Protein AF-0000000075265507 (afdb_homodimer)

Secondary structure (DSSP, 8-state):
-HHHHH-TTS---HHHHHHHTTEEEE-TTS--SSS-HHHHHHHHHHHHHHHTT-----GGGGHHHHHHHHHHHHTT-HHHHHHHHHHS---HHHHHHHHHHHHH--TT--GGGS-HHHHIIIIIHHHHHHHS---SSEEEE-TTEE-HHHHHHHHHH-GGGGGG--EESEEEEETTT--EEEEEEEE-STTGGGTHHHHHHHHHHHHHHHHHHHHTT--S-EEEEEEEETTEEEEEEEEEEETTEEEEEEEEEEE---SGGGGGGGHHHHHHHHHHHHHHHHHHHHHHHHHHHHHHHH-/-HHHHH-TTS---HHHHHHHTTEEEE-TTS--SSS-HHHHHHHHHHHHHHHTT-----GGGTHHHHHHHHHHHHTT-HHHHHHHHHHS---HHHHHHHHHHHHH--TT--GGGS-HHHHIIIIIHHHHHHHS---SSEEEE-TTEE-HHHHHHHHHH-GGGGGG--EESEEEEETTT--EEEEEEEE-STTGGGTHHHHHHHHHHHHHHHHHHHHTT--S-EEEEEEEETTEEEEEEEEEEETTEEEEEEEEEEE--SSGGGGGGGHHHHHHHHHHHHHHHHHHHHHHHHHHHHHHHH-

Solvent-accessible surface area (backbone atoms only — not comparable to full-atom values): 31607 Å² total; per-residue (Å²): 110,69,69,54,65,71,40,84,77,56,76,75,52,50,61,56,55,28,42,75,70,38,27,47,69,40,43,89,89,50,87,67,81,87,47,60,65,68,60,45,51,51,54,41,50,51,52,53,56,65,52,56,74,47,59,48,76,69,54,75,76,44,45,64,58,50,50,52,47,50,49,27,46,54,69,66,36,59,72,61,34,54,53,50,64,45,72,45,87,63,52,67,43,54,50,53,33,53,52,45,47,51,29,49,43,18,93,71,38,47,51,69,82,37,54,40,47,28,47,40,61,65,50,48,45,46,52,48,43,41,68,47,41,27,32,83,52,33,42,63,39,30,41,71,48,71,39,65,52,46,20,49,54,34,27,71,73,37,64,86,34,41,82,64,38,50,54,36,53,27,35,36,25,33,55,88,81,63,48,70,44,30,38,28,45,72,35,19,47,79,53,38,83,79,41,69,52,49,64,39,48,45,51,54,50,51,48,41,44,49,53,55,42,39,73,72,68,50,72,81,55,57,35,38,36,35,43,32,44,48,52,33,32,42,32,31,37,37,35,64,83,53,91,84,38,31,40,35,35,58,74,49,75,38,46,48,46,53,34,36,90,44,46,70,43,42,58,59,43,59,50,52,46,43,20,50,42,48,43,47,49,52,40,52,48,50,56,52,52,52,50,53,53,53,56,57,71,72,106,111,68,67,55,65,71,42,84,78,56,76,74,52,49,62,56,55,29,43,74,72,37,28,47,69,43,44,91,90,50,86,64,80,88,47,60,65,67,61,45,50,49,54,42,50,52,52,52,57,65,51,57,74,48,59,50,75,70,55,75,77,45,47,64,61,50,50,51,46,50,49,26,45,55,68,66,35,58,71,58,31,55,51,50,65,45,71,44,87,63,53,69,44,54,50,53,34,52,53,45,47,51,30,49,41,18,92,71,37,47,50,70,82,38,54,40,48,28,48,39,60,65,48,49,45,45,52,48,43,42,67,46,41,26,34,83,53,32,41,62,39,30,39,72,45,71,38,64,50,47,19,50,54,34,28,71,74,38,65,86,34,42,82,63,38,50,57,35,54,26,34,37,25,33,54,89,82,64,48,69,44,31,39,29,45,72,34,19,48,80,53,38,85,76,43,70,54,49,62,40,48,45,51,54,50,52,49,41,45,50,54,55,40,40,74,73,68,52,72,83,54,57,35,36,34,35,44,33,43,45,52,35,32,40,33,30,38,36,34,62,84,53,91,85,38,31,39,36,36,56,74,48,75,39,46,49,44,51,35,38,92,44,47,72,42,43,58,60,42,60,51,53,47,44,21,51,42,46,43,48,50,52,39,52,50,50,56,52,51,52,52,51,53,53,56,58,70,72,106

pLDDT: mean 85.89, std 13.07, range [42.44, 98.19]

Foldseek 3Di:
DVVCVVPVPDDDFLQRLLVVVQEHEQDPVDDDDPDDPVVSVVVQVVVLVVLVVLFLPDLVPCLVLLVVLLVCLLVVVVVVNVVSLVPDPDDPLSSQLSVLQSVAFDPPDFLQPDWFVVCCVSPVCSNQCSLQPDDPFKDKDAWDDFDVLQLVVQCVVPVVCNVVGDIFRMFIATPPVRQTQEGEDEGGQVCQVVQSVPVSVQSSSVVSSQVVVVVVPQADAWGWYWYYGHFKIWIWIWHDDDPSHIYIYGNDMQGHDGHSNVNCSNSVSVRVSSSSSVSSVVNSVSVVVVVVVVVVVVD/DVVCVVPVPDDDFLQRLLVVVQEHEQDPVDDDDPDDPVVSVVVQVVVLVVLVVLFLPDLVPCLVLLVVLLVCLLVVVVVVNVVSLVVDPDDPLSSQLSVLQSVAFDPPDFLQPDWFVVCCVSPVCSNLCSLQPDDPFKDKDAWPDFDVLQLVVQCVVPVVCNVVGDIFRMFIATPPVRQTQEGEDEGGQVCQVVQSVPSSVQSSSVVSSQVVVVVVPQADAWGWYWYYGHFKIWIWIWHDDDPSHIYIYGNDMQGHDGHSNVNCSNSVSVRVSSSSSVSSVVNSVSVVVVVVVVVVVVD

Organism: NCBI:txid747725

Nearest PDB structures (foldseek):
  8dml-assembly2_C  TM=3.472E-01  e=3.759E-01  Vibrio parahaemolyticus
  7qcd-assembly1_A  TM=1.129E-01  e=4.730E-02  Saccharomyces cerevisiae S288C
  7ohr-assembly1_A  TM=2.973E-01  e=2.093E+00  Saccharomyces cerevisiae S288C
  7qcd-assembly1_A  TM=1.136E-01  e=5.569E-02  Saccharomyces cerevisiae S288C
  7ohr-assembly1_A  TM=3.003E-01  e=2.399E+00  Saccharomyces cerevisiae S288C

Structure (mmCIF, N/CA/C/O backbone):
data_AF-0000000075265507-model_v1
#
loop_
_entity.id
_entity.type
_entity.pdbx_description
1 polymer 'Fungal-type protein kinase domain-containing protein'
#
loop_
_atom_site.group_PDB
_atom_site.id
_atom_site.type_symbol
_atom_site.label_atom_id
_atom_site.label_alt_id
_atom_site.label_comp_id
_atom_site.label_asym_id
_atom_site.label_entity_id
_atom_site.label_seq_id
_atom_site.pdbx_PDB_ins_code
_atom_site.Cartn_x
_atom_site.Cartn_y
_atom_site.Cartn_z
_atom_site.occupancy
_atom_site.B_iso_or_equiv
_atom_site.auth_seq_id
_atom_site.auth_comp_id
_atom_site.auth_asym_id
_atom_site.auth_atom_id
_atom_site.pdbx_PDB_model_num
ATOM 1 N N . MET A 1 1 ? -10.219 12.938 38.469 1 42.97 1 MET A N 1
ATOM 2 C CA . MET A 1 1 ? -8.953 12.336 38.062 1 42.97 1 MET A CA 1
ATOM 3 C C . MET A 1 1 ? -8.32 11.562 39.188 1 42.97 1 MET A C 1
ATOM 5 O O . MET A 1 1 ? -7.926 10.406 39.031 1 42.97 1 MET A O 1
ATOM 9 N N . VAL A 1 2 ? -8.281 12.18 40.406 1 44.56 2 VAL A N 1
ATOM 10 C CA . VAL A 1 2 ? -7.664 11.578 41.562 1 44.56 2 VAL A CA 1
ATOM 11 C C . VAL A 1 2 ? -8.461 10.344 42 1 44.56 2 VAL A C 1
ATOM 13 O O . VAL A 1 2 ? -7.879 9.312 42.344 1 44.56 2 VAL A O 1
ATOM 16 N N . GLN A 1 3 ? -9.578 10.492 41.938 1 45.09 3 GLN A N 1
ATOM 17 C CA . GLN A 1 3 ? -10.367 9.367 42.438 1 45.09 3 GLN A CA 1
ATOM 18 C C . GLN A 1 3 ? -10.242 8.164 41.5 1 45.09 3 GLN A C 1
ATOM 20 O O . GLN A 1 3 ? -10.242 7.02 41.969 1 45.09 3 GLN A O 1
ATOM 25 N N . MET A 1 4 ? -10.117 8.508 40.219 1 48.41 4 MET A N 1
ATOM 26 C CA . MET A 1 4 ? -9.969 7.434 39.25 1 48.41 4 MET A CA 1
ATOM 27 C C . MET A 1 4 ? -8.633 6.711 39.438 1 48.41 4 MET A C 1
ATOM 29 O O . MET A 1 4 ? -8.492 5.551 39.062 1 48.41 4 MET A O 1
ATOM 33 N N . CYS A 1 5 ? -7.688 7.426 39.938 1 46.12 5 CYS A N 1
ATOM 34 C CA . CYS A 1 5 ? -6.406 6.801 40.25 1 46.12 5 CYS A CA 1
ATOM 35 C C . CYS A 1 5 ? -6.547 5.77 41.375 1 46.12 5 CYS A C 1
ATOM 37 O O . CYS A 1 5 ? -5.625 4.988 41.625 1 46.12 5 CYS A O 1
ATOM 39 N N . ARG A 1 6 ? -7.418 5.98 42.156 1 46.59 6 ARG A N 1
ATOM 40 C CA . ARG A 1 6 ? -7.496 5.102 43.312 1 46.59 6 ARG A CA 1
ATOM 41 C C . ARG A 1 6 ? -8.047 3.732 42.938 1 46.59 6 ARG A C 1
ATOM 43 O O . ARG A 1 6 ? -7.906 2.768 43.688 1 46.59 6 ARG A O 1
ATOM 50 N N . ASN A 1 7 ? -8.898 3.744 41.844 1 47.09 7 ASN A N 1
ATOM 51 C CA . ASN A 1 7 ? -9.438 2.449 41.438 1 47.09 7 ASN A CA 1
ATOM 52 C C . ASN A 1 7 ? -8.742 1.923 40.188 1 47.09 7 ASN A C 1
ATOM 54 O O . ASN A 1 7 ? -8.945 2.447 39.094 1 47.09 7 ASN A O 1
ATOM 58 N N . PRO A 1 8 ? -7.719 1.101 40.375 1 50.53 8 PRO A N 1
ATOM 59 C CA . PRO A 1 8 ? -6.82 0.606 39.312 1 50.53 8 PRO A CA 1
ATOM 60 C C . PRO A 1 8 ? -7.57 0.054 38.125 1 50.53 8 PRO A C 1
ATOM 62 O O . PRO A 1 8 ? -6.973 -0.145 37.062 1 50.53 8 PRO A O 1
ATOM 65 N N . THR A 1 9 ? -8.75 -0.341 38.375 1 54.59 9 THR A N 1
ATOM 66 C CA . THR A 1 9 ? -9.445 -1.048 37.312 1 54.59 9 THR A CA 1
ATOM 67 C C . THR A 1 9 ? -10.062 -0.062 36.312 1 54.59 9 THR A C 1
ATOM 69 O O . THR A 1 9 ? -10.57 -0.464 35.281 1 54.59 9 THR A O 1
ATOM 72 N N . VAL A 1 10 ? -10.281 1.117 36.75 1 53.53 10 VAL A N 1
ATOM 73 C CA . VAL A 1 10 ? -11.023 1.997 35.844 1 53.53 10 VAL A CA 1
ATOM 74 C C . VAL A 1 10 ? -10.102 2.471 34.719 1 53.53 10 VAL A C 1
ATOM 76 O O . VAL A 1 10 ? -9.07 3.1 34.969 1 53.53 10 VAL A O 1
ATOM 79 N N . LYS A 1 11 ? -10.32 1.918 33.656 1 62.75 11 LYS A N 1
ATOM 80 C CA . LYS A 1 11 ? -9.625 2.371 32.469 1 62.75 11 LYS A CA 1
ATOM 81 C C . LYS A 1 11 ? -9.867 3.855 32.219 1 62.75 11 LYS A C 1
ATOM 83 O O . LYS A 1 11 ? -11.016 4.305 32.188 1 62.75 11 LYS A O 1
ATOM 88 N N . ILE A 1 12 ? -8.891 4.688 32.438 1 75.88 12 ILE A N 1
ATOM 89 C CA . ILE A 1 12 ? -8.945 6.113 32.125 1 75.88 12 ILE A CA 1
ATOM 90 C C . ILE A 1 12 ? -9.312 6.312 30.656 1 75.88 12 ILE A C 1
ATOM 92 O O . ILE A 1 12 ? -8.727 5.684 29.766 1 75.88 12 ILE A O 1
ATOM 96 N N . CYS A 1 13 ? -10.461 6.992 30.406 1 82.12 13 CYS A N 1
ATOM 97 C CA . CYS A 1 13 ? -10.914 7.191 29.031 1 82.12 13 CYS A CA 1
ATOM 98 C C . CYS A 1 13 ? -9.898 8.016 28.25 1 82.12 13 CYS A C 1
ATOM 100 O O . CYS A 1 13 ? -8.977 8.594 28.828 1 82.12 13 CYS A O 1
ATOM 102 N N . ASP A 1 14 ? -9.977 8.086 27.031 1 84.31 14 ASP A N 1
ATOM 103 C CA . ASP A 1 14 ? -9.031 8.75 26.141 1 84.31 14 ASP A CA 1
ATOM 104 C C . ASP A 1 14 ? -8.914 10.234 26.469 1 84.31 14 ASP A C 1
ATOM 106 O O . ASP A 1 14 ? -7.809 10.781 26.5 1 84.31 14 ASP A O 1
ATOM 110 N N . GLU A 1 15 ? -9.992 10.828 26.766 1 85.12 15 GLU A N 1
ATOM 111 C CA . GLU A 1 15 ? -10.023 12.258 27.078 1 85.12 15 GLU A CA 1
ATOM 112 C C . GLU A 1 15 ? -9.156 12.578 28.297 1 85.12 15 GLU A C 1
ATOM 114 O O . GLU A 1 15 ? -8.391 13.547 28.281 1 85.12 15 GLU A O 1
ATOM 119 N N . HIS A 1 16 ? -9.273 11.781 29.234 1 84.88 16 HIS A N 1
ATOM 120 C CA . HIS A 1 16 ? -8.523 12.008 30.469 1 84.88 16 HIS A CA 1
ATOM 121 C C . HIS A 1 16 ? -7.039 11.734 30.266 1 84.88 16 HIS A C 1
ATOM 123 O O . HIS A 1 16 ? -6.191 12.453 30.797 1 84.88 16 HIS A O 1
ATOM 129 N N . GLN A 1 17 ? -6.797 10.711 29.516 1 86 17 GLN A N 1
ATOM 130 C CA . GLN A 1 17 ? -5.398 10.406 29.234 1 86 17 GLN A CA 1
ATOM 131 C C . GLN A 1 17 ? -4.73 11.547 28.469 1 86 17 GLN A C 1
ATOM 133 O O . GLN A 1 17 ? -3.596 11.922 28.766 1 86 17 GLN A O 1
ATOM 138 N N . LEU A 1 18 ? -5.43 12.047 27.562 1 90.75 18 LEU A N 1
ATOM 139 C CA . LEU A 1 18 ? -4.922 13.172 26.797 1 90.75 18 LEU A CA 1
ATOM 140 C C . LEU A 1 18 ? -4.754 14.406 27.672 1 90.75 18 LEU A C 1
ATOM 142 O O . LEU A 1 18 ? -3.73 15.094 27.594 1 90.75 18 LEU A O 1
ATOM 146 N N . ALA A 1 19 ? -5.672 14.625 28.516 1 87.81 19 ALA A N 1
ATOM 147 C CA . ALA A 1 19 ? -5.617 15.789 29.406 1 87.81 19 ALA A CA 1
ATOM 148 C C . ALA A 1 19 ? -4.402 15.711 30.312 1 87.81 19 ALA A C 1
ATOM 150 O O . ALA A 1 19 ? -3.771 16.734 30.609 1 87.81 19 ALA A O 1
ATOM 151 N N . LEU A 1 20 ? -4.109 14.547 30.734 1 85.94 20 LEU A N 1
ATOM 152 C CA . LEU A 1 20 ? -2.941 14.344 31.594 1 85.94 20 LEU A CA 1
ATOM 153 C C . LEU A 1 20 ? -1.66 14.695 30.844 1 85.94 20 LEU A C 1
ATOM 155 O O . LEU A 1 20 ? -0.639 15.008 31.453 1 85.94 20 LEU A O 1
ATOM 159 N N . SER A 1 21 ? -1.76 14.625 29.562 1 87.44 21 SER A N 1
ATOM 160 C CA . SER A 1 21 ? -0.604 14.953 28.734 1 87.44 21 SER A CA 1
ATOM 161 C C . SER A 1 21 ? -0.69 16.391 28.219 1 87.44 21 SER A C 1
ATOM 163 O O . SER A 1 21 ? 0.044 16.766 27.297 1 87.44 21 SER A O 1
ATOM 165 N N . GLY A 1 22 ? -1.688 17.141 28.766 1 90.38 22 GLY A N 1
ATOM 166 C CA . GLY A 1 22 ? -1.823 18.547 28.391 1 90.38 22 GLY A CA 1
ATOM 167 C C . GLY A 1 22 ? -2.525 18.75 27.062 1 90.38 22 GLY A C 1
ATOM 168 O O . GLY A 1 22 ? -2.355 19.781 26.406 1 90.38 22 GLY A O 1
ATOM 169 N N . ILE A 1 23 ? -3.279 17.766 26.625 1 93.12 23 ILE A N 1
ATOM 170 C CA . ILE A 1 23 ? -3.971 17.844 25.344 1 93.12 23 ILE A CA 1
ATOM 171 C C . ILE A 1 23 ? -5.477 17.906 25.562 1 93.12 23 ILE A C 1
ATOM 173 O O . ILE A 1 23 ? -6.062 17 26.156 1 93.12 23 ILE A O 1
ATOM 177 N N . LEU A 1 24 ? -6.129 18.906 25.141 1 91.81 24 LEU A N 1
ATOM 178 C CA . LEU A 1 24 ? -7.578 19.047 25.188 1 91.81 24 LEU A CA 1
ATOM 179 C C . LEU A 1 24 ? -8.219 18.453 23.938 1 91.81 24 LEU A C 1
ATOM 181 O O . LEU A 1 24 ? -8.047 19 22.844 1 91.81 24 LEU A O 1
ATOM 185 N N . LEU A 1 25 ? -8.953 17.453 24.094 1 92.69 25 LEU A N 1
ATOM 186 C CA . LEU A 1 25 ? -9.656 16.844 22.969 1 92.69 25 LEU A CA 1
ATOM 187 C C . LEU A 1 25 ? -11 17.531 22.734 1 92.69 25 LEU A C 1
ATOM 189 O O . LEU A 1 25 ? -11.828 17.609 23.656 1 92.69 25 LEU A O 1
ATOM 193 N N . LEU A 1 26 ? -11.211 18.016 21.578 1 91.81 26 LEU A N 1
ATOM 194 C CA . LEU A 1 26 ? -12.477 18.609 21.156 1 91.81 26 LEU A CA 1
ATOM 195 C C . LEU A 1 26 ? -13.156 17.719 20.125 1 91.81 26 LEU A C 1
ATOM 197 O O . LEU A 1 26 ? -12.828 17.797 18.938 1 91.81 26 LEU A O 1
ATOM 201 N N . ASP A 1 27 ? -13.992 16.859 20.516 1 88.56 27 ASP A N 1
ATOM 202 C CA . ASP A 1 27 ? -14.766 15.922 19.703 1 88.56 27 ASP A CA 1
ATOM 203 C C . ASP A 1 27 ? -16.25 16.016 20.016 1 88.56 27 ASP A C 1
ATOM 205 O O . ASP A 1 27 ? -16.703 15.562 21.078 1 88.56 27 ASP A O 1
ATOM 209 N N . ILE A 1 28 ? -16.969 16.484 19.109 1 78.94 28 ILE A N 1
ATOM 210 C CA . ILE A 1 28 ? -18.359 16.797 19.359 1 78.94 28 ILE A CA 1
ATOM 211 C C . ILE A 1 28 ? -19.156 15.516 19.609 1 78.94 28 ILE A C 1
ATOM 213 O O . ILE A 1 28 ? -20.219 15.539 20.234 1 78.94 28 ILE A O 1
ATOM 217 N N . ASP A 1 29 ? -18.656 14.43 19.094 1 76.75 29 ASP A N 1
ATOM 218 C CA . ASP A 1 29 ? -19.359 13.164 19.266 1 76.75 29 ASP A CA 1
ATOM 219 C C . ASP A 1 29 ? -19.125 12.57 20.641 1 76.75 29 ASP A C 1
ATOM 221 O O . ASP A 1 29 ? -19.781 11.609 21.047 1 76.75 29 ASP A O 1
ATOM 225 N N . GLN A 1 30 ? -18.156 13.18 21.281 1 70.81 30 GLN A N 1
ATOM 226 C CA . GLN A 1 30 ? -17.812 12.633 22.594 1 70.81 30 GLN A CA 1
ATOM 227 C C . GLN A 1 30 ? -18.312 13.539 23.719 1 70.81 30 GLN A C 1
ATOM 229 O O . GLN A 1 30 ? -18.344 14.766 23.562 1 70.81 30 GLN A O 1
ATOM 234 N N . THR A 1 31 ? -18.953 12.992 24.688 1 60.81 31 THR A N 1
ATOM 235 C CA . THR A 1 31 ? -19.375 13.727 25.859 1 60.81 31 THR A CA 1
ATOM 236 C C . THR A 1 31 ? -18.188 14.023 26.781 1 60.81 31 THR A C 1
ATOM 238 O O . THR A 1 31 ? -17.484 13.109 27.203 1 60.81 31 THR A O 1
ATOM 241 N N . LEU A 1 32 ? -17.719 15.133 26.641 1 63.22 32 LEU A N 1
ATOM 242 C CA . LEU A 1 32 ? -16.531 15.477 27.422 1 63.22 32 LEU A CA 1
ATOM 243 C C . LEU A 1 32 ? -16.922 15.938 28.828 1 63.22 32 LEU A C 1
ATOM 245 O O . LEU A 1 32 ? -17.953 16.609 29 1 63.22 32 LEU A O 1
ATOM 249 N N . SER A 1 33 ? -16.281 15.344 29.781 1 63.56 33 SER A N 1
ATOM 250 C CA . SER A 1 33 ? -16.625 15.617 31.188 1 63.56 33 SER A CA 1
ATOM 251 C C . SER A 1 33 ? -15.656 16.625 31.797 1 63.56 33 SER A C 1
ATOM 253 O O . SER A 1 33 ? -15.891 17.125 32.906 1 63.56 33 SER A O 1
ATOM 255 N N . ILE A 1 34 ? -14.633 16.953 31.109 1 64.5 34 ILE A N 1
ATOM 256 C CA . ILE A 1 34 ? -13.586 17.703 31.781 1 64.5 34 ILE A CA 1
ATOM 257 C C . ILE A 1 34 ? -13.938 19.188 31.797 1 64.5 34 ILE A C 1
ATOM 259 O O . ILE A 1 34 ? -13.594 19.906 32.75 1 64.5 34 ILE A O 1
ATOM 263 N N . LEU A 1 35 ? -14.648 19.688 30.812 1 68.38 35 LEU A N 1
ATOM 264 C CA . LEU A 1 35 ? -15.016 21.094 30.688 1 68.38 35 LEU A CA 1
ATOM 265 C C . LEU A 1 35 ? -16.531 21.281 30.828 1 68.38 35 LEU A C 1
ATOM 267 O O . LEU A 1 35 ? -17.297 20.359 30.531 1 68.38 35 LEU A O 1
ATOM 271 N N . GLU A 1 36 ? -16.719 22.453 31.484 1 75.44 36 GLU A N 1
ATOM 272 C CA . GLU A 1 36 ? -18.125 22.828 31.438 1 75.44 36 GLU A CA 1
ATOM 273 C C . GLU A 1 36 ? -18.656 22.766 30 1 75.44 36 GLU A C 1
ATOM 275 O O . GLU A 1 36 ? -17.953 23.172 29.062 1 75.44 36 GLU A O 1
ATOM 280 N N . HIS A 1 37 ? -19.75 22.344 29.906 1 77.25 37 HIS A N 1
ATOM 281 C CA . HIS A 1 37 ? -20.359 22.031 28.609 1 77.25 37 HIS A CA 1
ATOM 282 C C . HIS A 1 37 ? -20.312 23.234 27.672 1 77.25 37 HIS A C 1
ATOM 284 O O . HIS A 1 37 ? -19.938 23.109 26.516 1 77.25 37 HIS A O 1
ATOM 290 N N . MET A 1 38 ? -20.594 24.438 28.266 1 79.62 38 MET A N 1
ATOM 291 C CA . MET A 1 38 ? -20.672 25.625 27.422 1 79.62 38 MET A CA 1
ATOM 292 C C . MET A 1 38 ? -19.281 26.047 26.938 1 79.62 38 MET A C 1
ATOM 294 O O . MET A 1 38 ? -19.125 26.453 25.797 1 79.62 38 MET A O 1
ATOM 298 N N . ASP A 1 39 ? -18.328 25.938 27.766 1 81.25 39 ASP A N 1
ATOM 299 C CA . ASP A 1 39 ? -16.953 26.281 27.406 1 81.25 39 ASP A CA 1
ATOM 300 C C . ASP A 1 39 ? -16.406 25.328 26.344 1 81.25 39 ASP A C 1
ATOM 302 O O . ASP A 1 39 ? -15.719 25.766 25.422 1 81.25 39 ASP A O 1
ATOM 306 N N . TYR A 1 40 ? -16.797 24.203 26.484 1 84.5 40 TYR A N 1
ATOM 307 C CA . TYR A 1 40 ? -16.391 23.188 25.531 1 84.5 40 TYR A CA 1
ATOM 308 C C . TYR A 1 40 ? -16.969 23.484 24.141 1 84.5 40 TYR A C 1
ATOM 310 O O . TYR A 1 40 ? -16.25 23.453 23.141 1 84.5 40 TYR A O 1
ATOM 318 N N . LEU A 1 41 ? -18.203 23.797 24.109 1 86.44 41 LEU A N 1
ATOM 319 C CA . LEU A 1 41 ? -18.891 24.078 22.859 1 86.44 41 LEU A CA 1
ATOM 320 C C . LEU A 1 41 ? -18.297 25.312 22.188 1 86.44 41 LEU A C 1
ATOM 322 O O . LEU A 1 41 ? -18.172 25.359 20.953 1 86.44 41 LEU A O 1
ATOM 326 N N . ASN A 1 42 ? -17.953 26.25 23.016 1 87.62 42 ASN A N 1
ATOM 327 C CA . ASN A 1 42 ? -17.359 27.469 22.484 1 87.62 42 ASN A CA 1
ATOM 328 C C . ASN A 1 42 ? -15.984 27.203 21.875 1 87.62 42 ASN A C 1
ATOM 330 O O . ASN A 1 42 ? -15.672 27.688 20.797 1 87.62 42 ASN A O 1
ATOM 334 N N . ALA A 1 43 ? -15.25 26.438 22.594 1 86.38 43 ALA A N 1
ATOM 335 C CA . ALA A 1 43 ? -13.93 26.062 22.094 1 86.38 43 ALA A CA 1
ATOM 336 C C . ALA A 1 43 ? -14.039 25.281 20.781 1 86.38 43 ALA A C 1
ATOM 338 O O . ALA A 1 43 ? -13.281 25.516 19.844 1 86.38 43 ALA A O 1
ATOM 339 N N . TYR A 1 44 ? -15 24.438 20.781 1 89.75 44 TYR A N 1
ATOM 340 C CA . TYR A 1 44 ? -15.234 23.641 19.578 1 89.75 44 TYR A CA 1
ATOM 341 C C . TYR A 1 44 ? -15.602 24.516 18.406 1 89.75 44 TYR A C 1
ATOM 343 O O . TYR A 1 44 ? -15.055 24.359 17.312 1 89.75 44 TYR A O 1
ATOM 351 N N . LYS A 1 45 ? -16.484 25.406 18.609 1 90.31 45 LYS A N 1
ATOM 352 C CA . LYS A 1 45 ? -16.953 26.281 17.531 1 90.31 45 LYS A CA 1
ATOM 353 C C . LYS A 1 45 ? -15.828 27.172 17.016 1 90.31 45 LYS A C 1
ATOM 355 O O . LYS A 1 45 ? -15.766 27.469 15.82 1 90.31 45 LYS A O 1
ATOM 360 N N . GLU A 1 46 ? -15.086 27.562 17.922 1 90.12 46 GLU A N 1
ATOM 361 C CA . GLU A 1 46 ? -13.945 28.375 17.516 1 90.12 46 GLU A CA 1
ATOM 362 C C . GLU A 1 46 ? -13.008 27.609 16.594 1 90.12 46 GLU A C 1
ATOM 364 O O . GLU A 1 46 ? -12.602 28.125 15.547 1 90.12 46 GLU A O 1
ATOM 369 N N . MET A 1 47 ? -12.719 26.375 16.969 1 90.44 47 MET A N 1
ATOM 370 C CA . MET A 1 47 ? -11.836 25.547 16.156 1 90.44 47 MET A CA 1
ATOM 371 C C . MET A 1 47 ? -12.477 25.234 14.805 1 90.44 47 MET A C 1
ATOM 373 O O . MET A 1 47 ? -11.812 25.297 13.773 1 90.44 47 MET A O 1
ATOM 377 N N . ASP A 1 48 ? -13.695 24.938 14.883 1 91.06 48 ASP A N 1
ATOM 378 C CA . ASP A 1 48 ? -14.438 24.641 13.664 1 91.06 48 ASP A CA 1
ATOM 379 C C . ASP A 1 48 ? -14.391 25.828 12.695 1 91.06 48 ASP A C 1
ATOM 381 O O . ASP A 1 48 ? -14.188 25.641 11.492 1 91.06 48 ASP A O 1
ATOM 385 N N . SER A 1 49 ? -14.531 27 13.242 1 90.94 49 SER A N 1
ATOM 386 C CA . SER A 1 49 ? -14.492 28.219 12.438 1 90.94 49 SER A CA 1
ATOM 387 C C . SER A 1 49 ? -13.102 28.453 11.852 1 90.94 49 SER A C 1
ATOM 389 O O . SER A 1 49 ? -12.969 28.891 10.711 1 90.94 49 SER A O 1
ATOM 391 N N . ASN A 1 50 ? -12.125 28.141 12.586 1 90.06 50 ASN A N 1
ATOM 392 C CA . ASN A 1 50 ? -10.742 28.328 12.148 1 90.06 50 ASN A CA 1
ATOM 393 C C . ASN A 1 50 ? -10.398 27.438 10.969 1 90.06 50 ASN A C 1
ATOM 395 O O . ASN A 1 50 ? -9.609 27.812 10.102 1 90.06 50 ASN A O 1
ATOM 399 N N . TYR A 1 51 ? -10.984 26.266 10.977 1 91.94 51 TYR A N 1
ATOM 400 C CA . TYR A 1 51 ? -10.617 25.312 9.938 1 91.94 51 TYR A CA 1
ATOM 401 C C . TYR A 1 51 ? -11.594 25.359 8.773 1 91.94 51 TYR A C 1
ATOM 403 O O . TYR A 1 51 ? -11.406 24.688 7.762 1 91.94 51 TYR A O 1
ATOM 411 N N . ALA A 1 52 ? -12.609 26.156 8.938 1 88.69 52 ALA A N 1
ATOM 412 C CA . ALA A 1 52 ? -13.547 26.391 7.84 1 88.69 52 ALA A CA 1
ATOM 413 C C . ALA A 1 52 ? -12.859 27.078 6.668 1 88.69 52 ALA A C 1
ATOM 415 O O . ALA A 1 52 ? -13.32 27 5.527 1 88.69 52 ALA A O 1
ATOM 416 N N . LYS A 1 53 ? -11.797 27.719 6.98 1 87.25 53 LYS A N 1
ATOM 417 C CA . LYS A 1 53 ? -11.047 28.422 5.945 1 87.25 53 LYS A CA 1
ATOM 418 C C . LYS A 1 53 ? -10.438 27.438 4.949 1 87.25 53 LYS A C 1
ATOM 420 O O . LYS A 1 53 ? -10.125 27.812 3.812 1 87.25 53 LYS A O 1
ATOM 425 N N . PHE A 1 54 ? -10.164 26.219 5.406 1 86.44 54 PHE A N 1
ATOM 426 C CA . PHE A 1 54 ? -9.586 25.203 4.523 1 86.44 54 PHE A CA 1
ATOM 427 C C . PHE A 1 54 ? -10.672 24.469 3.748 1 86.44 54 PHE A C 1
ATOM 429 O O . PHE A 1 54 ? -11.125 23.406 4.164 1 86.44 54 PHE A O 1
ATOM 436 N N . THR A 1 55 ? -11.477 25.078 3.094 1 74.88 55 THR A N 1
ATOM 437 C CA . THR A 1 55 ? -12.516 24.438 2.299 1 74.88 55 THR A CA 1
ATOM 438 C C . THR A 1 55 ? -12.008 24.141 0.891 1 74.88 55 THR A C 1
ATOM 440 O O . THR A 1 55 ? -11.344 24.969 0.272 1 74.88 55 THR A O 1
ATOM 443 N N . ALA A 1 56 ? -11.953 22.766 0.56 1 64.38 56 ALA A N 1
ATOM 444 C CA . ALA A 1 56 ? -11.5 22.406 -0.78 1 64.38 56 ALA A CA 1
ATOM 445 C C . ALA A 1 56 ? -12.555 22.766 -1.828 1 64.38 56 ALA A C 1
ATOM 447 O O . ALA A 1 56 ? -13.711 22.344 -1.729 1 64.38 56 ALA A O 1
ATOM 448 N N . GLY A 1 57 ? -12.57 23.953 -2.301 1 62.03 57 GLY A N 1
ATOM 449 C CA . GLY A 1 57 ? -13.453 24.297 -3.402 1 62.03 57 GLY A CA 1
ATOM 450 C C . GLY A 1 57 ? -13.289 23.406 -4.613 1 62.03 57 GLY A C 1
ATOM 451 O O . GLY A 1 57 ? -12.375 22.578 -4.66 1 62.03 57 GLY A O 1
ATOM 452 N N . GLY A 1 58 ? -14.258 23.172 -5.504 1 63.81 58 GLY A N 1
ATOM 453 C CA . GLY A 1 58 ? -14.133 22.672 -6.859 1 63.81 58 GLY A CA 1
ATOM 454 C C . GLY A 1 58 ? -14.594 21.234 -6.996 1 63.81 58 GLY A C 1
ATOM 455 O O . GLY A 1 58 ? -14.617 20.672 -8.102 1 63.81 58 GLY A O 1
ATOM 456 N N . HIS A 1 59 ? -14.914 20.641 -5.816 1 68.69 59 HIS A N 1
ATOM 457 C CA . HIS A 1 59 ? -15.289 19.234 -5.941 1 68.69 59 HIS A CA 1
ATOM 458 C C . HIS A 1 59 ? -16.641 19.078 -6.629 1 68.69 59 HIS A C 1
ATOM 460 O O . HIS A 1 59 ? -16.953 18.016 -7.176 1 68.69 59 HIS A O 1
ATOM 466 N N . GLY A 1 60 ? -17.25 20.172 -6.586 1 69.31 60 GLY A N 1
ATOM 467 C CA . GLY A 1 60 ? -18.578 20.125 -7.195 1 69.31 60 GLY A CA 1
ATOM 468 C C . GLY A 1 60 ? -18.531 19.844 -8.688 1 69.31 60 GLY A C 1
ATOM 469 O O . GLY A 1 60 ? -19.406 19.156 -9.219 1 69.31 60 GLY A O 1
ATOM 470 N N . ALA A 1 61 ? -17.453 20.141 -9.273 1 75.75 61 ALA A N 1
ATOM 471 C CA . ALA A 1 61 ? -17.391 20.047 -10.734 1 75.75 61 ALA A CA 1
ATOM 472 C C . ALA A 1 61 ? -17.203 18.609 -11.195 1 75.75 61 ALA A C 1
ATOM 474 O O . ALA A 1 61 ? -17.516 18.266 -12.336 1 75.75 61 ALA A O 1
ATOM 475 N N . TRP A 1 62 ? -16.703 17.844 -10.367 1 83.94 62 TRP A N 1
ATOM 476 C CA . TRP A 1 62 ? -16.406 16.516 -10.898 1 83.94 62 TRP A CA 1
ATOM 477 C C . TRP A 1 62 ? -17.125 15.438 -10.094 1 83.94 62 TRP A C 1
ATOM 479 O O . TRP A 1 62 ? -16.922 14.242 -10.344 1 83.94 62 TRP A O 1
ATOM 489 N N . ILE A 1 63 ? -18.031 15.812 -9.172 1 87.38 63 ILE A N 1
ATOM 490 C CA . ILE A 1 63 ? -18.688 14.852 -8.297 1 87.38 63 ILE A CA 1
ATOM 491 C C . ILE A 1 63 ? -19.594 13.93 -9.117 1 87.38 63 ILE A C 1
ATOM 493 O O . ILE A 1 63 ? -19.719 12.742 -8.82 1 87.38 63 ILE A O 1
ATOM 497 N N . GLN A 1 64 ? -20.234 14.492 -10.047 1 89.44 64 GLN A N 1
ATOM 498 C CA . GLN A 1 64 ? -21.109 13.688 -10.898 1 89.44 64 GLN A CA 1
ATOM 499 C C . GLN A 1 64 ? -20.312 12.625 -11.648 1 89.44 64 GLN A C 1
ATOM 501 O O . GLN A 1 64 ? -20.734 11.469 -11.75 1 89.44 64 GLN A O 1
ATOM 506 N N . ASP A 1 65 ? -19.188 13.016 -12.188 1 92.06 65 ASP A N 1
ATOM 507 C CA . ASP A 1 65 ? -18.312 12.078 -12.883 1 92.06 65 ASP A CA 1
ATOM 508 C C . ASP A 1 65 ? -17.844 10.969 -11.938 1 92.06 65 ASP A C 1
ATOM 510 O O . ASP A 1 65 ? -17.781 9.797 -12.328 1 92.06 65 ASP A O 1
ATOM 514 N N . VAL A 1 66 ? -17.531 11.336 -10.75 1 94.12 66 VAL A N 1
ATOM 515 C CA . VAL A 1 66 ? -17.094 10.359 -9.75 1 94.12 66 VAL A CA 1
ATOM 516 C C . VAL A 1 66 ? -18.219 9.367 -9.469 1 94.12 66 VAL A C 1
ATOM 518 O O . VAL A 1 66 ? -18 8.156 -9.453 1 94.12 66 VAL A O 1
ATOM 521 N N . TYR A 1 67 ? -19.391 9.914 -9.328 1 94 67 TYR A N 1
ATOM 522 C CA . TYR A 1 67 ? -20.547 9.062 -9.078 1 94 67 TYR A CA 1
ATOM 523 C C . TYR A 1 67 ? -20.75 8.07 -10.211 1 94 67 TYR A C 1
ATOM 525 O O . TYR A 1 67 ? -21.031 6.895 -9.977 1 94 67 TYR A O 1
ATOM 533 N N . GLU A 1 68 ? -20.688 8.539 -11.344 1 95.25 68 GLU A N 1
ATOM 534 C CA . GLU A 1 68 ? -20.875 7.688 -12.516 1 95.25 68 GLU A CA 1
ATOM 535 C C . GLU A 1 68 ? -19.844 6.57 -12.57 1 95.25 68 GLU A C 1
ATOM 537 O O . GLU A 1 68 ? -20.172 5.414 -12.82 1 95.25 68 GLU A O 1
ATOM 542 N N . ASN A 1 69 ? -18.609 6.926 -12.375 1 95.56 69 ASN A N 1
ATOM 543 C CA . ASN A 1 69 ? -17.547 5.926 -12.391 1 95.56 69 ASN A CA 1
ATOM 544 C C . ASN A 1 69 ? -17.734 4.898 -11.273 1 95.56 69 ASN A C 1
ATOM 546 O O . ASN A 1 69 ? -17.5 3.707 -11.484 1 95.56 69 ASN A O 1
ATOM 550 N N . LEU A 1 70 ? -18.125 5.328 -10.125 1 96.19 70 LEU A N 1
ATOM 551 C CA . LEU A 1 70 ? -18.359 4.41 -9.016 1 96.19 70 LEU A CA 1
ATOM 552 C C . LEU A 1 70 ? -19.516 3.465 -9.32 1 96.19 70 LEU A C 1
ATOM 554 O O . LEU A 1 70 ? -19.484 2.291 -8.945 1 96.19 70 LEU A O 1
ATOM 558 N N . HIS A 1 71 ? -20.484 4.023 -9.961 1 96.5 71 HIS A N 1
ATOM 559 C CA . HIS A 1 71 ? -21.594 3.182 -10.398 1 96.5 71 HIS A CA 1
ATOM 560 C C . HIS A 1 71 ? -21.125 2.104 -11.367 1 96.5 71 HIS A C 1
ATOM 562 O O . HIS A 1 71 ? -21.547 0.948 -11.266 1 96.5 71 HIS A O 1
ATOM 568 N N . LEU A 1 72 ? -20.281 2.471 -12.281 1 96.19 72 LEU A N 1
ATOM 569 C CA . LEU A 1 72 ? -19.75 1.525 -13.258 1 96.19 72 LEU A CA 1
ATOM 570 C C . LEU A 1 72 ? -18.922 0.449 -12.57 1 96.19 72 LEU A C 1
ATOM 572 O O . LEU A 1 72 ? -18.953 -0.716 -12.969 1 96.19 72 LEU A O 1
ATOM 576 N N . ILE A 1 73 ? -18.156 0.8 -11.531 1 94.38 73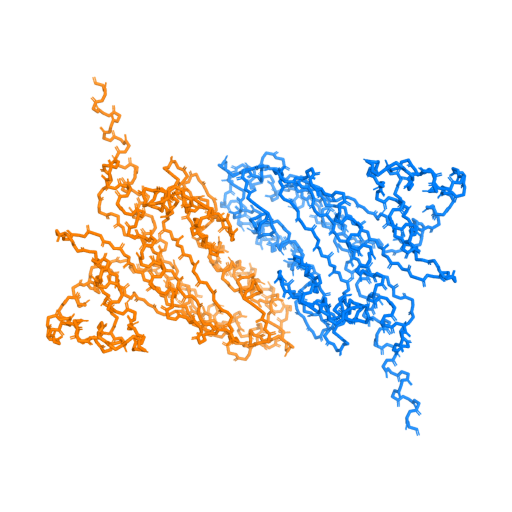 ILE A N 1
ATOM 577 C CA . ILE A 1 73 ? -17.406 -0.178 -10.75 1 94.38 73 ILE A CA 1
ATOM 578 C C . ILE A 1 73 ? -18.375 -1.136 -10.055 1 94.38 73 ILE A C 1
ATOM 580 O O . ILE A 1 73 ? -18.188 -2.355 -10.109 1 94.38 73 ILE A O 1
ATOM 584 N N . ARG A 1 74 ? -19.391 -0.579 -9.461 1 95.44 74 ARG A N 1
ATOM 585 C CA . ARG A 1 74 ? -20.375 -1.352 -8.719 1 95.44 74 ARG A CA 1
ATOM 586 C C . ARG A 1 74 ? -21.047 -2.381 -9.625 1 95.44 74 ARG A C 1
ATOM 588 O O . ARG A 1 74 ? -21.344 -3.496 -9.188 1 95.44 74 ARG A O 1
ATOM 595 N N . THR A 1 75 ? -21.25 -2.037 -10.883 1 94.62 75 THR A N 1
ATOM 596 C CA . THR A 1 75 ? -21.969 -2.904 -11.805 1 94.62 75 THR A CA 1
ATOM 597 C C . THR A 1 75 ? -21 -3.744 -12.625 1 94.62 75 THR A C 1
ATOM 599 O O . THR A 1 75 ? -21.406 -4.43 -13.57 1 94.62 75 THR A O 1
ATOM 602 N N . ALA A 1 76 ? -19.703 -3.633 -12.359 1 90.44 76 ALA A N 1
ATOM 603 C CA . ALA A 1 76 ? -18.656 -4.398 -13.016 1 90.44 76 ALA A CA 1
ATOM 604 C C . ALA A 1 76 ? -18.625 -4.117 -14.516 1 90.44 76 ALA A C 1
ATOM 606 O O . ALA A 1 76 ? -18.359 -5.016 -15.32 1 90.44 76 ALA A O 1
ATOM 607 N N . ALA A 1 77 ? -18.984 -2.914 -14.93 1 93.19 77 ALA A N 1
ATOM 608 C CA . ALA A 1 77 ? -18.953 -2.488 -16.328 1 93.19 77 ALA A CA 1
ATOM 609 C C . ALA A 1 77 ? -17.562 -1.991 -16.703 1 93.19 77 ALA A C 1
ATOM 611 O O . ALA A 1 77 ? -17.375 -0.805 -16.984 1 93.19 77 ALA A O 1
ATOM 612 N N . THR A 1 78 ? -16.641 -2.863 -16.859 1 89.12 78 THR A N 1
ATOM 613 C CA . THR A 1 78 ? -15.219 -2.582 -16.984 1 89.12 78 THR A CA 1
ATOM 614 C C . THR A 1 78 ? -14.938 -1.742 -18.234 1 89.12 78 THR A C 1
ATOM 616 O O . THR A 1 78 ? -14.234 -0.732 -18.156 1 89.12 78 THR A O 1
ATOM 619 N N . ALA A 1 79 ? -15.445 -2.186 -19.375 1 90.88 79 ALA A N 1
ATOM 620 C CA . ALA A 1 79 ? -15.195 -1.456 -20.609 1 90.88 79 ALA A CA 1
ATOM 621 C C . ALA A 1 79 ? -15.719 -0.025 -20.531 1 90.88 79 ALA A C 1
ATOM 623 O O . ALA A 1 79 ? -15.031 0.92 -20.906 1 90.88 79 ALA A O 1
ATOM 624 N N . SER A 1 80 ? -16.922 0.135 -20.031 1 94.31 80 SER A N 1
ATOM 625 C CA . SER A 1 80 ? -17.516 1.453 -19.875 1 94.31 80 SER A CA 1
ATOM 626 C C . SER A 1 80 ? -16.75 2.297 -18.859 1 94.31 80 SER A C 1
ATOM 628 O O . SER A 1 80 ? -16.562 3.5 -19.062 1 94.31 80 SER A O 1
ATOM 630 N N . PHE A 1 81 ? -16.312 1.67 -17.766 1 94.12 81 PHE A N 1
ATOM 631 C CA . PHE A 1 81 ? -15.5 2.373 -16.781 1 94.12 81 PHE A CA 1
ATOM 632 C C . PHE A 1 81 ? -14.242 2.939 -17.422 1 94.12 81 PHE A C 1
ATOM 634 O O . PHE A 1 81 ? -13.922 4.117 -17.234 1 94.12 81 PHE A O 1
ATOM 641 N N . ASN A 1 82 ? -13.547 2.068 -18.156 1 89.44 82 ASN A N 1
ATOM 642 C CA . ASN A 1 82 ? -12.305 2.488 -18.797 1 89.44 82 ASN A CA 1
ATOM 643 C C . ASN A 1 82 ? -12.531 3.658 -19.75 1 89.44 82 ASN A C 1
ATOM 645 O O . ASN A 1 82 ? -11.758 4.617 -19.75 1 89.44 82 ASN A O 1
ATOM 649 N N . THR A 1 83 ? -13.562 3.58 -20.5 1 90.5 83 THR A N 1
ATOM 650 C CA . THR A 1 83 ? -13.898 4.648 -21.438 1 90.5 83 THR A CA 1
ATOM 651 C C . THR A 1 83 ? -14.258 5.93 -20.688 1 90.5 83 THR A C 1
ATOM 653 O O . THR A 1 83 ? -13.766 7.008 -21.016 1 90.5 83 THR A O 1
ATOM 656 N N . CYS A 1 84 ? -15.055 5.82 -19.672 1 93 84 CYS A N 1
ATOM 657 C CA . CYS A 1 84 ? -15.562 6.965 -18.922 1 93 84 CYS A CA 1
ATOM 658 C C . CYS A 1 84 ? -14.43 7.668 -18.188 1 93 84 CYS A C 1
ATOM 660 O O . CYS A 1 84 ? -14.289 8.883 -18.281 1 93 84 CYS A O 1
ATOM 662 N N . VAL A 1 85 ? -13.633 6.934 -17.453 1 91.5 85 VAL A N 1
ATOM 663 C CA . VAL A 1 85 ? -12.57 7.52 -16.656 1 91.5 85 VAL A CA 1
ATOM 664 C C . VAL A 1 85 ? -11.523 8.164 -17.562 1 91.5 85 VAL A C 1
ATOM 666 O O . VAL A 1 85 ? -11.016 9.25 -17.266 1 91.5 85 VAL A O 1
ATOM 669 N N . ASN A 1 86 ? -11.242 7.562 -18.688 1 85.38 86 ASN A N 1
ATOM 670 C CA . ASN A 1 86 ? -10.234 8.07 -19.609 1 85.38 86 ASN A CA 1
ATOM 671 C C . ASN A 1 86 ? -10.711 9.344 -20.312 1 85.38 86 ASN A C 1
ATOM 673 O O . ASN A 1 86 ? -9.906 10.227 -20.609 1 85.38 86 ASN A O 1
ATOM 677 N N . SER A 1 87 ? -11.93 9.398 -20.578 1 87.06 87 SER A N 1
ATOM 678 C CA . SER A 1 87 ? -12.461 10.547 -21.312 1 87.06 87 SER A CA 1
ATOM 679 C C . SER A 1 87 ? -12.82 11.688 -20.359 1 87.06 87 SER A C 1
ATOM 681 O O . SER A 1 87 ? -13.117 12.797 -20.812 1 87.06 87 SER A O 1
ATOM 683 N N . SER A 1 88 ? -12.773 11.453 -19.094 1 88.25 88 SER A N 1
ATOM 684 C CA . SER A 1 88 ? -13.203 12.469 -18.141 1 88.25 88 SER A CA 1
ATOM 685 C C . SER A 1 88 ? -12.117 13.516 -17.922 1 88.25 88 SER A C 1
ATOM 687 O O . SER A 1 88 ? -10.945 13.273 -18.219 1 88.25 88 SER A O 1
ATOM 689 N N . THR A 1 89 ? -12.555 14.641 -17.406 1 86.62 89 THR A N 1
ATOM 690 C CA . THR A 1 89 ? -11.633 15.727 -17.078 1 86.62 89 THR A CA 1
ATOM 691 C C . THR A 1 89 ? -11.242 15.664 -15.602 1 86.62 89 THR A C 1
ATOM 693 O O . THR A 1 89 ? -10.734 16.641 -15.055 1 86.62 89 THR A O 1
ATOM 696 N N . LEU A 1 90 ? -11.469 14.562 -15.016 1 90.25 90 LEU A N 1
ATOM 697 C CA . LEU A 1 90 ? -11.141 14.398 -13.609 1 90.25 90 LEU A CA 1
ATOM 698 C C . LEU A 1 90 ? -9.648 14.617 -13.367 1 90.25 90 LEU A C 1
ATOM 700 O O . LEU A 1 90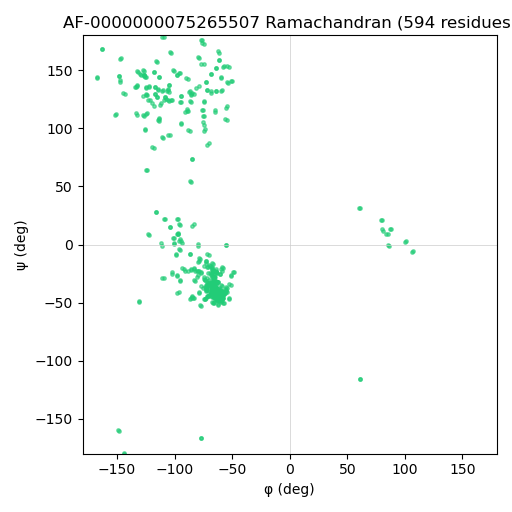 ? -8.82 14.211 -14.188 1 90.25 90 LEU A O 1
ATOM 704 N N . PRO A 1 91 ? -9.375 15.219 -12.219 1 88.5 91 PRO A N 1
ATOM 705 C CA . PRO A 1 91 ? -7.965 15.352 -11.859 1 88.5 91 PRO A CA 1
ATOM 706 C C . PRO A 1 91 ? -7.27 14 -11.695 1 88.5 91 PRO A C 1
ATOM 708 O O . PRO A 1 91 ? -7.926 12.992 -11.422 1 88.5 91 PRO A O 1
ATOM 711 N N . PHE A 1 92 ? -5.965 14.094 -11.812 1 87.12 92 PHE A N 1
ATOM 712 C CA . PHE A 1 92 ? -5.125 12.906 -11.781 1 87.12 92 PHE A CA 1
ATOM 713 C C . PHE A 1 92 ? -5.328 12.133 -10.477 1 87.12 92 PHE A C 1
ATOM 715 O O . PHE A 1 92 ? -5.402 10.906 -10.484 1 87.12 92 PHE A O 1
ATOM 722 N N . GLU A 1 93 ? -5.395 12.875 -9.422 1 90.06 93 GLU A N 1
ATOM 723 C CA . GLU A 1 93 ? -5.523 12.242 -8.117 1 90.06 93 GLU A CA 1
ATOM 724 C C . GLU A 1 93 ? -6.84 11.477 -8 1 90.06 93 GLU A C 1
ATOM 726 O O . GLU A 1 93 ? -6.887 10.391 -7.41 1 90.06 93 GLU A O 1
ATOM 731 N N . VAL A 1 94 ? -7.852 11.992 -8.602 1 91.88 94 VAL A N 1
ATOM 732 C CA . VAL A 1 94 ? -9.164 11.352 -8.562 1 91.88 94 VAL A CA 1
ATOM 733 C C . VAL A 1 94 ? -9.156 10.102 -9.43 1 91.88 94 VAL A C 1
ATOM 735 O O . VAL A 1 94 ? -9.625 9.039 -9.008 1 91.88 94 VAL A O 1
ATOM 738 N N . LYS A 1 95 ? -8.625 10.219 -10.602 1 91.75 95 LYS A N 1
ATOM 739 C CA . LYS A 1 95 ? -8.539 9.07 -11.5 1 91.75 95 LYS A CA 1
ATOM 740 C C . LYS A 1 95 ? -7.75 7.93 -10.867 1 91.75 95 LYS A C 1
ATOM 742 O O . LYS A 1 95 ? -8.133 6.762 -10.969 1 91.75 95 LYS A O 1
ATOM 747 N N . SER A 1 96 ? -6.664 8.32 -10.234 1 92.31 96 SER A N 1
ATOM 748 C CA . SER A 1 96 ? -5.824 7.336 -9.562 1 92.31 96 SER A CA 1
ATOM 749 C C . SER A 1 96 ? -6.613 6.562 -8.508 1 92.31 96 SER A C 1
ATOM 751 O O . SER A 1 96 ? -6.496 5.34 -8.414 1 92.31 96 SER A O 1
ATOM 753 N N . ILE A 1 97 ? -7.41 7.211 -7.773 1 93.5 97 ILE A N 1
ATOM 754 C CA . ILE A 1 97 ? -8.203 6.578 -6.723 1 93.5 97 ILE A CA 1
ATOM 755 C C . ILE A 1 97 ? -9.258 5.664 -7.352 1 93.5 97 ILE A C 1
ATOM 757 O O . ILE A 1 97 ? -9.461 4.539 -6.895 1 93.5 97 ILE A O 1
ATOM 761 N N . LEU A 1 98 ? -9.914 6.152 -8.383 1 93.75 98 LEU A N 1
ATOM 762 C CA . LEU A 1 98 ? -10.945 5.363 -9.055 1 93.75 98 LEU A CA 1
ATOM 763 C C . LEU A 1 98 ? -10.352 4.07 -9.602 1 93.75 98 LEU A C 1
ATOM 765 O O . LEU A 1 98 ? -10.969 3.008 -9.492 1 93.75 98 LEU A O 1
ATOM 769 N N . HIS A 1 99 ? -9.125 4.152 -10.156 1 92.81 99 HIS A N 1
ATOM 770 C CA . HIS A 1 99 ? -8.453 2.951 -10.633 1 92.81 99 HIS A CA 1
ATOM 771 C C . HIS A 1 99 ? -8.195 1.969 -9.492 1 92.81 99 HIS A C 1
ATOM 773 O O . HIS A 1 99 ? -8.383 0.76 -9.664 1 92.81 99 HIS A O 1
ATOM 779 N N . SER A 1 100 ? -7.797 2.512 -8.422 1 94.31 100 SER A N 1
ATOM 780 C CA . SER A 1 100 ? -7.527 1.664 -7.266 1 94.31 100 SER A CA 1
ATOM 781 C C . SER A 1 100 ? -8.797 0.985 -6.77 1 94.31 100 SER A C 1
ATOM 783 O O . SER A 1 100 ? -8.789 -0.204 -6.445 1 94.31 100 SER A O 1
ATOM 785 N N . LEU A 1 101 ? -9.875 1.729 -6.707 1 94.81 101 LEU A N 1
ATOM 786 C CA . LEU A 1 101 ? -11.148 1.17 -6.254 1 94.81 101 LEU A CA 1
ATOM 787 C C . LEU A 1 101 ? -11.625 0.071 -7.195 1 94.81 101 LEU A C 1
ATOM 789 O O . LEU A 1 101 ? -12.117 -0.968 -6.75 1 94.81 101 LEU A O 1
ATOM 793 N N . LYS A 1 102 ? -11.469 0.296 -8.445 1 95.31 102 LYS A N 1
ATOM 794 C CA . LYS A 1 102 ? -11.867 -0.685 -9.445 1 95.31 102 LYS A CA 1
ATOM 795 C C . LYS A 1 102 ? -11.094 -1.991 -9.2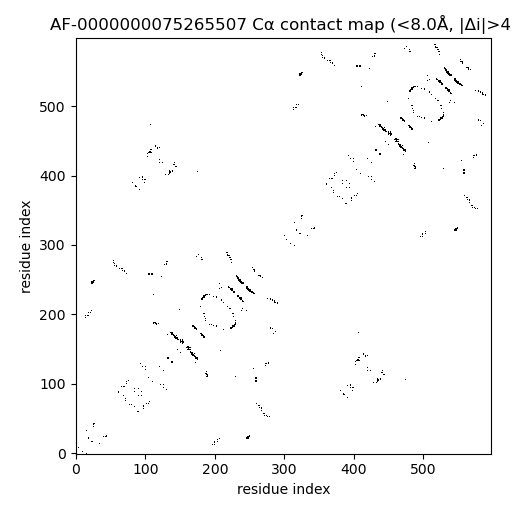81 1 95.31 102 LYS A C 1
ATOM 797 O O . LYS A 1 102 ? -11.664 -3.076 -9.422 1 95.31 102 LYS A O 1
ATOM 802 N N . ARG A 1 103 ? -9.836 -1.858 -8.961 1 94.25 103 ARG A N 1
ATOM 803 C CA . ARG A 1 103 ? -8.992 -3.035 -8.789 1 94.25 103 ARG A CA 1
ATOM 804 C C . ARG A 1 103 ? -9.32 -3.764 -7.488 1 94.25 103 ARG A C 1
ATOM 806 O O . ARG A 1 103 ? -9.188 -4.988 -7.406 1 94.25 103 ARG A O 1
ATOM 813 N N . THR A 1 104 ? -9.742 -3.076 -6.504 1 95.75 104 THR A N 1
ATOM 814 C CA . THR A 1 104 ? -9.883 -3.596 -5.148 1 95.75 104 THR A CA 1
ATOM 815 C C . THR A 1 104 ? -11.242 -4.273 -4.969 1 95.75 104 THR A C 1
ATOM 817 O O . THR A 1 104 ? -11.32 -5.383 -4.438 1 95.75 104 THR A O 1
ATOM 820 N N . TYR A 1 105 ? -12.273 -3.578 -5.434 1 95.19 105 TYR A N 1
ATOM 821 C CA . TYR A 1 105 ? -13.609 -4.023 -5.043 1 95.19 105 TYR A CA 1
ATOM 822 C C . TYR A 1 105 ? -14.203 -4.957 -6.094 1 95.19 105 TYR A C 1
ATOM 824 O O . TYR A 1 105 ? -14.594 -4.512 -7.172 1 95.19 105 TYR A O 1
ATOM 832 N N . SER A 1 106 ? -14.227 -6.168 -5.809 1 93.44 106 SER A N 1
ATOM 833 C CA . SER A 1 106 ? -14.953 -7.207 -6.527 1 93.44 106 SER A CA 1
ATOM 834 C C . SER A 1 106 ? -16.109 -7.742 -5.703 1 93.44 106 SER A C 1
ATOM 836 O O . SER A 1 106 ? -16.312 -7.324 -4.562 1 93.44 106 SER A O 1
ATOM 838 N N . ARG A 1 107 ? -16.875 -8.664 -6.25 1 92.62 107 ARG A N 1
ATOM 839 C CA . ARG A 1 107 ? -18.016 -9.242 -5.547 1 92.62 107 ARG A CA 1
ATOM 840 C C . ARG A 1 107 ?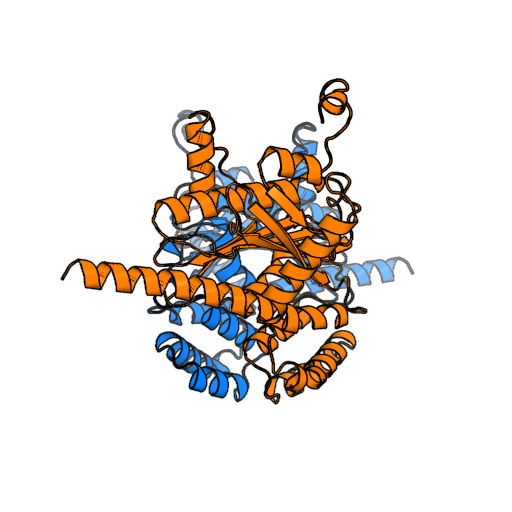 -17.562 -10.078 -4.352 1 92.62 107 ARG A C 1
ATOM 842 O O . ARG A 1 107 ? -18.312 -10.273 -3.4 1 92.62 107 ARG A O 1
ATOM 849 N N . GLN A 1 108 ? -16.297 -10.477 -4.375 1 92.31 108 GLN A N 1
ATOM 850 C CA . GLN A 1 108 ? -15.797 -11.383 -3.35 1 92.31 108 GLN A CA 1
ATOM 851 C C . GLN A 1 108 ? -15.008 -10.633 -2.287 1 92.31 108 GLN A C 1
ATOM 853 O O . GLN A 1 108 ? -14.57 -11.227 -1.295 1 92.31 108 GLN A O 1
ATOM 858 N N . TYR A 1 109 ? -14.906 -9.352 -2.438 1 95.44 109 TYR A N 1
ATOM 859 C CA . TYR A 1 109 ? -14.039 -8.594 -1.539 1 95.44 109 TYR A CA 1
ATOM 860 C C . TYR A 1 109 ? -14.867 -7.824 -0.512 1 95.44 109 TYR A C 1
ATOM 862 O O . TYR A 1 109 ? -15.898 -7.246 -0.846 1 95.44 109 TYR A O 1
ATOM 870 N N . SER A 1 110 ? -14.383 -7.863 0.726 1 94.88 110 SER A N 1
ATOM 871 C CA . SER A 1 110 ? -14.906 -7.055 1.825 1 94.88 110 SER A CA 1
ATOM 872 C C . SER A 1 110 ? -13.797 -6.676 2.805 1 94.88 110 SER A C 1
ATOM 874 O O . SER A 1 110 ? -12.938 -7.496 3.129 1 94.88 110 SER A O 1
ATOM 876 N N . ILE A 1 111 ? -13.867 -5.461 3.295 1 94.12 111 ILE A N 1
ATOM 877 C CA . ILE A 1 111 ? -12.844 -5.039 4.238 1 94.12 111 ILE A CA 1
ATOM 878 C C . ILE A 1 111 ? -13.047 -5.746 5.578 1 94.12 111 ILE A C 1
ATOM 880 O O . ILE A 1 111 ? -12.148 -5.773 6.422 1 94.12 111 ILE A O 1
ATOM 884 N N . LYS A 1 112 ? -14.188 -6.262 5.859 1 91.56 112 LYS A N 1
ATOM 885 C CA . LYS A 1 112 ? -14.484 -6.91 7.133 1 91.56 112 LYS A CA 1
ATOM 886 C C . LYS A 1 112 ? -13.633 -8.164 7.32 1 91.56 112 LYS A C 1
ATOM 888 O O . LYS A 1 112 ? -13.336 -8.555 8.453 1 91.56 112 LYS A O 1
ATOM 893 N N . GLY A 1 113 ? -13.227 -8.797 6.273 1 84.69 113 GLY A N 1
ATOM 894 C CA . GLY A 1 113 ? -12.531 -10.07 6.359 1 84.69 113 GLY A CA 1
ATOM 895 C C . GLY A 1 113 ? -11.023 -9.938 6.203 1 84.69 113 GLY A C 1
ATOM 896 O O . GLY A 1 113 ? -10.312 -10.945 6.16 1 84.69 113 GLY A O 1
ATOM 897 N N . VAL A 1 114 ? -10.539 -8.703 6.137 1 90.06 114 VAL A N 1
ATOM 898 C CA . VAL A 1 114 ? -9.117 -8.578 5.836 1 90.06 114 VAL A CA 1
ATOM 899 C C . VAL A 1 114 ? -8.391 -7.953 7.023 1 90.06 114 VAL A C 1
ATOM 901 O O . VAL A 1 114 ? -9.023 -7.348 7.895 1 90.06 114 VAL A O 1
ATOM 904 N N . ASN A 1 115 ? -7.113 -8.188 7.102 1 90.25 115 ASN A N 1
ATOM 905 C CA . ASN A 1 115 ? -6.297 -7.684 8.195 1 90.25 115 ASN A CA 1
ATOM 906 C C . ASN A 1 115 ? -5.992 -6.195 8.031 1 90.25 115 ASN A C 1
ATOM 908 O O . ASN A 1 115 ? -6.359 -5.594 7.02 1 90.25 115 ASN A O 1
ATOM 912 N N . GLU A 1 116 ? -5.34 -5.582 8.977 1 91.06 116 GLU A N 1
ATOM 913 C CA . GLU A 1 116 ? -5.039 -4.156 9.055 1 91.06 116 GLU A CA 1
ATOM 914 C C . GLU A 1 116 ? -4.184 -3.709 7.867 1 91.06 116 GLU A C 1
ATOM 916 O O . GLU A 1 116 ? -4.512 -2.73 7.195 1 91.06 116 GLU A O 1
ATOM 921 N N . ASN A 1 117 ? -3.139 -4.465 7.578 1 92.38 117 ASN A N 1
ATOM 922 C CA . ASN A 1 117 ? -2.23 -4.094 6.5 1 92.38 117 ASN A CA 1
ATOM 923 C C . ASN A 1 117 ? -2.932 -4.113 5.145 1 92.38 117 ASN A C 1
ATOM 925 O O . ASN A 1 117 ? -2.609 -3.314 4.266 1 92.38 117 ASN A O 1
ATOM 929 N N . THR A 1 118 ? -3.877 -4.961 5.008 1 94.75 118 THR A N 1
ATOM 930 C CA . THR A 1 118 ? -4.625 -5.039 3.76 1 94.75 118 THR A CA 1
ATOM 931 C C . THR A 1 118 ? -5.574 -3.85 3.623 1 94.75 118 THR A C 1
ATOM 933 O O . THR A 1 118 ? -5.75 -3.312 2.525 1 94.75 118 THR A O 1
ATOM 936 N N . ILE A 1 119 ? -6.133 -3.439 4.746 1 93.5 119 ILE A N 1
ATOM 937 C CA . ILE A 1 119 ? -6.977 -2.25 4.719 1 93.5 119 ILE A CA 1
ATOM 938 C C . ILE A 1 119 ? -6.141 -1.031 4.34 1 93.5 119 ILE A C 1
ATOM 940 O O . ILE A 1 119 ? -6.57 -0.199 3.539 1 93.5 119 ILE A O 1
ATOM 944 N N . ILE A 1 120 ? -5.004 -0.944 4.906 1 94.75 120 ILE A N 1
ATOM 945 C CA . ILE A 1 120 ? -4.102 0.158 4.594 1 94.75 120 ILE A CA 1
ATOM 946 C C . ILE A 1 120 ? -3.738 0.127 3.111 1 94.75 120 ILE A C 1
ATOM 948 O O . ILE A 1 120 ? -3.863 1.136 2.414 1 94.75 120 ILE A O 1
ATOM 952 N N . LYS A 1 121 ? -3.367 -1.012 2.596 1 95.56 121 LYS A N 1
ATOM 953 C CA . LYS A 1 121 ? -2.984 -1.218 1.201 1 95.56 121 LYS A CA 1
ATOM 954 C C . LYS A 1 121 ? -4.121 -0.845 0.257 1 95.56 121 LYS A C 1
ATOM 956 O O . LYS A 1 121 ? -3.916 -0.117 -0.716 1 95.56 121 LYS A O 1
ATOM 961 N N . ASP A 1 122 ? -5.289 -1.329 0.586 1 95.25 122 ASP A N 1
ATOM 962 C CA . ASP A 1 122 ? -6.391 -1.294 -0.371 1 95.25 122 ASP A CA 1
ATOM 963 C C . ASP A 1 122 ? -7.137 0.036 -0.303 1 95.25 122 ASP A C 1
ATOM 965 O O . ASP A 1 122 ? -7.793 0.438 -1.268 1 95.25 122 ASP A O 1
ATOM 969 N N . HIS A 1 123 ? -7.027 0.779 0.849 1 93.62 123 HIS A N 1
ATOM 970 C CA . HIS A 1 123 ? -7.902 1.937 0.99 1 93.62 123 HIS A CA 1
ATOM 971 C C . HIS A 1 123 ? -7.113 3.176 1.401 1 93.62 123 HIS A C 1
ATOM 973 O O . HIS A 1 123 ? -7.227 4.227 0.767 1 93.62 123 HIS A O 1
ATOM 979 N N . LEU A 1 124 ? -6.328 3.07 2.354 1 94.81 124 LEU A N 1
ATOM 980 C CA . LEU A 1 124 ? -5.676 4.258 2.893 1 94.81 124 LEU A CA 1
ATOM 981 C C . LEU A 1 124 ? -4.566 4.742 1.96 1 94.81 124 LEU A C 1
ATOM 983 O O . LEU A 1 124 ? -4.52 5.918 1.602 1 94.81 124 LEU A O 1
ATOM 987 N N . VAL A 1 125 ? -3.75 3.795 1.52 1 95.81 125 VAL A N 1
ATOM 988 C CA . VAL A 1 125 ? -2.602 4.148 0.69 1 95.81 125 VAL A CA 1
ATOM 989 C C . VAL A 1 125 ? -3.082 4.773 -0.618 1 95.81 125 VAL A C 1
ATOM 991 O O . VAL A 1 125 ? -2.639 5.859 -0.993 1 95.81 125 VAL A O 1
ATOM 994 N N . PRO A 1 126 ? -4.035 4.215 -1.283 1 94.06 126 PRO A N 1
ATOM 995 C CA . PRO A 1 126 ? -4.453 4.793 -2.561 1 94.06 126 PRO A CA 1
ATOM 996 C C . PRO A 1 126 ? -4.992 6.215 -2.414 1 94.06 126 PRO A C 1
ATOM 998 O O . PRO A 1 126 ? -4.711 7.078 -3.252 1 94.06 126 PRO A O 1
ATOM 1001 N N . ILE A 1 127 ? -5.73 6.48 -1.39 1 94.12 127 ILE A N 1
ATOM 1002 C CA . ILE A 1 127 ? -6.332 7.805 -1.28 1 94.12 127 ILE A CA 1
ATOM 1003 C C . ILE A 1 127 ? -5.293 8.805 -0.779 1 94.12 127 ILE A C 1
ATOM 1005 O O . ILE A 1 127 ? -5.219 9.93 -1.274 1 94.12 127 ILE A O 1
ATOM 1009 N N . LEU A 1 128 ? -4.484 8.43 0.151 1 96.44 128 LEU A N 1
ATOM 1010 C CA . LEU A 1 128 ? -3.508 9.344 0.729 1 96.44 128 LEU A CA 1
ATOM 1011 C C . LEU A 1 128 ? -2.383 9.633 -0.259 1 96.44 128 LEU A C 1
ATOM 1013 O O . LEU A 1 128 ? -1.997 10.789 -0.45 1 96.44 128 LEU A O 1
ATOM 1017 N N . ASP A 1 129 ? -1.874 8.617 -0.935 1 96.44 129 ASP A N 1
ATOM 1018 C CA . ASP A 1 129 ? -0.793 8.812 -1.896 1 96.44 129 ASP A CA 1
ATOM 1019 C C . ASP A 1 129 ? -1.24 9.703 -3.053 1 96.44 129 ASP A C 1
ATOM 1021 O O . ASP A 1 129 ? -0.426 10.414 -3.646 1 96.44 129 ASP A O 1
ATOM 1025 N N . SER A 1 130 ? -2.486 9.609 -3.373 1 94.56 130 SER A N 1
ATOM 1026 C CA . SER A 1 130 ? -2.998 10.406 -4.484 1 94.56 130 SER A CA 1
ATOM 1027 C C . SER A 1 130 ? -3.039 11.891 -4.129 1 94.56 130 SER A C 1
ATOM 1029 O O . SER A 1 130 ? -2.789 12.742 -4.98 1 94.56 130 SER A O 1
ATOM 1031 N N . PHE A 1 131 ? -3.324 12.219 -2.922 1 94.81 131 PHE A N 1
ATOM 1032 C CA . PHE A 1 131 ? -3.461 13.609 -2.512 1 94.81 131 PHE A CA 1
ATOM 1033 C C . PHE A 1 131 ? -2.143 14.148 -1.964 1 94.81 131 PHE A C 1
ATOM 1035 O O . PHE A 1 131 ? -1.961 15.359 -1.848 1 94.81 131 PHE A O 1
ATOM 1042 N N . PHE A 1 132 ? -1.322 13.219 -1.587 1 97 132 PHE A N 1
ATOM 1043 C CA . PHE A 1 132 ? -0.02 13.617 -1.064 1 97 132 PHE A CA 1
ATOM 1044 C C . PHE A 1 132 ? 1.104 12.938 -1.836 1 97 132 PHE A C 1
ATOM 1046 O O . PHE A 1 132 ? 1.887 12.18 -1.261 1 97 132 PHE A O 1
ATOM 1053 N N . PRO A 1 133 ? 1.218 13.234 -3.096 1 96.12 133 PRO A N 1
ATOM 1054 C CA . PRO A 1 133 ? 2.328 12.664 -3.863 1 96.12 133 PRO A CA 1
ATOM 1055 C C . PRO A 1 133 ? 3.693 13.141 -3.369 1 96.12 133 PRO A C 1
ATOM 1057 O O . PRO A 1 133 ? 3.799 14.227 -2.787 1 96.12 133 PRO A O 1
ATOM 1060 N N . ASN A 1 134 ? 4.684 12.297 -3.57 1 96.12 134 ASN A N 1
ATOM 1061 C CA . ASN A 1 134 ? 6.043 12.742 -3.289 1 96.12 134 ASN A CA 1
ATOM 1062 C C . ASN A 1 134 ? 6.457 13.891 -4.207 1 96.12 134 ASN A C 1
ATOM 1064 O O . ASN A 1 134 ? 6.211 13.844 -5.414 1 96.12 134 ASN A O 1
ATOM 1068 N N . ASP A 1 135 ? 6.996 14.891 -3.689 1 95 135 ASP A N 1
ATOM 1069 C CA . ASP A 1 135 ? 7.516 16.031 -4.449 1 95 135 ASP A CA 1
ATOM 1070 C C . ASP A 1 135 ? 8.711 16.656 -3.746 1 95 135 ASP A C 1
ATOM 1072 O O . ASP A 1 135 ? 9.422 15.984 -2.996 1 95 135 ASP A O 1
ATOM 1076 N N . ASP A 1 136 ? 9.016 17.859 -4.07 1 93.69 136 ASP A N 1
ATOM 1077 C CA . ASP A 1 136 ? 10.195 18.5 -3.502 1 93.69 136 ASP A CA 1
ATOM 1078 C C . ASP A 1 136 ? 10.023 18.734 -2.004 1 93.69 136 ASP A C 1
ATOM 1080 O O . ASP A 1 136 ? 11 18.797 -1.261 1 93.69 136 ASP A O 1
ATOM 1084 N N . TYR A 1 137 ? 8.773 18.766 -1.576 1 96.19 137 TYR A N 1
ATOM 1085 C CA . TYR A 1 137 ? 8.516 19.172 -0.198 1 96.19 137 TYR A CA 1
ATOM 1086 C C . TYR A 1 137 ? 8.055 17.984 0.641 1 96.19 137 TYR A C 1
ATOM 1088 O O . TYR A 1 137 ? 8.273 17.938 1.853 1 96.19 137 TYR A O 1
ATOM 1096 N N . LEU A 1 138 ? 7.434 17.047 0.02 1 97.44 138 LEU A N 1
ATOM 1097 C CA . LEU A 1 138 ? 6.789 15.992 0.786 1 97.44 138 LEU A CA 1
ATOM 1098 C C . LEU A 1 138 ? 7.27 14.617 0.331 1 97.44 138 LEU A C 1
ATOM 1100 O O . LEU A 1 138 ? 7.484 14.398 -0.862 1 97.44 138 LEU A O 1
ATOM 1104 N N . THR A 1 139 ? 7.402 13.719 1.253 1 96.81 139 THR A N 1
ATOM 1105 C CA . THR A 1 139 ? 7.562 12.289 1.012 1 96.81 139 THR A CA 1
ATOM 1106 C C . THR A 1 139 ? 6.648 11.477 1.93 1 96.81 139 THR A C 1
ATOM 1108 O O . THR A 1 139 ? 6.516 11.789 3.115 1 96.81 139 THR A O 1
ATOM 1111 N N . THR A 1 140 ? 6.008 10.516 1.369 1 97.06 140 THR A N 1
ATOM 1112 C CA . THR A 1 140 ? 5.129 9.656 2.15 1 97.06 140 THR A CA 1
ATOM 1113 C C . THR A 1 140 ? 5.844 8.359 2.533 1 97.06 140 THR A C 1
ATOM 1115 O O . THR A 1 140 ? 6.664 7.848 1.769 1 97.06 140 THR A O 1
ATOM 1118 N N . TYR A 1 141 ? 5.535 7.859 3.691 1 95.19 141 TYR A N 1
ATOM 1119 C CA . TYR A 1 141 ? 6.141 6.637 4.215 1 95.19 141 TYR A CA 1
ATOM 1120 C C . TYR A 1 141 ? 5.078 5.691 4.758 1 95.19 141 TYR A C 1
ATOM 1122 O O . TYR A 1 141 ? 4.113 6.129 5.391 1 95.19 141 TYR A O 1
ATOM 1130 N N . ALA A 1 142 ? 5.281 4.422 4.426 1 93.81 142 ALA A N 1
ATOM 1131 C CA . ALA A 1 142 ? 4.457 3.385 5.043 1 93.81 142 ALA A CA 1
ATOM 1132 C C . ALA A 1 142 ? 4.922 3.09 6.465 1 93.81 142 ALA A C 1
ATOM 1134 O O . ALA A 1 142 ? 5.566 3.93 7.102 1 93.81 142 ALA A O 1
ATOM 1135 N N . ALA A 1 143 ? 4.422 1.959 7.004 1 86.88 143 ALA A N 1
ATOM 1136 C CA . ALA A 1 143 ? 4.672 1.602 8.398 1 86.88 143 ALA A CA 1
ATOM 1137 C C . ALA A 1 143 ? 6.168 1.4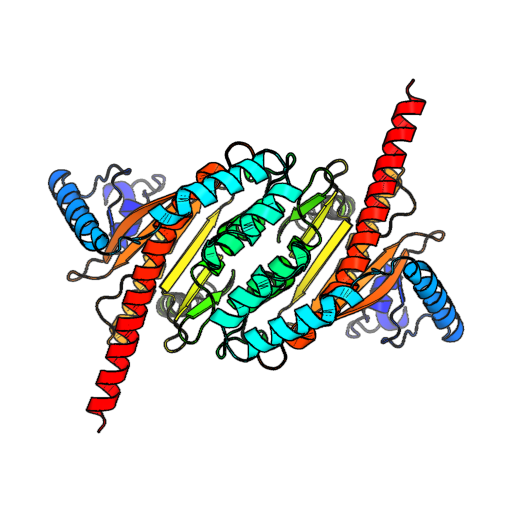98 8.68 1 86.88 143 ALA A C 1
ATOM 1139 O O . ALA A 1 143 ? 6.965 1.288 7.758 1 86.88 143 ALA A O 1
ATOM 1140 N N . ASP A 1 144 ? 6.555 1.737 9.953 1 72.69 144 ASP A N 1
ATOM 1141 C CA . ASP A 1 144 ? 7.859 1.496 10.562 1 72.69 144 ASP A CA 1
ATOM 1142 C C . ASP A 1 144 ? 8.812 2.654 10.289 1 72.69 144 ASP A C 1
ATOM 1144 O O . ASP A 1 144 ? 10.031 2.516 10.453 1 72.69 144 ASP A O 1
ATOM 1148 N N . LYS A 1 145 ? 8.297 3.641 9.781 1 73.12 145 LYS A N 1
ATOM 1149 C CA . LYS A 1 145 ? 9.117 4.848 9.797 1 73.12 145 LYS A CA 1
ATOM 1150 C C . LYS A 1 145 ? 9.148 5.473 11.188 1 73.12 145 LYS A C 1
ATOM 1152 O O . LYS A 1 145 ? 8.109 5.809 11.75 1 73.12 145 LYS A O 1
ATOM 1157 N N . GLU A 1 146 ? 10.289 5.473 11.695 1 66.44 146 GLU A N 1
ATOM 1158 C CA . GLU A 1 146 ? 10.445 5.984 13.055 1 66.44 146 GLU A CA 1
ATOM 1159 C C . GLU A 1 146 ? 10.211 7.488 13.109 1 66.44 146 GLU A C 1
ATOM 1161 O O . GLU A 1 146 ? 10.633 8.227 12.219 1 66.44 146 GLU A O 1
ATOM 1166 N N . ILE A 1 147 ? 9.445 7.812 14.039 1 62.97 147 ILE A N 1
ATOM 1167 C CA . ILE A 1 147 ? 9.281 9.227 14.375 1 62.97 147 ILE A CA 1
ATOM 1168 C C . ILE A 1 147 ? 10.344 9.641 15.391 1 62.97 147 ILE A C 1
ATOM 1170 O O . ILE A 1 147 ? 10.203 9.352 16.578 1 62.97 147 ILE A O 1
ATOM 1174 N N . ALA A 1 148 ? 11.281 10.18 14.961 1 68.25 148 ALA A N 1
ATOM 1175 C CA . ALA A 1 148 ? 12.5 10.469 15.719 1 68.25 148 ALA A CA 1
ATOM 1176 C C . ALA A 1 148 ? 12.172 11.211 17.016 1 68.25 148 ALA A C 1
ATOM 1178 O O . ALA A 1 148 ? 12.789 10.953 18.047 1 68.25 148 ALA A O 1
ATOM 1179 N N . GLU A 1 149 ? 11.164 12.039 16.969 1 71.12 149 GLU A N 1
ATOM 1180 C CA . GLU A 1 149 ? 10.836 12.891 18.094 1 71.12 149 GLU A CA 1
ATOM 1181 C C . GLU A 1 149 ? 10.297 12.078 19.266 1 71.12 149 GLU A C 1
ATOM 1183 O O . GLU A 1 149 ? 10.539 12.422 20.438 1 71.12 149 GLU A O 1
ATOM 1188 N N . SER A 1 150 ? 9.594 11.031 18.922 1 64.94 150 SER A N 1
ATOM 1189 C CA . SER A 1 150 ? 9.102 10.141 19.969 1 64.94 150 SER A CA 1
ATOM 1190 C C . SER A 1 150 ? 10.242 9.406 20.656 1 64.94 150 SER A C 1
ATOM 1192 O O . SER A 1 150 ? 10.242 9.25 21.875 1 64.94 150 SER A O 1
ATOM 1194 N N . SER A 1 151 ? 11.133 9.016 19.844 1 67.12 151 SER A N 1
ATOM 1195 C CA . SER A 1 151 ? 12.297 8.32 20.375 1 67.12 151 SER A CA 1
ATOM 1196 C C . SER A 1 151 ? 13.078 9.219 21.344 1 67.12 151 SER A C 1
ATOM 1198 O O . SER A 1 151 ? 13.539 8.758 22.391 1 67.12 151 SER A O 1
ATOM 1200 N N . ILE A 1 152 ? 13.195 10.414 21.016 1 68.12 152 ILE A N 1
ATOM 1201 C CA . ILE A 1 152 ? 13.914 11.375 21.844 1 68.12 152 ILE A CA 1
ATOM 1202 C C . ILE A 1 152 ? 13.219 11.531 23.188 1 68.12 152 ILE A C 1
ATOM 1204 O O . ILE A 1 152 ? 13.867 11.477 24.234 1 68.12 152 ILE A O 1
ATOM 1208 N N . ARG A 1 153 ? 11.945 11.703 23.203 1 67.31 153 ARG A N 1
ATOM 1209 C CA . ARG A 1 153 ? 11.18 11.836 24.438 1 67.31 153 ARG A CA 1
ATOM 1210 C C . ARG A 1 153 ? 11.344 10.594 25.312 1 67.31 153 ARG A C 1
ATOM 1212 O O . ARG A 1 153 ? 11.586 10.703 26.516 1 67.31 153 ARG A O 1
ATOM 1219 N N . PHE A 1 154 ? 11.219 9.539 24.641 1 63.75 154 PHE A N 1
ATOM 1220 C CA . PHE A 1 154 ? 11.281 8.305 25.406 1 63.75 154 PHE A CA 1
ATOM 1221 C C . PHE A 1 154 ? 12.68 8.078 25.953 1 63.75 154 PHE A C 1
ATOM 1223 O O . PHE A 1 154 ? 12.844 7.652 27.094 1 63.75 154 PHE A O 1
ATOM 1230 N N . THR A 1 155 ? 13.562 8.391 25.125 1 65.81 155 THR A N 1
ATOM 1231 C CA . THR A 1 155 ? 14.945 8.211 25.547 1 65.81 155 THR A CA 1
ATOM 1232 C C . THR A 1 155 ? 15.289 9.188 26.672 1 65.81 155 THR A C 1
ATOM 1234 O O . THR A 1 155 ? 16.078 8.867 27.562 1 65.81 155 THR A O 1
ATOM 1237 N N . ALA A 1 156 ? 14.695 10.328 26.562 1 65.62 156 ALA A N 1
ATOM 1238 C CA . ALA A 1 156 ? 14.922 11.328 27.594 1 65.62 156 ALA A CA 1
ATOM 1239 C C . ALA A 1 156 ? 14.344 10.867 28.938 1 65.62 156 ALA A C 1
ATOM 1241 O O . ALA A 1 156 ? 14.859 11.219 30 1 65.62 156 ALA A O 1
ATOM 1242 N N . ILE A 1 157 ? 13.305 10.109 28.812 1 60.88 157 ILE A N 1
ATOM 1243 C CA . ILE A 1 157 ? 12.688 9.562 30.016 1 60.88 157 ILE A CA 1
ATOM 1244 C C . ILE A 1 157 ? 13.508 8.375 30.531 1 60.88 157 ILE A C 1
ATOM 1246 O O . ILE A 1 157 ? 13.836 8.297 31.703 1 60.88 157 ILE A O 1
ATOM 1250 N N . ASP A 1 158 ? 13.773 7.449 29.688 1 63.16 158 ASP A N 1
ATOM 1251 C CA . ASP A 1 158 ? 14.555 6.246 29.969 1 63.16 158 ASP A CA 1
ATOM 1252 C C . ASP A 1 158 ? 15.273 5.746 28.719 1 63.16 158 ASP A C 1
ATOM 1254 O O . ASP A 1 158 ? 14.641 5.312 27.766 1 63.16 158 ASP A O 1
ATOM 1258 N N . PRO A 1 159 ? 16.547 5.871 28.797 1 66.19 159 PRO A N 1
ATOM 1259 C CA . PRO A 1 159 ? 17.344 5.461 27.641 1 66.19 159 PRO A CA 1
ATOM 1260 C C . PRO A 1 159 ? 16.984 4.055 27.156 1 66.19 159 PRO A C 1
ATOM 1262 O O . PRO A 1 159 ? 17.172 3.732 25.984 1 66.19 159 PRO A O 1
ATOM 1265 N N . SER A 1 160 ? 16.531 3.283 28 1 63.12 160 SER A N 1
ATOM 1266 C CA . SER A 1 160 ? 16.188 1.913 27.641 1 63.12 160 SER A CA 1
ATOM 1267 C C . SER A 1 160 ? 14.953 1.869 26.75 1 63.12 160 SER A C 1
ATOM 1269 O O . SER A 1 160 ? 14.664 0.849 26.125 1 63.12 160 SER A O 1
ATOM 1271 N N . LEU A 1 161 ? 14.328 3.043 26.641 1 59.38 161 LEU A N 1
ATOM 1272 C CA . LEU A 1 161 ? 13.078 3.105 25.906 1 59.38 161 LEU A CA 1
ATOM 1273 C C . LEU A 1 161 ? 13.32 3.561 24.469 1 59.38 161 LEU A C 1
ATOM 1275 O O . LEU A 1 161 ? 12.367 3.885 23.75 1 59.38 161 LEU A O 1
ATOM 1279 N N . GLN A 1 162 ? 14.516 3.619 24.156 1 57.06 162 GLN A N 1
ATOM 1280 C CA . GLN A 1 162 ? 14.875 4.07 22.812 1 57.06 162 GLN A CA 1
ATOM 1281 C C . GLN A 1 162 ? 14.156 3.242 21.75 1 57.06 162 GLN A C 1
ATOM 1283 O O . GLN A 1 162 ? 13.719 3.781 20.719 1 57.06 162 GLN A O 1
ATOM 1288 N N . LYS A 1 163 ? 14.047 2.021 22.047 1 58.66 163 LYS A N 1
ATOM 1289 C CA . LYS A 1 163 ? 13.484 1.111 21.047 1 58.66 163 LYS A CA 1
ATOM 1290 C C . LYS A 1 163 ? 11.961 1.206 21.016 1 58.66 163 LYS A C 1
ATOM 1292 O O . LYS A 1 163 ? 11.305 0.561 20.188 1 58.66 163 LYS A O 1
ATOM 1297 N N . HIS A 1 164 ? 11.469 2.029 21.828 1 59 164 HIS A N 1
ATOM 1298 C CA . HIS A 1 164 ? 10.016 2.141 21.922 1 59 164 HIS A CA 1
ATOM 1299 C C . HIS A 1 164 ? 9.5 3.309 21.094 1 59 164 HIS A C 1
ATOM 1301 O O . HIS A 1 164 ? 8.422 3.842 21.359 1 59 164 HIS A O 1
ATOM 1307 N N . ALA A 1 165 ? 10.367 3.615 20.172 1 61.84 165 ALA A N 1
ATOM 1308 C CA . ALA A 1 165 ? 9.891 4.672 19.281 1 61.84 165 ALA A CA 1
ATOM 1309 C C . ALA A 1 165 ? 8.609 4.254 18.578 1 61.84 165 ALA A C 1
ATOM 1311 O O . ALA A 1 165 ? 8.484 3.109 18.125 1 61.84 165 ALA A O 1
ATOM 1312 N N . LYS A 1 166 ? 7.707 5.191 18.656 1 67.75 166 LYS A N 1
ATOM 1313 C CA . LYS A 1 166 ? 6.426 4.91 18.016 1 67.75 166 LYS A CA 1
ATOM 1314 C C . LYS A 1 166 ? 6.551 4.977 16.5 1 67.75 166 LYS A C 1
ATOM 1316 O O . LYS A 1 166 ? 7.332 5.77 15.969 1 67.75 166 LYS A O 1
ATOM 1321 N N . LYS A 1 167 ? 5.879 4.059 15.906 1 83.06 167 LYS A N 1
ATOM 1322 C CA . LYS A 1 167 ? 5.852 3.965 14.453 1 83.06 167 LYS A CA 1
ATOM 1323 C C . LYS A 1 167 ? 4.43 4.121 13.914 1 83.06 167 LYS A C 1
ATOM 1325 O O . LYS A 1 167 ? 3.494 3.521 14.445 1 83.06 167 LYS A O 1
ATOM 1330 N N . ALA A 1 168 ? 4.289 5.137 13.047 1 89.31 168 ALA A N 1
ATOM 1331 C CA . ALA A 1 168 ? 2.986 5.324 12.414 1 89.31 168 ALA A CA 1
ATOM 1332 C C . ALA A 1 168 ? 2.766 4.309 11.297 1 89.31 168 ALA A C 1
ATOM 1334 O O . ALA A 1 168 ? 3.727 3.787 10.727 1 89.31 168 ALA A O 1
ATOM 1335 N N . ASP A 1 169 ? 1.586 4.039 11.016 1 92.94 169 ASP A N 1
ATOM 1336 C CA . ASP A 1 169 ? 1.24 3.104 9.945 1 92.94 169 ASP A CA 1
ATOM 1337 C C . ASP A 1 169 ? 1.344 3.766 8.578 1 92.94 169 ASP A C 1
ATOM 1339 O O . ASP A 1 169 ? 1.365 3.082 7.551 1 92.94 169 ASP A O 1
ATOM 1343 N N . TYR A 1 170 ? 1.421 5.027 8.578 1 95.31 170 TYR A N 1
ATOM 1344 C CA . TYR A 1 170 ? 1.588 5.871 7.402 1 95.31 170 TYR A CA 1
ATOM 1345 C C . TYR A 1 170 ? 1.954 7.297 7.805 1 95.31 170 TYR A C 1
ATOM 1347 O O . TYR A 1 170 ? 1.459 7.812 8.812 1 95.31 170 TYR A O 1
ATOM 1355 N N . SER A 1 171 ? 2.803 8 7.07 1 96.19 171 SER A N 1
ATOM 1356 C CA . SER A 1 171 ? 3.146 9.375 7.402 1 96.19 171 SER A CA 1
ATOM 1357 C C . SER A 1 171 ? 3.443 10.188 6.145 1 96.19 171 SER A C 1
ATOM 1359 O O . SER A 1 171 ? 3.922 9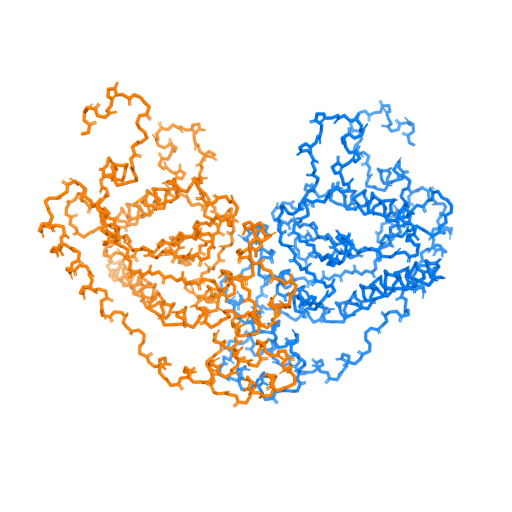.648 5.148 1 96.19 171 SER A O 1
ATOM 1361 N N . VAL A 1 172 ? 3.096 11.375 6.152 1 97.44 172 VAL A N 1
ATOM 1362 C CA . VAL A 1 172 ? 3.549 12.398 5.211 1 97.44 172 VAL A CA 1
ATOM 1363 C C . VAL A 1 172 ? 4.602 13.281 5.879 1 97.44 172 VAL A C 1
ATOM 1365 O O . VAL A 1 172 ? 4.336 13.898 6.914 1 97.44 172 VAL A O 1
ATOM 1368 N N . VAL A 1 173 ? 5.723 13.391 5.316 1 96.19 173 VAL A N 1
ATOM 1369 C CA . VAL A 1 173 ? 6.859 14.031 5.973 1 96.19 173 VAL A CA 1
ATOM 1370 C C . VAL A 1 173 ? 7.359 15.195 5.117 1 96.19 173 VAL A C 1
ATOM 1372 O O . VAL A 1 173 ? 7.453 15.078 3.895 1 96.19 173 VAL A O 1
ATOM 1375 N N . HIS A 1 174 ? 7.629 16.25 5.758 1 96.88 174 HIS A N 1
ATOM 1376 C CA . HIS A 1 174 ? 8.273 17.391 5.098 1 96.88 174 HIS A CA 1
ATOM 1377 C C . HIS A 1 174 ? 9.75 17.109 4.855 1 96.88 174 HIS A C 1
ATOM 1379 O O . HIS A 1 174 ? 10.516 16.922 5.805 1 96.88 174 HIS A O 1
ATOM 1385 N N . ASN A 1 175 ? 10.195 17.188 3.65 1 94.44 175 ASN A N 1
ATOM 1386 C CA . ASN A 1 175 ? 11.516 16.703 3.254 1 94.44 175 ASN A CA 1
ATOM 1387 C C . ASN A 1 175 ? 12.633 17.5 3.908 1 94.44 175 ASN A C 1
ATOM 1389 O O . ASN A 1 175 ? 13.539 16.938 4.516 1 94.44 175 ASN A O 1
ATOM 1393 N N . PRO A 1 176 ? 12.617 18.797 3.848 1 93.31 176 PRO A N 1
ATOM 1394 C CA . PRO A 1 176 ? 13.75 19.562 4.352 1 93.31 176 PRO A CA 1
ATOM 1395 C C . PRO A 1 176 ? 13.906 19.469 5.867 1 93.31 176 PRO A C 1
ATOM 1397 O O . PRO A 1 176 ? 15.031 19.391 6.371 1 93.31 176 PRO A O 1
ATOM 1400 N N . THR A 1 177 ? 12.828 19.453 6.59 1 93.5 177 THR A N 1
ATOM 1401 C CA . THR A 1 177 ? 12.922 19.5 8.047 1 93.5 177 THR A CA 1
ATOM 1402 C C . THR A 1 177 ? 12.805 18.094 8.633 1 93.5 177 THR A C 1
ATOM 1404 O O . THR A 1 177 ? 13.141 17.875 9.805 1 93.5 177 THR A O 1
ATOM 1407 N N . LYS A 1 178 ? 12.117 17.141 7.957 1 92.38 178 LYS A N 1
ATOM 1408 C CA . LYS A 1 178 ? 11.922 15.742 8.336 1 92.38 178 LYS A CA 1
ATOM 1409 C C . LYS A 1 178 ? 10.805 15.602 9.359 1 92.38 178 LYS A C 1
ATOM 1411 O O . LYS A 1 178 ? 10.633 14.539 9.961 1 92.38 178 LYS A O 1
ATOM 1416 N N . PHE A 1 179 ? 10.016 16.672 9.594 1 94.12 179 PHE A N 1
ATOM 1417 C CA . PHE A 1 179 ? 8.867 16.594 10.484 1 94.12 179 PHE A CA 1
ATOM 1418 C C . PHE A 1 179 ? 7.68 15.945 9.781 1 94.12 179 PHE A C 1
ATOM 1420 O O . PHE A 1 179 ? 7.398 16.25 8.617 1 94.12 179 PHE A O 1
ATOM 1427 N N . ALA A 1 180 ? 7.027 15.07 10.461 1 95.56 180 ALA A N 1
ATOM 1428 C CA . ALA A 1 180 ? 5.777 14.523 9.953 1 95.56 180 ALA A CA 1
ATOM 1429 C C . ALA A 1 180 ? 4.652 15.555 10.023 1 95.56 180 ALA A C 1
ATOM 1431 O O . ALA A 1 180 ? 4.477 16.219 11.047 1 95.56 180 ALA A O 1
ATOM 1432 N N . LEU A 1 181 ? 3.93 15.688 8.945 1 97.69 181 LEU A N 1
ATOM 1433 C CA . LEU A 1 181 ? 2.82 16.625 8.875 1 97.69 181 LEU A CA 1
ATOM 1434 C C . LEU A 1 181 ? 1.483 15.914 9.023 1 97.69 181 LEU A C 1
ATOM 1436 O O . LEU A 1 181 ? 0.479 16.531 9.383 1 97.69 181 LEU A O 1
ATOM 1440 N N . LEU A 1 182 ? 1.48 14.664 8.711 1 97.62 182 LEU A N 1
ATOM 1441 C CA . LEU A 1 182 ? 0.317 13.789 8.805 1 97.62 182 LEU A CA 1
ATOM 1442 C C . LEU A 1 182 ? 0.727 12.383 9.219 1 97.62 182 LEU A C 1
ATOM 1444 O O . LEU A 1 182 ? 1.69 11.828 8.688 1 97.62 182 LEU A O 1
ATOM 1448 N N . THR A 1 183 ? 0.068 11.82 10.219 1 96.06 183 THR A N 1
ATOM 1449 C CA . THR A 1 183 ? 0.333 10.469 10.68 1 96.06 183 THR A CA 1
ATOM 1450 C C . THR A 1 183 ? -0.964 9.664 10.789 1 96.06 183 THR A C 1
ATOM 1452 O O . THR A 1 183 ? -2.018 10.227 11.109 1 96.06 183 THR A O 1
ATOM 1455 N N . VAL A 1 184 ? -0.821 8.383 10.523 1 96.25 184 VAL A N 1
ATOM 1456 C CA . VAL A 1 184 ? -1.995 7.516 10.531 1 96.25 184 VAL A CA 1
ATOM 1457 C C . VAL A 1 184 ? -1.771 6.348 11.492 1 96.25 184 VAL A C 1
ATOM 1459 O O . VAL A 1 184 ? -0.676 5.785 11.547 1 96.25 184 VAL A O 1
ATOM 1462 N N . GLU A 1 185 ? -2.754 6.059 12.273 1 94 185 GLU A N 1
ATOM 1463 C CA . GLU A 1 185 ? -2.893 4.809 13.016 1 94 185 GLU A CA 1
ATOM 1464 C C . GLU A 1 185 ? -4.109 4.02 12.547 1 94 185 GLU A C 1
ATOM 1466 O O . GLU A 1 185 ? -5.219 4.559 12.477 1 94 185 GLU A O 1
ATOM 1471 N N . ALA A 1 186 ? -3.893 2.779 12.195 1 93.06 186 ALA A N 1
ATOM 1472 C CA . ALA A 1 186 ? -4.984 2.008 11.602 1 93.06 186 ALA A CA 1
ATOM 1473 C C . ALA A 1 186 ? -5.195 0.697 12.359 1 93.06 186 ALA A C 1
ATOM 1475 O O . ALA A 1 186 ? -4.242 0.095 12.852 1 93.06 186 ALA A O 1
ATOM 1476 N N . LYS A 1 187 ? -6.434 0.335 12.406 1 90.75 187 LYS A N 1
ATOM 1477 C CA . LYS A 1 187 ? -6.859 -0.971 12.898 1 90.75 187 LYS A CA 1
ATOM 1478 C C . LYS A 1 187 ? -7.848 -1.626 11.938 1 90.75 187 LYS A C 1
ATOM 1480 O O . LYS A 1 187 ? -8.617 -0.937 11.266 1 90.75 187 LYS A O 1
ATOM 1485 N N . SER A 1 188 ? -7.793 -2.902 11.898 1 89.06 188 SER A N 1
ATOM 1486 C CA . SER A 1 188 ? -8.742 -3.639 11.078 1 89.06 188 SER A CA 1
ATOM 1487 C C . SER A 1 188 ? -10.125 -3.672 11.719 1 89.06 188 SER A C 1
ATOM 1489 O O . SER A 1 188 ? -10.289 -3.277 12.875 1 89.06 188 SER A O 1
ATOM 1491 N N . CYS A 1 189 ? -11.125 -4.191 10.984 1 85.75 189 CYS A N 1
ATOM 1492 C CA . CYS A 1 189 ? -12.484 -4.32 11.5 1 85.75 189 CYS A CA 1
ATOM 1493 C C . CYS A 1 189 ? -12.539 -5.316 12.648 1 85.75 189 CYS A C 1
ATOM 1495 O O . CYS A 1 189 ? -13.367 -5.18 13.555 1 85.75 189 CYS A O 1
ATOM 1497 N N . GLN A 1 190 ? -11.664 -6.238 12.625 1 81.31 190 GLN A N 1
ATOM 1498 C CA . GLN A 1 190 ? -11.656 -7.289 13.641 1 81.31 190 GLN A CA 1
ATOM 1499 C C . GLN A 1 190 ? -10.992 -6.805 14.922 1 81.31 190 GLN A C 1
ATOM 1501 O O . GLN A 1 190 ? -11.336 -7.262 16.016 1 81.31 190 GLN A O 1
ATOM 1506 N N . ASN A 1 191 ? -10.109 -5.898 14.859 1 78.12 191 ASN A N 1
ATOM 1507 C CA . ASN A 1 191 ? -9.32 -5.457 16 1 78.12 191 ASN A CA 1
ATOM 1508 C C . ASN A 1 191 ? -9.734 -4.062 16.469 1 78.12 191 ASN A C 1
ATOM 1510 O O . ASN A 1 191 ? -8.961 -3.369 17.125 1 78.12 191 ASN A O 1
ATOM 1514 N N . GLN A 1 192 ? -10.82 -3.639 16.203 1 71.62 192 GLN A N 1
ATOM 1515 C CA . GLN A 1 192 ? -11.219 -2.258 16.453 1 71.62 192 GLN A CA 1
ATOM 1516 C C . GLN A 1 192 ? -11.398 -2.002 17.953 1 71.62 192 GLN A C 1
ATOM 1518 O O . GLN A 1 192 ? -11.289 -0.862 18.406 1 71.62 192 GLN A O 1
ATOM 1523 N N . SER A 1 193 ? -11.734 -2.959 18.703 1 62.84 193 SER A N 1
ATOM 1524 C CA . SER A 1 193 ? -12.062 -2.734 20.094 1 62.84 193 SER A CA 1
ATOM 1525 C C . SER A 1 193 ? -10.812 -2.465 20.922 1 62.84 193 SER A C 1
ATOM 1527 O O . SER A 1 193 ? -10.898 -1.954 22.047 1 62.84 193 SER A O 1
ATOM 1529 N N . LYS A 1 194 ? -9.719 -2.789 20.469 1 55.69 194 LYS A N 1
ATOM 1530 C CA . LYS A 1 194 ? -8.5 -2.602 21.234 1 55.69 194 LYS A CA 1
ATOM 1531 C C . LYS A 1 194 ? -7.965 -1.18 21.094 1 55.69 194 LYS A C 1
ATOM 1533 O O . LYS A 1 194 ? -6.844 -0.883 21.5 1 55.69 194 LYS A O 1
ATOM 1538 N N . SER A 1 195 ? -8.852 -0.135 20.609 1 55.84 195 SER A N 1
ATOM 1539 C CA . SER A 1 195 ? -8.578 1.094 19.875 1 55.84 195 SER A CA 1
ATOM 1540 C C . SER A 1 195 ? -8.336 2.264 20.812 1 55.84 195 SER A C 1
ATOM 1542 O O . SER A 1 195 ? -7.797 3.295 20.406 1 55.84 195 SER A O 1
ATOM 1544 N N . SER A 1 196 ? -8.789 2.254 22.031 1 55.47 196 SER A N 1
ATOM 1545 C CA . SER A 1 196 ? -8.75 3.443 22.891 1 55.47 196 SER A CA 1
ATOM 1546 C C . SER A 1 196 ? -7.332 3.99 23.016 1 55.47 196 SER A C 1
ATOM 1548 O O . SER A 1 196 ? -7.141 5.203 23.141 1 55.47 196 SER A O 1
ATOM 1550 N N . SER A 1 197 ? -6.578 3.33 22.391 1 81.94 197 SER A N 1
ATOM 1551 C CA . SER A 1 197 ? -5.18 3.662 22.656 1 81.94 197 SER A CA 1
ATOM 1552 C C . SER A 1 197 ? -4.535 4.309 21.422 1 81.94 197 SER A C 1
ATOM 1554 O O . SER A 1 197 ? -3.576 5.074 21.562 1 81.94 197 SER A O 1
ATOM 1556 N N . ASP A 1 198 ? -5.445 4.422 20.406 1 88.81 198 ASP A N 1
ATOM 1557 C CA . ASP A 1 198 ? -4.766 4.934 19.219 1 88.81 198 ASP A CA 1
ATOM 1558 C C . ASP A 1 198 ? -4.91 6.449 19.109 1 88.81 198 ASP A C 1
ATOM 1560 O O . ASP A 1 198 ? -3.994 7.137 18.656 1 88.81 198 ASP A O 1
ATOM 1564 N N . VAL A 1 199 ? -6.043 6.926 19.625 1 91.38 199 VAL A N 1
ATOM 1565 C CA . VAL A 1 199 ? -6.254 8.375 19.641 1 91.38 199 VAL A CA 1
ATOM 1566 C C . VAL A 1 199 ? -5.246 9.023 20.594 1 91.38 199 VAL A C 1
ATOM 1568 O O . VAL A 1 199 ? -4.656 10.055 20.25 1 91.38 199 VAL A O 1
ATOM 1571 N N . VAL A 1 200 ? -5.043 8.391 21.703 1 90.94 200 VAL A N 1
ATOM 1572 C CA . VAL A 1 200 ? -4.09 8.891 22.688 1 90.94 200 VAL A CA 1
ATOM 1573 C C . VAL A 1 200 ? -2.676 8.852 22.109 1 90.94 200 VAL A C 1
ATOM 1575 O O . VAL A 1 200 ? -1.913 9.805 22.234 1 90.94 200 VAL A O 1
ATOM 1578 N N . LYS A 1 201 ? -2.441 7.758 21.438 1 89.19 201 LYS A N 1
ATOM 1579 C CA . LYS A 1 201 ? -1.131 7.598 20.812 1 89.19 201 LYS A CA 1
ATOM 1580 C C . LYS A 1 201 ? -0.859 8.711 19.797 1 89.19 201 LYS A C 1
ATOM 1582 O O . LYS A 1 201 ? 0.206 9.336 19.828 1 89.19 201 LYS A O 1
ATOM 1587 N N . ILE A 1 202 ? -1.793 9 19 1 91.81 202 ILE A N 1
ATOM 1588 C CA . ILE A 1 202 ? -1.655 10.016 17.969 1 91.81 202 ILE A CA 1
ATOM 1589 C C . ILE A 1 202 ? -1.5 11.391 18.609 1 91.81 202 ILE A C 1
ATOM 1591 O O . ILE A 1 202 ? -0.659 12.188 18.188 1 91.81 202 ILE A O 1
ATOM 1595 N N . GLY A 1 203 ? -2.326 11.633 19.609 1 92.69 203 GLY A N 1
ATOM 1596 C CA . GLY A 1 203 ? -2.229 12.906 20.297 1 92.69 203 GLY A CA 1
ATOM 1597 C C . GLY A 1 203 ? -0.858 13.156 20.906 1 92.69 203 GLY A C 1
ATOM 1598 O O . GLY A 1 203 ? -0.269 14.219 20.703 1 92.69 203 GLY A O 1
ATOM 1599 N N . LYS A 1 204 ? -0.357 12.203 21.562 1 89.38 204 LYS A N 1
ATOM 1600 C CA . LYS A 1 204 ? 0.939 12.336 22.219 1 89.38 204 LYS A CA 1
ATOM 1601 C C . LYS A 1 204 ? 2.064 12.469 21.203 1 89.38 204 LYS A C 1
ATOM 1603 O O . LYS A 1 204 ? 2.977 13.281 21.375 1 89.38 204 LYS A O 1
ATOM 1608 N N . TYR A 1 205 ? 1.91 11.711 20.156 1 89.56 205 TYR A N 1
ATOM 1609 C CA . TYR A 1 205 ? 2.906 11.75 19.094 1 89.56 205 TYR A CA 1
ATOM 1610 C C . TYR A 1 205 ? 2.955 13.125 18.438 1 89.56 205 TYR A C 1
ATOM 1612 O O . TYR A 1 205 ? 4.035 13.68 18.234 1 89.56 205 TYR A O 1
ATOM 1620 N N . LEU A 1 206 ? 1.874 13.625 18.141 1 93.19 206 LEU A N 1
ATOM 1621 C CA . LEU A 1 206 ? 1.821 14.898 17.438 1 93.19 206 LEU A CA 1
ATOM 1622 C C . LEU A 1 206 ? 2.217 16.047 18.359 1 93.19 206 LEU A C 1
ATOM 1624 O O . LEU A 1 206 ? 2.822 17.016 17.906 1 93.19 206 LEU A O 1
ATOM 1628 N N . LYS A 1 207 ? 1.883 15.898 19.609 1 92.62 207 LYS A N 1
ATOM 1629 C CA . LYS A 1 207 ? 2.375 16.859 20.578 1 92.62 207 LYS A CA 1
ATOM 1630 C C . LYS A 1 207 ? 3.9 16.891 20.609 1 92.62 207 LYS A C 1
ATOM 1632 O O . LYS A 1 207 ? 4.508 17.953 20.625 1 92.62 207 LYS A O 1
ATOM 1637 N N . ASP A 1 208 ? 4.559 15.711 20.703 1 89.81 208 ASP A N 1
ATOM 1638 C CA . ASP A 1 208 ? 6.016 15.609 20.703 1 89.81 208 ASP A CA 1
ATOM 1639 C C . ASP A 1 208 ? 6.609 16.281 19.469 1 89.81 208 ASP A C 1
ATOM 1641 O O . ASP A 1 208 ? 7.645 16.938 19.547 1 89.81 208 ASP A O 1
ATOM 1645 N N . LEU A 1 209 ? 5.988 16.109 18.375 1 92.62 209 LEU A N 1
ATOM 1646 C CA . LEU A 1 209 ? 6.449 16.703 17.125 1 92.62 209 LEU A CA 1
ATOM 1647 C C . LEU A 1 209 ? 6.348 18.219 17.172 1 92.62 209 LEU A C 1
ATOM 1649 O O . LEU A 1 209 ? 7.27 18.922 16.75 1 92.62 209 LEU A O 1
ATOM 1653 N N . LEU A 1 210 ? 5.242 18.703 17.688 1 94.19 210 LEU A N 1
ATOM 1654 C CA . LEU A 1 210 ? 5.051 20.141 17.812 1 94.19 210 LEU A CA 1
ATOM 1655 C C . LEU A 1 210 ? 6.105 20.75 18.734 1 94.19 210 LEU A C 1
ATOM 1657 O O . LEU A 1 210 ? 6.699 21.781 18.406 1 94.19 210 LEU A O 1
ATOM 1661 N N . ASP A 1 211 ? 6.328 20.062 19.844 1 91.81 211 ASP A N 1
ATOM 1662 C CA . ASP A 1 211 ? 7.348 20.531 20.781 1 91.81 211 ASP A CA 1
ATOM 1663 C C . ASP A 1 211 ? 8.711 20.625 20.109 1 91.81 211 ASP A C 1
ATOM 1665 O O . ASP A 1 211 ? 9.438 21.609 20.281 1 91.81 211 ASP A O 1
ATOM 1669 N N . ALA A 1 212 ? 9.062 19.625 19.391 1 91.19 212 ALA A N 1
ATOM 1670 C CA . ALA A 1 212 ? 10.352 19.594 18.703 1 91.19 212 ALA A CA 1
ATOM 1671 C C . ALA A 1 212 ? 10.453 20.703 17.656 1 91.19 212 ALA A C 1
ATOM 1673 O O . ALA A 1 212 ? 11.508 21.328 17.516 1 91.19 212 ALA A O 1
ATOM 1674 N N . ALA A 1 213 ? 9.43 20.875 16.906 1 93.38 213 ALA A N 1
ATOM 1675 C CA . ALA A 1 213 ? 9.422 21.922 15.883 1 93.38 213 ALA A CA 1
ATOM 1676 C C . ALA A 1 213 ? 9.523 23.312 16.516 1 93.38 213 ALA A C 1
ATOM 1678 O O . ALA A 1 213 ? 10.281 24.156 16.047 1 93.38 213 ALA A O 1
ATOM 1679 N N . GLU A 1 214 ? 8.82 23.516 17.562 1 92.44 214 GLU A N 1
ATOM 1680 C CA . GLU A 1 214 ? 8.852 24.812 18.25 1 92.44 214 GLU A CA 1
ATOM 1681 C C . GLU A 1 214 ? 10.227 25.094 18.828 1 92.44 214 GLU A C 1
ATOM 1683 O O . GLU A 1 214 ? 10.68 26.234 18.844 1 92.44 214 GLU A O 1
ATOM 1688 N N . ALA A 1 215 ? 10.82 24.047 19.312 1 90.12 215 ALA A N 1
ATOM 1689 C CA . ALA A 1 215 ? 12.18 24.188 19.828 1 90.12 215 ALA A CA 1
ATOM 1690 C C . ALA A 1 215 ? 13.133 24.656 18.719 1 90.12 215 ALA A C 1
ATOM 1692 O O . ALA A 1 215 ? 14.141 25.297 19 1 90.12 215 ALA A O 1
ATOM 1693 N N . LYS A 1 216 ? 12.789 24.375 17.516 1 91.44 216 LYS A N 1
ATOM 1694 C CA . LYS A 1 216 ? 13.609 24.781 16.391 1 91.44 216 LYS A CA 1
ATOM 1695 C C . LYS A 1 216 ? 13.141 26.125 15.828 1 91.44 216 LYS A C 1
ATOM 1697 O O . LYS A 1 216 ? 13.641 26.578 14.797 1 91.44 216 LYS A O 1
ATOM 1702 N N . GLY A 1 217 ? 12.117 26.703 16.438 1 90.94 217 GLY A N 1
ATOM 1703 C CA . GLY A 1 217 ? 11.703 28.047 16.094 1 90.94 217 GLY A CA 1
ATOM 1704 C C . GLY A 1 217 ? 10.484 28.094 15.188 1 90.94 217 GLY A C 1
ATOM 1705 O O . GLY A 1 217 ? 10.07 29.156 14.742 1 90.94 217 GLY A O 1
ATOM 1706 N N . TYR A 1 218 ? 9.898 26.938 14.859 1 93.88 218 TYR A N 1
ATOM 1707 C CA . TYR A 1 218 ? 8.688 26.906 14.039 1 93.88 218 TYR A CA 1
ATOM 1708 C C . TYR A 1 218 ? 7.441 27.078 14.906 1 93.88 218 TYR A C 1
ATOM 1710 O O . TYR A 1 218 ? 7.258 26.344 15.875 1 93.88 218 TYR A O 1
ATOM 1718 N N . GLN A 1 219 ? 6.566 28.031 14.508 1 92.12 219 GLN A N 1
ATOM 1719 C CA . GLN A 1 219 ? 5.348 28.297 15.266 1 92.12 219 GLN A CA 1
ATOM 1720 C C . GLN A 1 219 ? 4.113 28.234 14.367 1 92.12 219 GLN A C 1
ATOM 1722 O O . GLN A 1 219 ? 4.211 28.469 13.164 1 92.12 219 GLN A O 1
ATOM 1727 N N . GLY A 1 220 ? 2.994 27.828 15.008 1 93.62 220 GLY A N 1
ATOM 1728 C CA . GLY A 1 220 ? 1.722 27.906 14.305 1 93.62 220 GLY A CA 1
ATOM 1729 C C . GLY A 1 220 ? 1.408 26.688 13.484 1 93.62 220 GLY A C 1
ATOM 1730 O O . GLY A 1 220 ? 0.496 26.703 12.656 1 93.62 220 GLY A O 1
ATOM 1731 N N . LEU A 1 221 ? 2.154 25.625 13.703 1 96.38 221 LEU A N 1
ATOM 1732 C CA . LEU A 1 221 ? 1.924 24.391 12.945 1 96.38 221 LEU A CA 1
ATOM 1733 C C . LEU A 1 221 ? 0.588 23.766 13.328 1 96.38 221 LEU A C 1
ATOM 1735 O O . LEU A 1 221 ? 0.151 23.875 14.477 1 96.38 221 LEU A O 1
ATOM 1739 N N . GLN A 1 222 ? -0.074 23.141 12.398 1 97.06 222 GLN A N 1
ATOM 1740 C CA . GLN A 1 222 ? -1.297 22.359 12.531 1 97.06 222 GLN A CA 1
ATOM 1741 C C . GLN A 1 222 ? -1.114 20.953 11.961 1 97.06 222 GLN A C 1
ATOM 1743 O O . GLN A 1 222 ? -1.301 20.734 10.766 1 97.06 222 GLN A O 1
ATOM 1748 N N . LEU A 1 223 ? -0.871 20.016 12.805 1 97.75 223 LEU A N 1
ATOM 1749 C CA . LEU A 1 223 ? -0.488 18.688 12.367 1 97.75 223 LEU A CA 1
ATOM 1750 C C . LEU A 1 223 ? -1.699 17.766 12.32 1 97.75 223 LEU A C 1
ATOM 1752 O O . LEU A 1 223 ? -2.609 17.875 13.141 1 97.75 223 LEU A O 1
ATOM 1756 N N . LEU A 1 224 ? -1.668 16.844 11.398 1 98.19 224 LEU A N 1
ATOM 1757 C CA . LEU A 1 224 ? -2.82 15.984 11.148 1 98.19 224 LEU A CA 1
ATOM 1758 C C . LEU A 1 224 ? -2.578 14.586 11.703 1 98.19 224 LEU A C 1
ATOM 1760 O O . LEU A 1 224 ? -1.503 14.016 11.5 1 98.19 224 LEU A O 1
ATOM 1764 N N . GLY A 1 225 ? -3.57 14.047 12.398 1 97.56 225 GLY A N 1
ATOM 1765 C CA . GLY A 1 225 ? -3.629 12.656 12.82 1 97.56 225 GLY A CA 1
ATOM 1766 C C . GLY A 1 225 ? -4.867 11.938 12.328 1 97.56 225 GLY A C 1
ATOM 1767 O O . GLY A 1 225 ? -5.988 12.406 12.531 1 97.56 225 GLY A O 1
ATOM 1768 N N . LEU A 1 226 ? -4.688 10.859 11.648 1 97.19 226 LEU A N 1
ATOM 1769 C CA . LEU A 1 226 ? -5.801 10.023 11.203 1 97.19 226 LEU A CA 1
ATOM 1770 C C . LEU A 1 226 ? -5.852 8.719 11.984 1 97.19 226 LEU A C 1
ATOM 1772 O O . LEU A 1 226 ? -4.836 8.031 12.125 1 97.19 226 LEU A O 1
ATOM 1776 N N . VAL A 1 227 ? -6.969 8.438 12.523 1 95.19 227 VAL A N 1
ATOM 1777 C CA . VAL A 1 227 ? -7.199 7.172 13.211 1 95.19 227 VAL A CA 1
ATOM 1778 C C . VAL A 1 227 ? -8.234 6.352 12.445 1 95.19 227 VAL A C 1
ATOM 1780 O O . VAL A 1 227 ? -9.422 6.691 12.43 1 95.19 227 VAL A O 1
ATOM 1783 N N . SER A 1 228 ? -7.742 5.32 11.844 1 94.44 228 SER A N 1
ATOM 1784 C CA . SER A 1 228 ? -8.602 4.43 11.078 1 94.44 228 SER A CA 1
ATOM 1785 C C . SER A 1 228 ? -9.055 3.24 11.922 1 94.44 228 SER A C 1
ATOM 1787 O O . SER A 1 228 ? -8.227 2.482 12.43 1 94.44 228 SER A O 1
ATOM 1789 N N . ARG A 1 229 ? -10.391 3.104 12.031 1 91.38 229 ARG A N 1
ATOM 1790 C CA . ARG A 1 229 ? -11 1.988 12.742 1 91.38 229 ARG A CA 1
ATOM 1791 C C . ARG A 1 229 ? -12.133 1.369 11.938 1 91.38 229 ARG A C 1
ATOM 1793 O O . ARG A 1 229 ? -13.18 1.988 11.75 1 91.38 229 ARG A O 1
ATOM 1800 N N . GLY A 1 230 ? -11.844 0.176 11.555 1 88.56 230 GLY A N 1
ATOM 1801 C CA . GLY A 1 230 ? -12.859 -0.469 10.727 1 88.56 230 GLY A CA 1
ATOM 1802 C C . GLY A 1 230 ? -13.125 0.264 9.43 1 88.56 230 GLY A C 1
ATOM 1803 O O . GLY A 1 230 ? -12.227 0.434 8.609 1 88.56 230 GLY A O 1
ATOM 1804 N N . ASP A 1 231 ? -14.406 0.749 9.359 1 91.56 231 ASP A N 1
ATOM 1805 C CA . ASP A 1 231 ? -14.797 1.388 8.102 1 91.56 231 ASP A CA 1
ATOM 1806 C C . ASP A 1 231 ? -14.828 2.908 8.25 1 91.56 231 ASP A C 1
ATOM 1808 O O . ASP A 1 231 ? -15.391 3.605 7.402 1 91.56 231 ASP A O 1
ATOM 1812 N N . GLN A 1 232 ? -14.195 3.389 9.352 1 92.88 232 GLN A N 1
ATOM 1813 C CA . GLN A 1 232 ? -14.188 4.828 9.594 1 92.88 232 GLN A CA 1
ATOM 1814 C C . GLN A 1 232 ? -12.766 5.336 9.805 1 92.88 232 GLN A C 1
ATOM 1816 O O . GLN A 1 232 ? -11.93 4.637 10.383 1 92.88 232 GLN A O 1
ATOM 1821 N N . ILE A 1 233 ? -12.539 6.516 9.359 1 95.06 233 ILE A N 1
ATOM 1822 C CA . ILE A 1 233 ? -11.297 7.234 9.617 1 95.06 233 ILE A CA 1
ATOM 1823 C C . ILE A 1 233 ? -11.609 8.586 10.258 1 95.06 233 ILE A C 1
ATOM 1825 O O . ILE A 1 233 ? -12.195 9.461 9.625 1 95.06 233 ILE A O 1
ATOM 1829 N N . ASN A 1 234 ? -11.227 8.734 11.508 1 94.75 234 ASN A N 1
ATOM 1830 C CA . ASN A 1 234 ? -11.344 10.031 12.164 1 94.75 234 ASN A CA 1
ATOM 1831 C C . ASN A 1 234 ? -10.125 10.906 11.906 1 94.75 234 ASN A C 1
ATOM 1833 O O . ASN A 1 234 ? -8.984 10.445 12.047 1 94.75 234 ASN A O 1
ATOM 1837 N N . VAL A 1 235 ? -10.406 12.07 11.555 1 96.75 235 VAL A N 1
ATOM 1838 C CA . VAL A 1 235 ? -9.352 13.023 11.234 1 96.75 235 VAL A CA 1
ATOM 1839 C C . VAL A 1 235 ? -9.219 14.039 12.359 1 96.75 235 VAL A C 1
ATOM 1841 O O . VAL A 1 235 ? -10.18 14.734 12.695 1 96.75 235 VAL A O 1
ATOM 1844 N N . TYR A 1 236 ? -8.055 14.164 12.898 1 96.75 236 TYR A N 1
ATOM 1845 C CA . TYR A 1 236 ? -7.77 15.125 13.961 1 96.75 236 TYR A CA 1
ATOM 1846 C C . TYR A 1 236 ? -6.723 16.141 13.523 1 96.75 236 TYR A C 1
ATOM 1848 O O . TYR A 1 236 ? -5.836 15.812 12.727 1 96.75 236 TYR A O 1
ATOM 1856 N N . VAL A 1 237 ? -6.852 17.266 14.039 1 97.5 237 VAL A N 1
ATOM 1857 C CA . VAL A 1 237 ? -5.824 18.297 13.938 1 97.5 237 VAL A CA 1
ATOM 1858 C C . VAL A 1 237 ? -5.293 18.641 15.32 1 97.5 237 VAL A C 1
ATOM 1860 O O . VAL A 1 237 ? -6.07 18.875 16.25 1 97.5 237 VAL A O 1
ATOM 1863 N N . VAL A 1 238 ? -4.008 18.641 15.477 1 96.5 238 VAL A N 1
ATOM 1864 C CA . VAL A 1 238 ? -3.379 19 16.734 1 96.5 238 VAL A CA 1
ATOM 1865 C C . VAL A 1 238 ? -2.576 20.281 16.562 1 96.5 238 VAL A C 1
ATOM 1867 O O . VAL A 1 238 ? -1.811 20.422 15.617 1 96.5 238 VAL A O 1
ATOM 1870 N N . GLU A 1 239 ? -2.727 21.156 17.453 1 96.12 239 GLU A N 1
ATOM 1871 C CA . GLU A 1 239 ? -2.01 22.422 17.406 1 96.12 239 GLU A CA 1
ATOM 1872 C C . GLU A 1 239 ? -1.7 22.938 18.812 1 96.12 239 GLU A C 1
ATOM 1874 O O . GLU A 1 239 ? -2.244 22.438 19.797 1 96.12 239 GLU A O 1
ATOM 1879 N N . HIS A 1 240 ? -0.771 23.781 18.859 1 94.31 240 HIS A N 1
ATOM 1880 C CA . HIS A 1 240 ? -0.362 24.469 20.078 1 94.31 240 HIS A CA 1
ATOM 1881 C C . HIS A 1 240 ? -0.55 25.969 19.953 1 94.31 240 HIS A C 1
ATOM 1883 O O . HIS A 1 240 ? 0.38 26.688 19.562 1 94.31 240 HIS A O 1
ATOM 1889 N N . LYS A 1 241 ? -1.73 26.438 20.188 1 82.25 241 LYS A N 1
ATOM 1890 C CA . LYS A 1 241 ? -2.045 27.844 19.984 1 82.25 241 LYS A CA 1
ATOM 1891 C C . LYS A 1 241 ? -1.935 28.641 21.281 1 82.25 241 LYS A C 1
ATOM 1893 O O . LYS A 1 241 ? -1.561 29.812 21.281 1 82.25 241 LYS A O 1
ATOM 1898 N N . TYR A 1 242 ? -2.412 28.047 22.359 1 76.75 242 TYR A N 1
ATOM 1899 C CA . TYR A 1 242 ? -2.457 28.766 23.641 1 76.75 242 TYR A CA 1
ATOM 1900 C C . TYR A 1 242 ? -1.347 28.281 24.562 1 76.75 242 TYR A C 1
ATOM 1902 O O . TYR A 1 242 ? -0.78 27.203 24.375 1 76.75 242 TYR A O 1
ATOM 1910 N N . ASP A 1 243 ? -1.166 29.078 25.547 1 75.38 243 ASP A N 1
ATOM 1911 C CA . ASP A 1 243 ? -0.073 28.797 26.469 1 75.38 243 ASP A CA 1
ATOM 1912 C C . ASP A 1 243 ? -0.311 27.484 27.219 1 75.38 243 ASP A C 1
ATOM 1914 O O . ASP A 1 243 ? -1.375 27.281 27.812 1 75.38 243 ASP A O 1
ATOM 1918 N N . CYS A 1 244 ? 0.425 26.469 27.062 1 78.56 244 CYS A N 1
ATOM 1919 C CA . CYS A 1 244 ? 0.618 25.25 27.844 1 78.56 244 CYS A CA 1
ATOM 1920 C C . CYS A 1 244 ? -0.407 24.188 27.469 1 78.56 244 CYS A C 1
ATOM 1922 O O . CYS A 1 244 ? -0.508 23.156 28.141 1 78.56 244 CYS A O 1
ATOM 1924 N N . ILE A 1 245 ? -1.324 24.531 26.531 1 89.31 245 ILE A N 1
ATOM 1925 C CA . ILE A 1 245 ? -2.328 23.516 26.219 1 89.31 245 ILE A CA 1
ATOM 1926 C C . ILE A 1 245 ? -2.33 23.234 24.719 1 89.31 245 ILE A C 1
ATOM 1928 O O . ILE A 1 245 ? -2.32 24.156 23.906 1 89.31 245 ILE A O 1
ATOM 1932 N N . TYR A 1 246 ? -2.256 22.031 24.5 1 94.31 246 TYR A N 1
ATOM 1933 C CA . TYR A 1 246 ? -2.453 21.562 23.141 1 94.31 246 TYR A CA 1
ATOM 1934 C C . TYR A 1 246 ? -3.918 21.25 22.875 1 94.31 246 TYR A C 1
ATOM 1936 O O . TYR A 1 246 ? -4.641 20.828 23.781 1 94.31 246 TYR A O 1
ATOM 1944 N N . THR A 1 247 ? -4.352 21.531 21.703 1 94.44 247 THR A N 1
ATOM 1945 C CA . THR A 1 247 ? -5.707 21.172 21.312 1 94.44 247 THR A CA 1
ATOM 1946 C C . THR A 1 247 ? -5.676 20.062 20.25 1 94.44 247 THR A C 1
ATOM 1948 O O . THR A 1 247 ? -4.871 20.125 19.312 1 94.44 247 THR A O 1
ATOM 1951 N N . MET A 1 248 ? -6.441 19.094 20.438 1 95.06 248 MET A N 1
ATOM 1952 C CA . MET A 1 248 ? -6.73 18.047 19.469 1 95.06 248 MET A CA 1
ATOM 1953 C C . MET A 1 248 ? -8.188 18.094 19.031 1 95.06 248 MET A C 1
ATOM 1955 O O . MET A 1 248 ? -9.086 17.734 19.797 1 95.06 248 MET A O 1
ATOM 1959 N N . PHE A 1 249 ? -8.375 18.547 17.797 1 95.19 249 PHE A N 1
ATOM 1960 C CA . PHE A 1 249 ? -9.703 18.828 17.281 1 95.19 249 PHE A CA 1
ATOM 1961 C C . PHE A 1 249 ? -10.102 17.797 16.234 1 95.19 249 PHE A C 1
ATOM 1963 O O . PHE A 1 249 ? -9.383 17.578 15.258 1 95.19 249 PHE A O 1
ATOM 1970 N N . LYS A 1 250 ? -11.227 17.156 16.453 1 95 250 LYS A N 1
ATOM 1971 C CA . LYS A 1 250 ? -11.742 16.266 15.422 1 95 250 LYS A CA 1
ATOM 1972 C C . LYS A 1 250 ? -12.344 17.047 14.25 1 95 250 LYS A C 1
ATOM 1974 O O . LYS A 1 250 ? -13.453 17.562 14.352 1 95 250 LYS A O 1
ATOM 1979 N N . LEU A 1 251 ? -11.742 17 13.203 1 94.25 251 LEU A N 1
ATOM 1980 C CA . LEU A 1 251 ? -12.086 17.797 12.039 1 94.25 251 LEU A CA 1
ATOM 1981 C C . LEU A 1 251 ? -13.195 17.141 11.234 1 94.25 251 LEU A C 1
ATOM 1983 O O . LEU A 1 251 ? -14.109 17.812 10.75 1 94.25 251 LEU A O 1
ATOM 1987 N N . ASN A 1 252 ? -13.047 15.875 11.016 1 93 252 ASN A N 1
ATOM 1988 C CA . ASN A 1 252 ? -13.977 15.156 10.156 1 93 252 ASN A CA 1
ATOM 1989 C C . ASN A 1 252 ? -13.883 13.641 10.367 1 93 252 ASN A C 1
ATOM 1991 O O . ASN A 1 252 ? -13 13.164 11.078 1 93 252 ASN A O 1
ATOM 1995 N N . THR A 1 253 ? -14.859 12.992 9.805 1 93 253 THR A N 1
ATOM 1996 C CA . THR A 1 253 ? -14.844 11.539 9.695 1 93 253 THR A CA 1
ATOM 1997 C C . THR A 1 253 ? -15 11.094 8.242 1 93 253 THR A C 1
ATOM 1999 O O . THR A 1 253 ? -15.922 11.547 7.555 1 93 253 THR A O 1
ATOM 2002 N N . LEU A 1 254 ? -14.07 10.219 7.816 1 93.62 254 LEU A N 1
ATOM 2003 C CA . LEU A 1 254 ? -14.141 9.578 6.508 1 93.62 254 LEU A CA 1
ATOM 2004 C C . LEU A 1 254 ? -14.664 8.156 6.629 1 93.62 254 LEU A C 1
ATOM 2006 O O . LEU A 1 254 ? -14.43 7.488 7.641 1 93.62 254 LEU A O 1
ATOM 2010 N N . HIS A 1 255 ? -15.32 7.785 5.547 1 93.19 255 HIS A N 1
ATOM 2011 C CA . HIS A 1 255 ? -15.828 6.418 5.535 1 93.19 255 HIS A CA 1
ATOM 2012 C C . HIS A 1 255 ? -15.188 5.602 4.422 1 93.19 255 HIS A C 1
ATOM 2014 O O . HIS A 1 255 ? -15.023 6.086 3.301 1 93.19 255 HIS A O 1
ATOM 2020 N N . ILE A 1 256 ? -14.805 4.43 4.75 1 93.69 256 ILE A N 1
ATOM 2021 C CA . ILE A 1 256 ? -14.273 3.449 3.811 1 93.69 256 ILE A CA 1
ATOM 2022 C C . ILE A 1 256 ? -15.398 2.535 3.33 1 93.69 256 ILE A C 1
ATOM 2024 O O . ILE A 1 256 ? -16.172 2.018 4.137 1 93.69 256 ILE A O 1
ATOM 2028 N N . PRO A 1 257 ? -15.555 2.391 2.01 1 95.88 257 PRO A N 1
ATOM 2029 C CA . PRO A 1 257 ? -16.531 1.391 1.551 1 95.88 257 PRO A CA 1
ATOM 2030 C C . PRO A 1 257 ? -16.266 0.007 2.145 1 95.88 257 PRO A C 1
ATOM 2032 O O . PRO A 1 257 ? -15.117 -0.414 2.262 1 95.88 257 PRO A O 1
ATOM 2035 N N . ILE A 1 258 ? -17.312 -0.673 2.514 1 95.38 258 ILE A N 1
ATOM 2036 C CA . ILE A 1 258 ? -17.188 -2.004 3.096 1 95.38 258 ILE A CA 1
ATOM 2037 C C . ILE A 1 258 ? -17.109 -3.049 1.985 1 95.38 258 ILE A C 1
ATOM 2039 O O . ILE A 1 258 ? -16.297 -3.977 2.059 1 95.38 258 ILE A O 1
ATOM 2043 N N . LYS A 1 259 ? -17.891 -2.969 1.037 1 95.69 259 LYS A N 1
ATOM 2044 C CA . LYS A 1 259 ? -17.969 -3.836 -0.134 1 95.69 259 LYS A CA 1
ATOM 2045 C C . LYS A 1 259 ? -18.328 -3.043 -1.385 1 95.69 259 LYS A C 1
ATOM 2047 O O . LYS A 1 259 ? -18.531 -1.829 -1.319 1 95.69 259 LYS A O 1
ATOM 2052 N N . TYR A 1 260 ? -18.438 -3.746 -2.482 1 95.25 260 TYR A N 1
ATOM 2053 C CA . TYR A 1 260 ? -18.672 -3.09 -3.764 1 95.25 260 TYR A CA 1
ATOM 2054 C C . TYR A 1 260 ? -20.047 -2.416 -3.779 1 95.25 260 TYR A C 1
ATOM 2056 O O . TYR A 1 260 ? -20.234 -1.412 -4.469 1 95.25 260 TYR A O 1
ATOM 2064 N N . THR A 1 261 ? -21.031 -2.795 -2.965 1 95.62 261 THR A N 1
ATOM 2065 C CA . THR A 1 261 ? -22.406 -2.287 -2.998 1 95.62 261 THR A CA 1
ATOM 2066 C C . THR A 1 261 ? -22.484 -0.905 -2.357 1 95.62 261 THR A C 1
ATOM 2068 O O . THR A 1 261 ? -23.422 -0.15 -2.611 1 95.62 261 THR A O 1
ATOM 2071 N N . ASP A 1 262 ? -21.578 -0.608 -1.501 1 96.06 262 ASP A N 1
ATOM 2072 C CA . ASP A 1 262 ? -21.625 0.695 -0.845 1 96.06 262 ASP A CA 1
ATOM 2073 C C . ASP A 1 262 ? -20.406 1.539 -1.217 1 96.06 262 ASP A C 1
ATOM 2075 O O . ASP A 1 262 ? -19.938 2.355 -0.418 1 96.06 262 ASP A O 1
ATOM 2079 N N . ILE A 1 263 ? -19.828 1.324 -2.385 1 95.94 263 ILE A N 1
ATOM 2080 C CA . ILE A 1 263 ? -18.609 1.953 -2.859 1 95.94 263 ILE A CA 1
ATOM 2081 C C . ILE A 1 263 ? -18.766 3.471 -2.865 1 95.94 263 ILE A C 1
ATOM 2083 O O . ILE A 1 263 ? -17.781 4.211 -2.814 1 95.94 263 ILE A O 1
ATOM 2087 N N . HIS A 1 264 ? -19.984 4.027 -2.869 1 93.62 264 HIS A N 1
ATOM 2088 C CA . HIS A 1 264 ? -20.266 5.457 -2.891 1 93.62 264 HIS A CA 1
ATOM 2089 C C . HIS A 1 264 ? -19.812 6.125 -1.593 1 93.62 264 HIS A C 1
ATOM 2091 O O . HIS A 1 264 ? -19.672 7.348 -1.537 1 93.62 264 HIS A O 1
ATOM 2097 N N . ARG A 1 265 ? -19.578 5.352 -0.544 1 93.19 265 ARG A N 1
ATOM 2098 C CA . ARG A 1 265 ? -19.094 5.891 0.718 1 93.19 265 ARG A CA 1
ATOM 2099 C C . ARG A 1 265 ? -17.75 6.605 0.524 1 93.19 265 ARG A C 1
ATOM 2101 O O . ARG A 1 265 ? -17.391 7.473 1.317 1 93.19 265 ARG A O 1
ATOM 2108 N N . ALA A 1 266 ? -17.047 6.258 -0.581 1 92.19 266 ALA A N 1
ATOM 2109 C CA . ALA A 1 266 ? -15.727 6.805 -0.846 1 92.19 266 ALA A CA 1
ATOM 2110 C C . ALA A 1 266 ? -15.812 8.266 -1.281 1 92.19 266 ALA A C 1
ATOM 2112 O O . ALA A 1 266 ? -14.82 8.992 -1.256 1 92.19 266 ALA A O 1
ATOM 2113 N N . ILE A 1 267 ? -16.953 8.766 -1.626 1 90.56 267 ILE A N 1
ATOM 2114 C CA . ILE A 1 267 ? -17.109 10.07 -2.26 1 90.56 267 ILE A CA 1
ATOM 2115 C C . ILE A 1 267 ? -16.672 11.164 -1.298 1 90.56 267 ILE A C 1
ATOM 2117 O O . ILE A 1 267 ? -16.016 12.133 -1.709 1 90.56 267 ILE A O 1
ATOM 2121 N N . SER A 1 268 ? -16.953 11.023 -0.027 1 84.81 268 SER A N 1
ATOM 2122 C CA . SER A 1 268 ? -16.641 12.062 0.945 1 84.81 268 SER A CA 1
ATOM 2123 C C . SER A 1 268 ? -15.133 12.25 1.095 1 84.81 268 SER A C 1
ATOM 2125 O O . SER A 1 268 ? -14.664 13.312 1.508 1 84.81 268 SER A O 1
ATOM 2127 N N . ALA A 1 269 ? -14.344 11.234 0.742 1 88.25 269 ALA A N 1
ATOM 2128 C CA . ALA A 1 269 ? -12.891 11.289 0.89 1 88.25 269 ALA A CA 1
ATOM 2129 C C . ALA A 1 269 ? -12.297 12.383 0.018 1 88.25 269 ALA A C 1
ATOM 2131 O O . ALA A 1 269 ? -11.32 13.031 0.409 1 88.25 269 ALA A O 1
ATOM 2132 N N . PHE A 1 270 ? -12.875 12.648 -1.101 1 89 270 PHE A N 1
ATOM 2133 C CA . PHE A 1 270 ? -12.289 13.578 -2.059 1 89 270 PHE A CA 1
ATOM 2134 C C . PHE A 1 270 ? -12.32 15.008 -1.521 1 89 270 PHE A C 1
ATOM 2136 O O . PHE A 1 270 ? -11.32 15.727 -1.605 1 89 270 PHE A O 1
ATOM 2143 N N . GLU A 1 271 ? -13.445 15.383 -0.902 1 87.38 271 GLU A N 1
ATOM 2144 C CA . GLU A 1 271 ? -13.555 16.719 -0.32 1 87.38 271 GLU A CA 1
ATOM 2145 C C . GLU A 1 271 ? -12.68 16.859 0.925 1 87.38 271 GLU A C 1
ATOM 2147 O O . GLU A 1 271 ? -11.961 17.844 1.078 1 87.38 271 GLU A O 1
ATOM 2152 N N . ILE A 1 272 ? -12.727 15.906 1.707 1 90.81 272 ILE A N 1
ATOM 2153 C CA . ILE A 1 272 ? -12.023 15.953 2.982 1 90.81 272 ILE A CA 1
ATOM 2154 C C . ILE A 1 272 ? -10.516 15.93 2.738 1 90.81 272 ILE A C 1
ATOM 2156 O O . ILE A 1 272 ? -9.766 16.703 3.348 1 90.81 272 ILE A O 1
ATOM 2160 N N . LEU A 1 273 ? -10.078 15.102 1.821 1 92.75 273 LEU A N 1
ATOM 2161 C CA . LEU A 1 273 ? -8.648 14.992 1.563 1 92.75 273 LEU A CA 1
ATOM 2162 C C . LEU A 1 273 ? -8.117 16.266 0.9 1 92.75 273 LEU A C 1
ATOM 2164 O O . LEU A 1 273 ? -6.969 16.641 1.126 1 92.75 273 LEU A O 1
ATOM 2168 N N . SER A 1 274 ? -8.906 16.859 0.106 1 91.19 274 SER A N 1
ATOM 2169 C CA . SER A 1 274 ? -8.523 18.156 -0.439 1 91.19 274 SER A CA 1
ATOM 2170 C C . SER A 1 274 ? -8.297 19.188 0.671 1 91.19 274 SER A C 1
ATOM 2172 O O . SER A 1 274 ? -7.363 19.984 0.604 1 91.19 274 SER A O 1
ATOM 2174 N N . ARG A 1 275 ? -9.18 19.141 1.631 1 92.88 275 ARG A N 1
ATOM 2175 C CA . ARG A 1 275 ? -9.039 20.016 2.791 1 92.88 275 ARG A CA 1
ATOM 2176 C C . ARG A 1 275 ? -7.762 19.703 3.562 1 92.88 275 ARG A C 1
ATOM 2178 O O . ARG A 1 275 ? -7.043 20.609 3.98 1 92.88 275 ARG A O 1
ATOM 2185 N N . LEU A 1 276 ? -7.496 18.484 3.779 1 96.44 276 LEU A N 1
ATOM 2186 C CA . LEU A 1 276 ? -6.285 18.062 4.48 1 96.44 276 LEU A CA 1
ATOM 2187 C C . LEU A 1 276 ? -5.039 18.516 3.727 1 96.44 276 LEU A C 1
ATOM 2189 O O . LEU A 1 276 ? -4.051 18.922 4.34 1 96.44 276 LEU A O 1
ATOM 2193 N N . LYS A 1 277 ? -5.109 18.406 2.451 1 95.25 277 LYS A N 1
ATOM 2194 C CA . LYS A 1 277 ? -3.99 18.859 1.632 1 95.25 277 LYS A CA 1
ATOM 2195 C C . LYS A 1 277 ? -3.711 20.344 1.86 1 95.25 277 LYS A C 1
ATOM 2197 O O . LYS A 1 277 ? -2.553 20.75 1.95 1 95.25 277 LYS A O 1
ATOM 2202 N N . GLN A 1 278 ? -4.715 21.125 1.954 1 95.25 278 GLN A N 1
ATOM 2203 C CA . GLN A 1 278 ? -4.547 22.547 2.217 1 95.25 278 GLN A CA 1
ATOM 2204 C C . GLN A 1 278 ? -3.881 22.781 3.57 1 95.25 278 GLN A C 1
ATOM 2206 O O . GLN A 1 278 ? -3.061 23.688 3.713 1 95.25 278 GLN A O 1
ATOM 2211 N N . ILE A 1 279 ? -4.242 22.016 4.504 1 96.94 279 ILE A N 1
ATOM 2212 C CA . ILE A 1 279 ? -3.643 22.156 5.828 1 96.94 279 ILE A CA 1
ATOM 2213 C C . ILE A 1 279 ? -2.164 21.781 5.766 1 96.94 279 ILE A C 1
ATOM 2215 O O . ILE A 1 279 ? -1.318 22.469 6.348 1 96.94 279 ILE A O 1
ATOM 2219 N N . VAL A 1 280 ? -1.868 20.688 5.066 1 97.81 280 VAL A N 1
ATOM 2220 C CA . VAL A 1 280 ? -0.481 20.266 4.91 1 97.81 280 VAL A CA 1
ATOM 2221 C C . VAL A 1 280 ? 0.31 21.344 4.18 1 97.81 280 VAL A C 1
ATOM 2223 O O . VAL A 1 280 ? 1.427 21.688 4.582 1 97.81 280 VAL A O 1
ATOM 2226 N N . ASP A 1 281 ? -0.274 21.938 3.152 1 96.12 281 ASP A N 1
ATOM 2227 C CA . ASP A 1 281 ? 0.376 23 2.4 1 96.12 281 ASP A CA 1
ATOM 2228 C C . ASP A 1 281 ? 0.614 24.234 3.281 1 96.12 281 ASP A C 1
ATOM 2230 O O . ASP A 1 281 ? 1.649 24.891 3.17 1 96.12 281 ASP A O 1
ATOM 2234 N N . TYR A 1 282 ? -0.362 24.547 4.059 1 96.5 282 TYR A N 1
ATOM 2235 C CA . TYR A 1 282 ? -0.218 25.625 5.027 1 96.5 282 TYR A CA 1
ATOM 2236 C C . TYR A 1 282 ? 1.014 25.422 5.898 1 96.5 282 TYR A C 1
ATOM 2238 O O . TYR A 1 282 ? 1.784 26.359 6.129 1 96.5 282 TYR A O 1
ATOM 2246 N N . ASN A 1 283 ? 1.216 24.219 6.422 1 97.62 283 ASN A N 1
ATOM 2247 C CA . ASN A 1 283 ? 2.375 23.906 7.254 1 97.62 283 ASN A CA 1
ATOM 2248 C C . ASN A 1 283 ? 3.676 24.016 6.461 1 97.62 283 ASN A C 1
ATOM 2250 O O . ASN A 1 283 ? 4.695 24.469 6.992 1 97.62 283 ASN A O 1
ATOM 2254 N N . VAL A 1 284 ? 3.654 23.516 5.234 1 97.56 284 VAL A N 1
ATOM 2255 C CA . VAL A 1 284 ? 4.828 23.625 4.371 1 97.56 284 VAL A CA 1
ATOM 2256 C C . VAL A 1 284 ? 5.227 25.094 4.23 1 97.56 284 VAL A C 1
ATOM 2258 O O . VAL A 1 284 ? 6.41 25.438 4.297 1 97.56 284 VAL A O 1
ATOM 2261 N N . ASP A 1 285 ? 4.297 25.969 4.07 1 96.56 285 ASP A N 1
ATOM 2262 C CA . ASP A 1 285 ? 4.543 27.391 3.949 1 96.56 285 ASP A CA 1
ATOM 2263 C C . ASP A 1 285 ? 5.195 27.953 5.215 1 96.56 285 ASP A C 1
ATOM 2265 O O . ASP A 1 285 ? 6.078 28.797 5.141 1 96.56 285 ASP A O 1
ATOM 2269 N N . ILE A 1 286 ? 4.711 27.5 6.309 1 96.38 286 ILE A N 1
ATOM 2270 C CA . ILE A 1 286 ? 5.301 27.938 7.574 1 96.38 286 ILE A CA 1
ATOM 2271 C C . ILE A 1 286 ? 6.785 27.578 7.598 1 96.38 286 ILE A C 1
ATOM 2273 O O . ILE A 1 286 ? 7.621 28.406 7.973 1 96.38 286 ILE A O 1
ATOM 2277 N N . PHE A 1 287 ? 7.145 26.344 7.199 1 95.81 287 PHE A N 1
ATOM 2278 C CA . PHE A 1 287 ? 8.531 25.906 7.195 1 95.81 287 PHE A CA 1
ATOM 2279 C C . PHE A 1 287 ? 9.359 26.734 6.227 1 95.81 287 PHE A C 1
ATOM 2281 O O . PHE A 1 287 ? 10.508 27.094 6.523 1 95.81 287 PHE A O 1
ATOM 2288 N N . GLU A 1 288 ? 8.82 27.062 5.105 1 93.38 288 GLU A N 1
ATOM 2289 C CA . GLU A 1 288 ? 9.547 27.797 4.07 1 93.38 288 GLU A CA 1
ATOM 2290 C C . GLU A 1 288 ? 9.758 29.25 4.48 1 93.38 288 GLU A C 1
ATOM 2292 O O . GLU A 1 288 ? 10.805 29.828 4.199 1 93.38 288 GLU A O 1
ATOM 2297 N N . GLN A 1 289 ? 8.836 29.828 5.129 1 91.5 289 GLN A N 1
ATOM 2298 C CA . GLN A 1 289 ? 8.953 31.203 5.598 1 91.5 289 GLN A CA 1
ATOM 2299 C C . GLN A 1 289 ? 10.031 31.328 6.672 1 91.5 289 GLN A C 1
ATOM 2301 O O . GLN A 1 289 ? 10.773 32.312 6.703 1 91.5 289 GLN A O 1
ATOM 2306 N N . ALA A 1 290 ? 10.062 30.359 7.461 1 86.5 290 ALA A N 1
ATOM 2307 C CA . ALA A 1 290 ? 11.07 30.375 8.516 1 86.5 290 ALA A CA 1
ATOM 2308 C C . ALA A 1 290 ? 12.477 30.234 7.93 1 86.5 290 ALA A C 1
ATOM 2310 O O . ALA A 1 290 ? 13.43 30.844 8.43 1 86.5 290 ALA A O 1
ATOM 2311 N N . LYS A 1 291 ? 12.594 29.484 6.941 1 80.81 291 LYS A N 1
ATOM 2312 C CA . LYS A 1 291 ? 13.867 29.328 6.25 1 80.81 291 LYS A CA 1
ATOM 2313 C C . LYS A 1 291 ? 14.32 30.641 5.613 1 80.81 291 LYS A C 1
ATOM 2315 O O . LYS A 1 291 ? 15.492 31.016 5.719 1 80.81 291 LYS A O 1
ATOM 2320 N N . ASP A 1 292 ? 13.453 31.297 5.016 1 81 292 ASP A N 1
ATOM 2321 C CA . ASP A 1 292 ? 13.75 32.562 4.371 1 81 292 ASP A CA 1
ATOM 2322 C C . ASP A 1 292 ? 14.156 33.625 5.398 1 81 292 ASP A C 1
ATOM 2324 O O . ASP A 1 292 ? 15.094 34.406 5.168 1 81 292 ASP A O 1
ATOM 2328 N N . ALA A 1 293 ? 13.5 33.594 6.52 1 76.44 293 ALA A N 1
ATOM 2329 C CA . ALA A 1 293 ? 13.82 34.531 7.586 1 76.44 293 ALA A CA 1
ATOM 2330 C C . ALA A 1 293 ? 15.211 34.25 8.156 1 76.44 293 ALA A C 1
ATOM 2332 O O . ALA A 1 293 ? 15.945 35.188 8.477 1 76.44 293 ALA A O 1
ATOM 2333 N N . ARG A 1 294 ? 15.68 33.125 8.211 1 73.25 294 ARG A N 1
ATOM 2334 C CA . ARG A 1 294 ? 16.984 32.75 8.727 1 73.25 294 ARG A CA 1
ATOM 2335 C C . ARG A 1 294 ? 18.094 33.125 7.746 1 73.25 294 ARG A C 1
ATOM 2337 O O . ARG A 1 294 ? 19.203 33.469 8.156 1 73.25 294 ARG A O 1
ATOM 2344 N N . CYS A 1 295 ? 17.719 32.938 6.484 1 69.88 295 CYS A N 1
ATOM 2345 C CA . CYS A 1 295 ? 18.688 33.312 5.457 1 69.88 295 CYS A CA 1
ATOM 2346 C C . CYS A 1 295 ? 18.906 34.812 5.418 1 69.88 295 CYS A C 1
ATOM 2348 O O . CYS A 1 295 ? 20.031 35.281 5.238 1 69.88 295 CYS A O 1
ATOM 2350 N N . ILE A 1 296 ? 17.906 35.562 5.668 1 70.75 296 ILE A N 1
ATOM 2351 C CA . ILE A 1 296 ? 17.984 37 5.676 1 70.75 296 ILE A CA 1
ATOM 2352 C C . ILE A 1 296 ? 18.75 37.469 6.914 1 70.75 296 ILE A C 1
ATOM 2354 O O . ILE A 1 296 ? 19.562 38.406 6.836 1 70.75 296 ILE A O 1
ATOM 2358 N N . ALA A 1 297 ? 18.547 36.906 7.93 1 65.88 297 ALA A N 1
ATOM 2359 C CA . ALA A 1 297 ? 19.203 37.312 9.172 1 65.88 297 ALA A CA 1
ATOM 2360 C C . ALA A 1 297 ? 20.703 37 9.133 1 65.88 297 ALA A C 1
ATOM 2362 O O . ALA A 1 297 ? 21.484 37.562 9.922 1 65.88 297 ALA A O 1
ATOM 2363 N N . LYS A 1 298 ? 21.156 36.125 8.422 1 68.31 298 LYS A N 1
ATOM 2364 C CA . LYS A 1 298 ? 22.562 35.781 8.312 1 68.31 298 LYS A CA 1
ATOM 2365 C C . LYS A 1 298 ? 23.297 36.688 7.348 1 68.31 298 LYS A C 1
ATOM 2367 O O . LYS A 1 298 ? 24.531 36.719 7.32 1 68.31 298 LYS A O 1
ATOM 2372 N N . ASP A 1 299 ? 22.719 37.312 6.531 1 51.28 299 ASP A N 1
ATOM 2373 C CA . ASP A 1 299 ? 23.359 38.344 5.711 1 51.28 299 ASP A CA 1
ATOM 2374 C C . ASP A 1 299 ? 23.453 39.688 6.465 1 51.28 299 ASP A C 1
ATOM 2376 O O . ASP A 1 299 ? 24.375 40.469 6.238 1 51.28 299 ASP A O 1
ATOM 2380 N N . MET B 1 1 ? 27.453 -32.562 2.646 1 42.44 1 MET B N 1
ATOM 2381 C CA . MET B 1 1 ? 26.422 -32.219 3.611 1 42.44 1 MET B CA 1
ATOM 2382 C C . MET B 1 1 ? 26.844 -32.594 5.027 1 42.44 1 MET B C 1
ATOM 2384 O O . MET B 1 1 ? 26.734 -31.766 5.941 1 42.44 1 MET B O 1
ATOM 2388 N N . VAL B 1 2 ? 27.406 -33.781 5.188 1 44.91 2 VAL B N 1
ATOM 2389 C CA . VAL B 1 2 ? 27.812 -34.312 6.492 1 44.91 2 VAL B CA 1
ATOM 2390 C C . VAL B 1 2 ? 29 -33.469 7.016 1 44.91 2 VAL B C 1
ATOM 2392 O O . VAL B 1 2 ? 29.062 -33.156 8.211 1 44.91 2 VAL B O 1
ATOM 2395 N N . GLN B 1 3 ? 29.781 -33.219 6.211 1 44.75 3 GLN B N 1
ATOM 2396 C CA . GLN B 1 3 ? 30.953 -32.531 6.711 1 44.75 3 GLN B CA 1
ATOM 2397 C C . GLN B 1 3 ? 30.609 -31.125 7.191 1 44.75 3 GLN B C 1
ATOM 2399 O O . GLN B 1 3 ? 31.188 -30.641 8.164 1 44.75 3 GLN B O 1
ATOM 2404 N N . MET B 1 4 ? 29.625 -30.578 6.461 1 47.94 4 MET B N 1
ATOM 2405 C CA . MET B 1 4 ? 29.203 -29.234 6.848 1 47.94 4 MET B CA 1
ATOM 2406 C C . MET B 1 4 ? 28.5 -29.25 8.203 1 47.94 4 MET B C 1
ATOM 2408 O O . MET B 1 4 ? 28.406 -28.219 8.867 1 47.94 4 MET B O 1
ATOM 2412 N N . CYS B 1 5 ? 27.922 -30.359 8.531 1 46.25 5 CYS B N 1
ATOM 2413 C CA . CYS B 1 5 ? 27.312 -30.5 9.852 1 46.25 5 CYS B CA 1
ATOM 2414 C C . CYS B 1 5 ? 28.359 -30.453 10.945 1 46.25 5 CYS B C 1
ATOM 2416 O O . CYS B 1 5 ? 28.031 -30.344 12.133 1 46.25 5 CYS B O 1
ATOM 2418 N N . ARG B 1 6 ? 29.469 -30.828 10.656 1 47.06 6 ARG B N 1
ATOM 2419 C CA . ARG B 1 6 ? 30.469 -30.953 11.719 1 47.06 6 ARG B CA 1
ATOM 2420 C C . ARG B 1 6 ? 30.969 -29.578 12.148 1 47.06 6 ARG B C 1
ATOM 2422 O O . ARG B 1 6 ? 31.578 -29.438 13.219 1 47.06 6 ARG B O 1
ATOM 2429 N N . ASN B 1 7 ? 30.953 -28.594 11.172 1 47.19 7 ASN B N 1
ATOM 2430 C CA . ASN B 1 7 ? 31.422 -27.281 11.555 1 47.19 7 ASN B CA 1
ATOM 2431 C C . ASN B 1 7 ? 30.266 -26.281 11.711 1 47.19 7 ASN B C 1
ATOM 2433 O O . ASN B 1 7 ? 29.656 -25.891 10.727 1 47.19 7 ASN B O 1
ATOM 2437 N N . PRO B 1 8 ? 29.766 -26.125 12.906 1 50.72 8 PRO B N 1
ATOM 2438 C CA . PRO B 1 8 ? 28.562 -25.344 13.25 1 50.72 8 PRO B CA 1
ATOM 2439 C C . PRO B 1 8 ? 28.578 -23.953 12.625 1 50.72 8 PRO B C 1
ATOM 2441 O O . PRO B 1 8 ? 27.531 -23.281 12.594 1 50.72 8 PRO B O 1
ATOM 2444 N N . THR B 1 9 ? 29.734 -23.5 12.336 1 54.62 9 THR B N 1
ATOM 2445 C CA . THR B 1 9 ? 29.828 -22.109 11.906 1 54.62 9 THR B CA 1
ATOM 2446 C C . THR B 1 9 ? 29.453 -21.969 10.43 1 54.62 9 THR B C 1
ATOM 2448 O O . THR B 1 9 ? 29.344 -20.859 9.914 1 54.62 9 THR B O 1
ATOM 2451 N N . VAL B 1 10 ? 29.562 -23.031 9.703 1 53.06 10 VAL B N 1
ATOM 2452 C CA . VAL B 1 10 ? 29.391 -22.844 8.273 1 53.06 10 VAL B CA 1
ATOM 2453 C C . VAL B 1 10 ? 27.906 -22.641 7.965 1 53.06 10 VAL B C 1
ATOM 2455 O O . VAL B 1 10 ? 27.078 -23.516 8.258 1 53.06 10 VAL B O 1
ATOM 2458 N N . LYS B 1 11 ? 27.594 -21.484 7.758 1 62.41 11 LYS B N 1
ATOM 2459 C CA . LYS B 1 11 ? 26.234 -21.172 7.309 1 62.41 11 LYS B CA 1
ATOM 2460 C C . LYS B 1 11 ? 25.875 -21.969 6.062 1 62.41 11 LYS B C 1
ATOM 2462 O O . LYS B 1 11 ? 26.609 -21.969 5.074 1 62.41 11 LYS B O 1
ATOM 2467 N N . ILE B 1 12 ? 25.031 -22.953 6.184 1 75.06 12 ILE B N 1
ATOM 2468 C CA . ILE B 1 12 ? 24.5 -23.734 5.066 1 75.06 12 ILE B CA 1
ATOM 2469 C C . ILE B 1 12 ? 23.859 -22.797 4.043 1 75.06 12 ILE B C 1
ATOM 2471 O O . ILE B 1 12 ? 23.062 -21.938 4.402 1 75.06 12 ILE B O 1
ATOM 2475 N N . CYS B 1 13 ? 24.422 -22.781 2.822 1 82.12 13 CYS B N 1
ATOM 2476 C CA . CYS B 1 13 ? 23.906 -21.891 1.793 1 82.12 13 CYS B CA 1
ATOM 2477 C C . CYS B 1 13 ? 22.469 -22.219 1.466 1 82.12 13 CYS B C 1
ATOM 2479 O O . CYS B 1 13 ? 21.938 -23.25 1.884 1 82.12 13 CYS B O 1
ATOM 2481 N N . ASP B 1 14 ? 21.766 -21.438 0.84 1 84.5 14 ASP B N 1
ATOM 2482 C CA . ASP B 1 14 ? 20.344 -21.562 0.531 1 84.5 14 ASP B CA 1
ATOM 2483 C C . ASP B 1 14 ? 20.062 -22.844 -0.244 1 84.5 14 ASP B C 1
ATOM 2485 O O . ASP B 1 14 ? 19.094 -23.547 0.043 1 84.5 14 ASP B O 1
ATOM 2489 N N . GLU B 1 15 ? 20.922 -23.156 -1.141 1 85.19 15 GLU B N 1
ATOM 2490 C CA . GLU B 1 15 ? 20.75 -24.344 -1.973 1 85.19 15 GLU B CA 1
ATOM 2491 C C . GLU B 1 15 ? 20.719 -25.609 -1.125 1 85.19 15 GLU B C 1
ATOM 2493 O O . GLU B 1 15 ? 19.859 -26.484 -1.331 1 85.19 15 GLU B O 1
ATOM 2498 N N . HIS B 1 16 ? 21.578 -25.672 -0.22 1 84.88 16 HIS B N 1
ATOM 2499 C CA . HIS B 1 16 ? 21.656 -26.844 0.632 1 84.88 16 HIS B CA 1
ATOM 2500 C C . HIS B 1 16 ? 20.469 -26.922 1.585 1 84.88 16 HIS B C 1
ATOM 2502 O O . HIS B 1 16 ? 19.938 -28.016 1.844 1 84.88 16 HIS B O 1
ATOM 2508 N N . GLN B 1 17 ? 20.109 -25.797 2.08 1 85.94 17 GLN B N 1
ATOM 2509 C CA . GLN B 1 17 ? 18.953 -25.766 2.971 1 85.94 17 GLN B CA 1
ATOM 2510 C C . GLN B 1 17 ? 17.688 -26.234 2.242 1 85.94 17 GLN B C 1
ATOM 2512 O O . GLN B 1 17 ? 16.906 -27 2.791 1 85.94 17 GLN B O 1
ATOM 2517 N N . LEU B 1 18 ? 17.562 -25.797 1.092 1 90.69 18 LEU B N 1
ATOM 2518 C CA . LEU B 1 18 ? 16.422 -26.188 0.276 1 90.69 18 LEU B CA 1
ATOM 2519 C C . LEU B 1 18 ? 16.484 -27.672 -0.051 1 90.69 18 LEU B C 1
ATOM 2521 O O . LEU B 1 18 ? 15.477 -28.375 0.047 1 90.69 18 LEU B O 1
ATOM 2525 N N . ALA B 1 19 ? 17.625 -28.125 -0.358 1 87.81 19 ALA B N 1
ATOM 2526 C CA . ALA B 1 19 ? 17.797 -29.547 -0.695 1 87.81 19 ALA B CA 1
ATOM 2527 C C . ALA B 1 19 ? 17.422 -30.438 0.482 1 87.81 19 ALA B C 1
ATOM 2529 O O . ALA B 1 19 ? 16.828 -31.5 0.294 1 87.81 19 ALA B O 1
ATOM 2530 N N . LEU B 1 20 ? 17.75 -30 1.627 1 86.06 20 LEU B N 1
ATOM 2531 C CA . LEU B 1 20 ? 17.406 -30.734 2.832 1 86.06 20 LEU B CA 1
ATOM 2532 C C . LEU B 1 20 ? 15.883 -30.828 3 1 86.06 20 LEU B C 1
ATOM 2534 O O . LEU B 1 20 ? 15.383 -31.734 3.666 1 86.06 20 LEU B O 1
ATOM 2538 N N . SER B 1 21 ? 15.227 -29.906 2.418 1 87.5 21 SER B N 1
ATOM 2539 C CA . SER B 1 21 ? 13.773 -29.891 2.488 1 87.5 21 SER B CA 1
ATOM 2540 C C . SER B 1 21 ? 13.148 -30.516 1.24 1 87.5 21 SER B C 1
ATOM 2542 O O . SER B 1 21 ? 11.953 -30.359 0.991 1 87.5 21 SER B O 1
ATOM 2544 N N . GLY B 1 22 ? 14.039 -31.141 0.406 1 90.31 22 GLY B N 1
ATOM 2545 C CA . GLY B 1 22 ? 13.555 -31.812 -0.782 1 90.31 22 GLY B CA 1
ATOM 2546 C C . GLY B 1 22 ? 13.258 -30.875 -1.933 1 90.31 22 GLY B C 1
ATOM 2547 O O . GLY B 1 22 ? 12.453 -31.188 -2.814 1 90.31 22 GLY B O 1
ATOM 2548 N N . ILE B 1 23 ? 13.836 -29.688 -1.919 1 92.94 23 ILE B N 1
ATOM 2549 C CA . ILE B 1 23 ? 13.602 -28.703 -2.965 1 92.94 23 ILE B CA 1
ATOM 2550 C C . ILE B 1 23 ? 14.875 -28.5 -3.783 1 92.94 23 ILE B C 1
ATOM 2552 O O . ILE B 1 23 ? 15.914 -28.109 -3.24 1 92.94 23 ILE B O 1
ATOM 2556 N N . LEU B 1 24 ? 14.852 -28.719 -5.035 1 91.75 24 LEU B N 1
ATOM 2557 C CA . LEU B 1 24 ? 15.953 -28.453 -5.953 1 91.75 24 LEU B CA 1
ATOM 2558 C C . LEU B 1 24 ? 15.867 -27.031 -6.512 1 91.75 24 LEU B C 1
ATOM 2560 O O . LEU B 1 24 ? 14.953 -26.719 -7.273 1 91.75 24 LEU B O 1
ATOM 2564 N N . LEU B 1 25 ? 16.781 -26.25 -6.191 1 92.56 25 LEU B N 1
ATOM 2565 C CA . LEU B 1 25 ? 16.844 -24.891 -6.703 1 92.56 25 LEU B CA 1
ATOM 2566 C C . LEU B 1 25 ? 17.547 -24.844 -8.055 1 92.56 25 LEU B C 1
ATOM 2568 O O . LEU B 1 25 ? 18.688 -25.281 -8.18 1 92.56 25 LEU B O 1
ATOM 2572 N N . LEU B 1 26 ? 16.922 -24.359 -9.031 1 91.69 26 LEU B N 1
ATOM 2573 C CA . LEU B 1 26 ? 17.484 -24.125 -10.359 1 91.69 26 LEU B CA 1
ATOM 2574 C C . LEU B 1 26 ? 17.641 -22.641 -10.641 1 91.69 26 LEU B C 1
ATOM 2576 O O . LEU B 1 26 ? 16.672 -21.969 -11.039 1 91.69 26 LEU B O 1
ATOM 2580 N N . ASP B 1 27 ? 18.719 -22.094 -10.352 1 88.31 27 ASP B N 1
ATOM 2581 C CA . ASP B 1 27 ? 19.094 -20.688 -10.539 1 88.31 27 ASP B CA 1
ATOM 2582 C C . ASP B 1 27 ? 20.406 -20.562 -11.305 1 88.31 27 ASP B C 1
ATOM 2584 O O . ASP B 1 27 ? 21.484 -20.828 -10.758 1 88.31 27 ASP B O 1
ATOM 2588 N N . ILE B 1 28 ? 20.312 -20.109 -12.461 1 79.12 28 ILE B N 1
ATOM 2589 C CA . ILE B 1 28 ? 21.469 -20.125 -13.359 1 79.12 28 ILE B CA 1
ATOM 2590 C C . ILE B 1 28 ? 22.547 -19.172 -12.844 1 79.12 28 ILE B C 1
ATOM 2592 O O . ILE B 1 28 ? 23.719 -19.312 -13.188 1 79.12 28 ILE B O 1
ATOM 2596 N N . ASP B 1 29 ? 22.141 -18.203 -12.086 1 76.69 29 ASP B N 1
ATOM 2597 C CA . ASP B 1 29 ? 23.109 -17.25 -11.57 1 76.69 29 ASP B CA 1
ATOM 2598 C C . ASP B 1 29 ? 23.891 -17.828 -10.391 1 76.69 29 ASP B C 1
ATOM 2600 O O . ASP B 1 29 ? 24.891 -17.266 -9.961 1 76.69 29 ASP B O 1
ATOM 2604 N N . GLN B 1 30 ? 23.344 -18.938 -9.93 1 69.81 30 GLN B N 1
ATOM 2605 C CA . GLN B 1 30 ? 24 -19.516 -8.773 1 69.81 30 GLN B CA 1
ATOM 2606 C C . GLN B 1 30 ? 24.812 -20.766 -9.164 1 69.81 30 GLN B C 1
ATOM 2608 O O . GLN B 1 30 ? 24.422 -21.5 -10.07 1 69.81 30 GLN B O 1
ATOM 2613 N N . THR B 1 31 ? 26 -20.812 -8.742 1 60.47 31 THR B N 1
ATOM 2614 C CA . THR B 1 31 ? 26.828 -21.984 -8.953 1 60.47 31 THR B CA 1
ATOM 2615 C C . THR B 1 31 ? 26.391 -23.125 -8.031 1 60.47 31 THR B C 1
ATOM 2617 O O . THR B 1 31 ? 26.344 -22.969 -6.812 1 60.47 31 THR B O 1
ATOM 2620 N N . LEU B 1 32 ? 25.672 -23.969 -8.57 1 62.22 32 LEU B N 1
ATOM 2621 C CA . LEU B 1 32 ? 25.141 -25.047 -7.746 1 62.22 32 LEU B CA 1
ATOM 2622 C C . LEU B 1 32 ? 26.141 -26.188 -7.629 1 62.22 32 LEU B C 1
ATOM 2624 O O . LEU B 1 32 ? 26.859 -26.484 -8.586 1 62.22 32 LEU B O 1
ATOM 2628 N N . SER B 1 33 ? 26.359 -26.594 -6.426 1 62.22 33 SER B N 1
ATOM 2629 C CA . SER B 1 33 ? 27.359 -27.609 -6.164 1 62.22 33 SER B CA 1
ATOM 2630 C C . SER B 1 33 ? 26.719 -28.984 -6.008 1 62.22 33 SER B C 1
ATOM 2632 O O . SER B 1 33 ? 27.406 -30 -5.98 1 62.22 33 SER B O 1
ATOM 2634 N N . ILE B 1 34 ? 25.438 -29.047 -5.938 1 61.41 34 ILE B N 1
ATOM 2635 C CA . ILE B 1 34 ? 24.828 -30.297 -5.535 1 61.41 34 ILE B CA 1
ATOM 2636 C C . ILE B 1 34 ? 24.734 -31.234 -6.738 1 61.41 34 ILE B C 1
ATOM 2638 O O . ILE B 1 34 ? 24.859 -32.469 -6.602 1 61.41 34 ILE B O 1
ATOM 2642 N N . LEU B 1 35 ? 24.562 -30.703 -7.945 1 66.44 35 LEU B N 1
ATOM 2643 C CA . LEU B 1 35 ? 24.406 -31.5 -9.156 1 66.44 35 LEU B CA 1
ATOM 2644 C C . LEU B 1 35 ? 25.594 -31.297 -10.094 1 66.44 35 LEU B C 1
ATOM 2646 O O . LEU B 1 35 ? 26.25 -30.266 -10.055 1 66.44 35 LEU B O 1
ATOM 2650 N N . GLU B 1 36 ? 25.812 -32.5 -10.688 1 72.81 36 GLU B N 1
ATOM 2651 C CA . GLU B 1 36 ? 26.766 -32.344 -11.781 1 72.81 36 GLU B CA 1
ATOM 2652 C C . GLU B 1 36 ? 26.328 -31.203 -12.711 1 72.81 36 GLU B C 1
ATOM 2654 O O . GLU B 1 36 ? 25.141 -31.047 -13 1 72.81 36 GLU B O 1
ATOM 2659 N N . HIS B 1 37 ? 27.219 -30.547 -13.094 1 75.75 37 HIS B N 1
ATOM 2660 C CA . HIS B 1 37 ? 27 -29.297 -13.82 1 75.75 37 HIS B CA 1
ATOM 2661 C C . HIS B 1 37 ? 26.109 -29.516 -15.039 1 75.75 37 HIS B C 1
ATOM 2663 O O . HIS B 1 37 ? 25.172 -28.766 -15.273 1 75.75 37 HIS B O 1
ATOM 2669 N N . MET B 1 38 ? 26.344 -30.672 -15.727 1 78.19 38 MET B N 1
ATOM 2670 C CA . MET B 1 38 ? 25.594 -30.906 -16.969 1 78.19 38 MET B CA 1
ATOM 2671 C C . MET B 1 38 ? 24.141 -31.25 -16.672 1 78.19 38 MET B C 1
ATOM 2673 O O . MET B 1 38 ? 23.234 -30.797 -17.359 1 78.19 38 MET B O 1
ATOM 2677 N N . ASP B 1 39 ? 23.906 -32 -15.664 1 80.31 39 ASP B N 1
ATOM 2678 C CA . ASP B 1 39 ? 22.547 -32.375 -15.273 1 80.31 39 ASP B CA 1
ATOM 2679 C C . ASP B 1 39 ? 21.75 -31.156 -14.789 1 80.31 39 ASP B C 1
ATOM 2681 O O . ASP B 1 39 ? 20.578 -31.016 -15.102 1 80.31 39 ASP B O 1
ATOM 2685 N N . TYR B 1 40 ? 22.438 -30.375 -14.188 1 83.94 40 TYR B N 1
ATOM 2686 C CA . TYR B 1 40 ? 21.828 -29.141 -13.703 1 83.94 40 TYR B CA 1
ATOM 2687 C C . TYR B 1 40 ? 21.391 -28.25 -14.867 1 83.94 40 TYR B C 1
ATOM 2689 O O . TYR B 1 40 ? 20.25 -27.766 -14.891 1 83.94 40 TYR B O 1
ATOM 2697 N N . LEU B 1 41 ? 22.234 -28.109 -15.812 1 86 41 LEU B N 1
ATOM 2698 C CA . LEU B 1 41 ? 21.953 -27.266 -16.969 1 86 41 LEU B CA 1
ATOM 2699 C C . LEU B 1 41 ? 20.781 -27.828 -17.781 1 86 41 LEU B C 1
ATOM 2701 O O . LEU B 1 41 ? 19.953 -27.078 -18.297 1 86 41 LEU B O 1
ATOM 2705 N N . ASN B 1 42 ? 20.766 -29.141 -17.828 1 87.19 42 ASN B N 1
ATOM 2706 C CA . ASN B 1 42 ? 19.672 -29.766 -18.562 1 87.19 42 ASN B CA 1
ATOM 2707 C C . ASN B 1 42 ? 18.328 -29.562 -17.859 1 87.19 42 ASN B C 1
ATOM 2709 O O . ASN B 1 42 ? 17.328 -29.266 -18.5 1 87.19 42 ASN B O 1
ATOM 2713 N N . ALA B 1 43 ? 18.375 -29.719 -16.594 1 86 43 ALA B N 1
ATOM 2714 C CA . ALA B 1 43 ? 17.172 -29.5 -15.805 1 86 43 ALA B CA 1
ATOM 2715 C C . ALA B 1 43 ? 16.703 -28.047 -15.93 1 86 43 ALA B C 1
ATOM 2717 O O . ALA B 1 43 ? 15.508 -27.781 -16.094 1 86 43 ALA B O 1
ATOM 2718 N N . TYR B 1 44 ? 17.656 -27.203 -15.914 1 89.25 44 TYR B N 1
ATOM 2719 C CA . TYR B 1 44 ? 17.359 -25.781 -16.062 1 89.25 44 TYR B CA 1
ATOM 2720 C C . TYR B 1 44 ? 16.719 -25.5 -17.406 1 89.25 44 TYR B C 1
ATOM 2722 O O . TYR B 1 44 ? 15.695 -24.812 -17.484 1 89.25 44 TYR B O 1
ATOM 2730 N N . LYS B 1 45 ? 17.281 -26 -18.422 1 89.94 45 LYS B N 1
ATOM 2731 C CA . LYS B 1 45 ? 16.797 -25.766 -19.781 1 89.94 45 LYS B CA 1
ATOM 2732 C C . LYS B 1 45 ? 15.391 -26.359 -19.969 1 89.94 45 LYS B C 1
ATOM 2734 O O . LYS B 1 45 ? 14.562 -25.766 -20.672 1 89.94 45 LYS B O 1
ATOM 2739 N N . GLU B 1 46 ? 15.234 -27.422 -19.391 1 89.94 46 GLU B N 1
ATOM 2740 C CA . GLU B 1 46 ? 13.914 -28.031 -19.469 1 89.94 46 GLU B CA 1
ATOM 2741 C C . GLU B 1 46 ? 12.852 -27.141 -18.828 1 89.94 46 GLU B C 1
ATOM 2743 O O . GLU B 1 46 ? 11.797 -26.906 -19.422 1 89.94 46 GLU B O 1
ATOM 2748 N N . MET B 1 47 ? 13.172 -26.625 -17.656 1 90.31 47 MET B N 1
ATOM 2749 C CA . MET B 1 47 ? 12.227 -25.766 -16.969 1 90.31 47 MET B CA 1
ATOM 2750 C C . MET B 1 47 ? 12.008 -24.469 -17.75 1 90.31 47 MET B C 1
ATOM 2752 O O . MET B 1 47 ? 10.883 -24 -17.875 1 90.31 47 MET B O 1
ATOM 2756 N N . ASP B 1 48 ? 13.07 -23.984 -18.219 1 90.81 48 ASP B N 1
ATOM 2757 C CA . ASP B 1 48 ? 12.992 -22.75 -19 1 90.81 48 ASP B CA 1
ATOM 2758 C C . ASP B 1 48 ? 12.086 -22.938 -20.219 1 90.81 48 ASP B C 1
ATOM 2760 O O . ASP B 1 48 ? 11.273 -22.062 -20.531 1 90.81 48 ASP B O 1
ATOM 2764 N N . SER B 1 49 ? 12.211 -24.062 -20.828 1 90.88 49 SER B N 1
ATOM 2765 C CA . SER B 1 49 ? 11.391 -24.375 -22 1 90.88 49 SER B CA 1
ATOM 2766 C C . SER B 1 49 ? 9.922 -24.531 -21.609 1 90.88 49 SER B C 1
ATOM 2768 O O . SER B 1 49 ? 9.031 -24.109 -22.359 1 90.88 49 SER B O 1
ATOM 2770 N N . ASN B 1 50 ? 9.672 -25.078 -20.5 1 90 50 ASN B N 1
ATOM 2771 C CA . ASN B 1 50 ? 8.305 -25.281 -20.031 1 90 50 ASN B CA 1
ATOM 2772 C C . ASN B 1 50 ? 7.594 -23.953 -19.766 1 90 50 ASN B C 1
ATOM 2774 O O . ASN B 1 50 ? 6.383 -23.844 -19.953 1 90 50 ASN B O 1
ATOM 2778 N N . TYR B 1 51 ? 8.352 -23 -19.328 1 92 51 TYR B N 1
ATOM 2779 C CA . TYR B 1 51 ? 7.723 -21.734 -18.953 1 92 51 TYR B CA 1
ATOM 2780 C C . TYR B 1 51 ? 7.777 -20.734 -20.094 1 92 51 TYR B C 1
ATOM 2782 O O . TYR B 1 51 ? 7.211 -19.641 -20 1 92 51 TYR B O 1
ATOM 2790 N N . ALA B 1 52 ? 8.438 -21.125 -21.141 1 88.88 52 ALA B N 1
ATOM 2791 C CA . ALA B 1 52 ? 8.453 -20.297 -22.344 1 88.88 52 ALA B CA 1
ATOM 2792 C C . ALA B 1 52 ? 7.059 -20.172 -22.953 1 88.88 52 ALA B C 1
ATOM 2794 O O . ALA B 1 52 ? 6.773 -19.219 -23.688 1 88.88 52 ALA B O 1
ATOM 2795 N N . LYS B 1 53 ? 6.262 -21.109 -22.594 1 87.38 53 LYS B N 1
ATOM 2796 C CA . LYS B 1 53 ? 4.895 -21.094 -23.109 1 87.38 53 LYS B CA 1
ATOM 2797 C C . LYS B 1 53 ? 4.102 -19.922 -22.562 1 87.38 53 LYS B C 1
ATOM 2799 O O . LYS B 1 53 ? 3.1 -19.5 -23.141 1 87.38 53 LYS B O 1
ATOM 2804 N N . PHE B 1 54 ? 4.488 -19.438 -21.375 1 86.44 54 PHE B N 1
ATOM 2805 C CA . PHE B 1 54 ? 3.793 -18.312 -20.766 1 86.44 54 PHE B CA 1
ATOM 2806 C C . PHE B 1 54 ? 4.363 -17 -21.266 1 86.44 54 PHE B C 1
ATOM 2808 O O . PHE B 1 54 ? 5.258 -16.422 -20.641 1 86.44 54 PHE B O 1
ATOM 2815 N N . THR B 1 55 ? 4.441 -16.75 -22.422 1 74.69 55 THR B N 1
ATOM 2816 C CA . THR B 1 55 ? 4.938 -15.484 -22.969 1 74.69 55 THR B CA 1
ATOM 2817 C C . THR B 1 55 ? 3.791 -14.5 -23.172 1 74.69 55 THR B C 1
ATOM 2819 O O . THR B 1 55 ? 2.732 -14.867 -23.688 1 74.69 55 THR B O 1
ATOM 2822 N N . ALA B 1 56 ? 3.844 -13.367 -22.359 1 63.75 56 ALA B N 1
ATOM 2823 C CA . ALA B 1 56 ? 2.791 -12.367 -22.5 1 63.75 56 ALA B CA 1
ATOM 2824 C C . ALA B 1 56 ? 2.908 -11.633 -23.828 1 63.75 56 ALA B C 1
ATOM 2826 O O . ALA B 1 56 ? 3.969 -11.094 -24.156 1 63.75 56 ALA B O 1
ATOM 2827 N N . GLY B 1 57 ? 2.336 -12.117 -24.859 1 61.56 57 GLY B N 1
ATOM 2828 C CA . GLY B 1 57 ? 2.281 -11.398 -26.109 1 61.56 57 GLY B CA 1
ATOM 2829 C C . GLY B 1 57 ? 1.729 -9.992 -25.969 1 61.56 57 GLY B C 1
ATOM 2830 O O . GLY B 1 57 ? 1.223 -9.625 -24.906 1 61.56 57 GLY B O 1
ATOM 2831 N N . GLY B 1 58 ? 2.025 -8.969 -26.766 1 63.47 58 GLY B N 1
ATOM 2832 C CA . GLY B 1 58 ? 1.314 -7.719 -26.984 1 63.47 58 GLY B CA 1
ATOM 2833 C C . GLY B 1 58 ? 2.004 -6.527 -26.328 1 63.47 58 GLY B C 1
ATOM 2834 O O . GLY B 1 58 ? 1.549 -5.391 -26.469 1 63.47 58 GLY B O 1
ATOM 2835 N N . HIS B 1 59 ? 3.082 -6.848 -25.547 1 67.38 59 HIS B N 1
ATOM 2836 C CA . HIS B 1 59 ? 3.703 -5.711 -24.875 1 67.38 59 HIS B CA 1
ATOM 2837 C C . HIS B 1 59 ? 4.398 -4.793 -25.875 1 67.38 59 HIS B C 1
ATOM 2839 O O . HIS B 1 59 ? 4.609 -3.611 -25.609 1 67.38 59 HIS B O 1
ATOM 2845 N N . GLY B 1 60 ? 4.598 -5.41 -26.938 1 69.12 60 GLY B N 1
ATOM 2846 C CA . GLY B 1 60 ? 5.27 -4.625 -27.969 1 69.12 60 GLY B CA 1
ATOM 2847 C C . GLY B 1 60 ? 4.453 -3.439 -28.438 1 69.12 60 GLY B C 1
ATOM 2848 O O . GLY B 1 60 ? 5.004 -2.379 -28.75 1 69.12 60 GLY B O 1
ATOM 2849 N N . ALA B 1 61 ? 3.201 -3.514 -28.281 1 76.25 61 ALA B N 1
ATOM 2850 C CA . ALA B 1 61 ? 2.33 -2.498 -28.859 1 76.25 61 ALA B CA 1
ATOM 2851 C C . ALA B 1 61 ? 2.299 -1.237 -28 1 76.25 61 ALA B C 1
ATOM 2853 O O . ALA B 1 61 ? 1.988 -0.15 -28.5 1 76.25 61 ALA B O 1
ATOM 2854 N N . TRP B 1 62 ? 2.598 -1.377 -26.828 1 84.31 62 TRP B N 1
ATOM 2855 C CA . TRP B 1 62 ? 2.412 -0.178 -26.016 1 84.31 62 TRP B CA 1
ATOM 2856 C C . TRP B 1 62 ? 3.715 0.223 -25.328 1 84.31 62 TRP B C 1
ATOM 2858 O O . TRP B 1 62 ? 3.742 1.172 -24.547 1 84.31 62 TRP B O 1
ATOM 2868 N N . ILE B 1 63 ? 4.855 -0.426 -25.688 1 87.38 63 ILE B N 1
ATOM 2869 C CA . ILE B 1 63 ? 6.125 -0.168 -25.016 1 87.38 63 ILE B CA 1
ATOM 2870 C C . ILE B 1 63 ? 6.582 1.26 -25.312 1 87.38 63 ILE B C 1
ATOM 2872 O O . ILE B 1 63 ? 7.16 1.922 -24.438 1 87.38 63 ILE B O 1
ATOM 2876 N N . GLN B 1 64 ? 6.387 1.656 -26.5 1 89.5 64 GLN B N 1
ATOM 2877 C CA . GLN B 1 64 ? 6.777 3.016 -26.859 1 89.5 64 GLN B CA 1
ATOM 2878 C C . GLN B 1 64 ? 6.012 4.043 -26.031 1 89.5 64 GLN B C 1
ATOM 2880 O O . GLN B 1 64 ? 6.594 5.027 -25.562 1 89.5 64 GLN B O 1
ATOM 2885 N N . ASP B 1 65 ? 4.727 3.836 -25.891 1 92.19 65 ASP B N 1
ATOM 2886 C CA . ASP B 1 65 ? 3.906 4.727 -25.062 1 92.19 65 ASP B CA 1
ATOM 2887 C C . ASP B 1 65 ? 4.387 4.738 -23.625 1 92.19 65 ASP B C 1
ATOM 2889 O O . ASP B 1 65 ? 4.418 5.793 -22.984 1 92.19 65 ASP B O 1
ATOM 2893 N N . VAL B 1 66 ? 4.742 3.592 -23.125 1 94.19 66 VAL B N 1
ATOM 2894 C CA . VAL B 1 66 ? 5.246 3.484 -21.766 1 94.19 66 VAL B CA 1
ATOM 2895 C C . VAL B 1 66 ? 6.539 4.289 -21.625 1 94.19 66 VAL B C 1
ATOM 2897 O O . VAL B 1 66 ? 6.699 5.062 -20.672 1 94.19 66 VAL B O 1
ATOM 2900 N N . TYR B 1 67 ? 7.387 4.133 -22.609 1 94.06 67 TYR B N 1
ATOM 2901 C CA . TYR B 1 67 ? 8.648 4.867 -22.594 1 94.06 67 TYR B CA 1
ATOM 2902 C C . TYR B 1 67 ? 8.406 6.371 -22.578 1 94.06 67 TYR B C 1
ATOM 2904 O O . TYR B 1 67 ? 9.07 7.105 -21.844 1 94.06 67 TYR B O 1
ATOM 2912 N N . GLU B 1 68 ? 7.57 6.777 -23.359 1 95.31 68 GLU B N 1
ATOM 2913 C CA . GLU B 1 68 ? 7.266 8.203 -23.453 1 95.31 68 GLU B CA 1
ATOM 2914 C C . GLU B 1 68 ? 6.734 8.734 -22.125 1 95.31 68 GLU B C 1
ATOM 2916 O O . GLU B 1 68 ? 7.156 9.797 -21.672 1 95.31 68 GLU B O 1
ATOM 2921 N N . ASN B 1 69 ? 5.812 8.039 -21.562 1 95.69 69 ASN B N 1
ATOM 2922 C CA . ASN B 1 69 ? 5.254 8.461 -20.281 1 95.69 69 ASN B CA 1
ATOM 2923 C C . ASN B 1 69 ? 6.316 8.477 -19.172 1 95.69 69 ASN B C 1
ATOM 2925 O O . ASN B 1 69 ? 6.34 9.383 -18.344 1 95.69 69 ASN B O 1
ATOM 2929 N N . LEU B 1 70 ? 7.176 7.492 -19.172 1 96.31 70 LEU B N 1
ATOM 2930 C CA . LEU B 1 70 ? 8.25 7.449 -18.188 1 96.31 70 LEU B CA 1
ATOM 2931 C C . LEU B 1 70 ? 9.203 8.617 -18.375 1 96.31 70 LEU B C 1
ATOM 2933 O O . LEU B 1 70 ? 9.711 9.172 -17.391 1 96.31 70 LEU B O 1
ATOM 2937 N N . HIS B 1 71 ? 9.422 8.922 -19.594 1 96.62 71 HIS B N 1
ATOM 2938 C CA . HIS B 1 71 ? 10.25 10.094 -19.891 1 96.62 71 HIS B CA 1
ATOM 2939 C C . HIS B 1 71 ? 9.617 11.367 -19.328 1 96.62 71 HIS B C 1
ATOM 2941 O O . HIS B 1 71 ? 10.312 12.211 -18.766 1 96.62 71 HIS B O 1
ATOM 2947 N N . LEU B 1 72 ? 8.352 11.5 -19.516 1 96.38 72 LEU B N 1
ATOM 2948 C CA . LEU B 1 72 ? 7.633 12.672 -19.016 1 96.38 72 LEU B CA 1
ATOM 2949 C C . LEU B 1 72 ? 7.68 12.734 -17.5 1 96.38 72 LEU B C 1
ATOM 2951 O O . LEU B 1 72 ? 7.785 13.82 -16.922 1 96.38 72 LEU B O 1
ATOM 2955 N N . ILE B 1 73 ? 7.59 11.594 -16.812 1 94.81 73 ILE B N 1
ATOM 2956 C CA . ILE B 1 73 ? 7.734 11.555 -15.367 1 94.81 73 ILE B CA 1
ATOM 2957 C C . ILE B 1 73 ? 9.133 12.008 -14.977 1 94.81 73 ILE B C 1
ATOM 2959 O O . ILE B 1 73 ? 9.297 12.844 -14.078 1 94.81 73 ILE B O 1
ATOM 2963 N N . ARG B 1 74 ? 10.102 11.492 -15.664 1 95.69 74 ARG B N 1
ATOM 2964 C CA . ARG B 1 74 ? 11.5 11.789 -15.383 1 95.69 74 ARG B CA 1
ATOM 2965 C C . ARG B 1 74 ? 11.773 13.289 -15.508 1 95.69 74 ARG B C 1
ATOM 2967 O O . ARG B 1 74 ? 12.555 13.844 -14.727 1 95.69 74 ARG B O 1
ATOM 2974 N N . THR B 1 75 ? 11.125 13.945 -16.438 1 95 75 THR B N 1
ATOM 2975 C CA . THR B 1 75 ? 11.375 15.359 -16.703 1 95 75 THR B CA 1
ATOM 2976 C C . THR B 1 75 ? 10.383 16.234 -15.961 1 95 75 THR B C 1
ATOM 2978 O O . THR B 1 75 ? 10.336 17.453 -16.172 1 95 75 THR B O 1
ATOM 2981 N N . ALA B 1 76 ? 9.516 15.641 -15.133 1 91 76 ALA B N 1
ATOM 2982 C CA . ALA B 1 76 ? 8.531 16.344 -14.312 1 91 76 ALA B CA 1
ATOM 2983 C C . ALA B 1 76 ? 7.566 17.141 -15.18 1 91 76 ALA B C 1
ATOM 2985 O O . ALA B 1 76 ? 7.145 18.234 -14.805 1 91 76 ALA B O 1
ATOM 2986 N N . ALA B 1 77 ? 7.277 16.672 -16.391 1 93.56 77 ALA B N 1
ATOM 2987 C CA . ALA B 1 77 ? 6.324 17.312 -17.297 1 93.56 77 ALA B CA 1
ATOM 2988 C C . ALA B 1 77 ? 4.898 16.859 -17 1 93.56 77 ALA B C 1
ATOM 2990 O O . ALA B 1 77 ? 4.277 16.172 -17.812 1 93.56 77 ALA B O 1
ATOM 2991 N N . THR B 1 78 ? 4.344 17.328 -15.953 1 89.44 78 THR B N 1
ATOM 2992 C CA . THR B 1 78 ? 3.1 16.844 -15.367 1 89.44 78 THR B CA 1
ATOM 2993 C C . THR B 1 78 ? 1.936 17.016 -16.344 1 89.44 78 THR B C 1
ATOM 2995 O O . THR B 1 78 ? 1.163 16.078 -16.562 1 89.44 78 THR B O 1
ATOM 2998 N N . ALA B 1 79 ? 1.791 18.234 -16.859 1 90.94 79 ALA B N 1
ATOM 2999 C CA . ALA B 1 79 ? 0.682 18.484 -17.781 1 90.94 79 ALA B CA 1
ATOM 3000 C C . ALA B 1 79 ? 0.747 17.578 -19 1 90.94 79 ALA B C 1
ATOM 3002 O O . ALA B 1 79 ? -0.265 17 -19.406 1 90.94 79 ALA B O 1
ATOM 3003 N N . SER B 1 80 ? 1.899 17.422 -19.578 1 94.44 80 SER B N 1
ATOM 3004 C CA . SER B 1 80 ? 2.098 16.562 -20.734 1 94.44 80 SER B CA 1
ATOM 3005 C C . SER B 1 80 ? 1.852 15.102 -20.375 1 94.44 80 SER B C 1
ATOM 3007 O O . SER B 1 80 ? 1.267 14.352 -21.172 1 94.44 80 SER B O 1
ATOM 3009 N N . PHE B 1 81 ? 2.334 14.68 -19.188 1 94.25 81 PHE B N 1
ATOM 3010 C CA . PHE B 1 81 ? 2.092 13.32 -18.734 1 94.25 81 PHE B CA 1
ATOM 3011 C C . PHE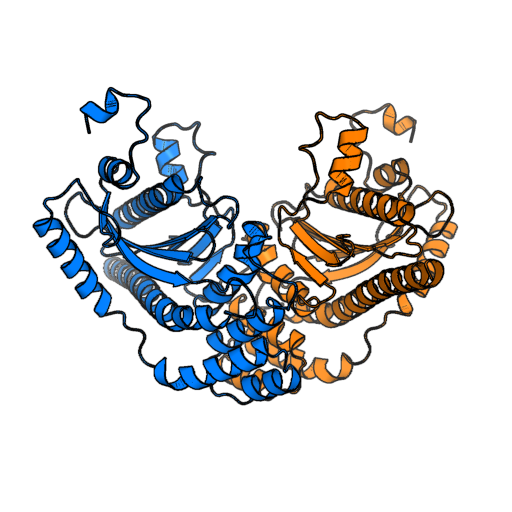 B 1 81 ? 0.596 13.023 -18.672 1 94.25 81 PHE B C 1
ATOM 3013 O O . PHE B 1 81 ? 0.135 12 -19.172 1 94.25 81 PHE B O 1
ATOM 3020 N N . ASN B 1 82 ? -0.124 13.938 -18.016 1 89.62 82 ASN B N 1
ATOM 3021 C CA . ASN B 1 82 ? -1.563 13.758 -17.859 1 89.62 82 ASN B CA 1
ATOM 3022 C C . ASN B 1 82 ? -2.258 13.641 -19.219 1 89.62 82 ASN B C 1
ATOM 3024 O O . ASN B 1 82 ? -3.121 12.781 -19.406 1 89.62 82 ASN B O 1
ATOM 3028 N N . THR B 1 83 ? -1.875 14.484 -20.125 1 90.5 83 THR B N 1
ATOM 3029 C CA . THR B 1 83 ? -2.449 14.453 -21.469 1 90.5 83 THR B CA 1
ATOM 3030 C C . THR B 1 83 ? -2.084 13.156 -22.188 1 90.5 83 THR B C 1
ATOM 3032 O O . THR B 1 83 ? -2.949 12.492 -22.766 1 90.5 83 THR B O 1
ATOM 3035 N N . CYS B 1 84 ? -0.859 12.758 -22.109 1 92.81 84 CYS B N 1
ATOM 3036 C CA . CYS B 1 84 ? -0.345 11.594 -22.828 1 92.81 84 CYS B CA 1
ATOM 3037 C C . CYS B 1 84 ? -0.965 10.312 -22.281 1 92.81 84 CYS B C 1
ATOM 3039 O O . CYS B 1 84 ? -1.461 9.484 -23.062 1 92.81 84 CYS B O 1
ATOM 3041 N N . VAL B 1 85 ? -0.962 10.117 -20.984 1 91.62 85 VAL B N 1
ATOM 3042 C CA . VAL B 1 85 ? -1.471 8.891 -20.391 1 91.62 85 VAL B CA 1
ATOM 3043 C C . VAL B 1 85 ? -2.975 8.781 -20.625 1 91.62 85 VAL B C 1
ATOM 3045 O O . VAL B 1 85 ? -3.486 7.695 -20.922 1 91.62 85 VAL B O 1
ATOM 3048 N N . ASN B 1 86 ? -3.676 9.883 -20.594 1 85.25 86 ASN B N 1
ATOM 3049 C CA . ASN B 1 86 ? -5.125 9.883 -20.781 1 85.25 86 ASN B CA 1
ATOM 3050 C C . ASN B 1 86 ? -5.512 9.602 -22.234 1 85.25 86 ASN B C 1
ATOM 3052 O O . ASN B 1 86 ? -6.547 8.992 -22.5 1 85.25 86 ASN B O 1
ATOM 3056 N N . SER B 1 87 ? -4.746 10.055 -23.094 1 87.06 87 SER B N 1
ATOM 3057 C CA . SER B 1 87 ? -5.07 9.891 -24.516 1 87.06 87 SER B CA 1
ATOM 3058 C C . SER B 1 87 ? -4.551 8.562 -25.047 1 87.06 87 SER B C 1
ATOM 3060 O O . SER B 1 87 ? -4.879 8.164 -26.172 1 87.06 87 SER B O 1
ATOM 3062 N N . SER B 1 88 ? -3.799 7.863 -24.281 1 88.06 88 SER B N 1
ATOM 3063 C CA . SER B 1 88 ? -3.18 6.629 -24.75 1 88.06 88 SER B CA 1
ATOM 3064 C C . SER B 1 88 ? -4.168 5.469 -24.734 1 88.06 88 SER B C 1
ATOM 3066 O O . SER B 1 88 ? -5.184 5.527 -24.031 1 88.06 88 SER B O 1
ATOM 3068 N N . THR B 1 89 ? -3.836 4.453 -25.5 1 86.38 89 THR B N 1
ATOM 3069 C CA . THR B 1 89 ? -4.637 3.234 -25.531 1 86.38 89 THR B CA 1
ATOM 3070 C C . THR B 1 89 ? -4.059 2.18 -24.594 1 86.38 89 THR B C 1
ATOM 3072 O O . THR B 1 89 ? -4.379 0.995 -24.703 1 86.38 89 THR B O 1
ATOM 3075 N N . LEU B 1 90 ? -3.254 2.623 -23.719 1 90.12 90 LEU B N 1
ATOM 3076 C CA . LEU B 1 90 ? -2.637 1.702 -22.766 1 90.12 90 LEU B CA 1
ATOM 3077 C C . LEU B 1 90 ? -3.697 0.986 -21.938 1 90.12 90 LEU B C 1
ATOM 3079 O O . LEU B 1 90 ? -4.707 1.587 -21.562 1 90.12 90 LEU B O 1
ATOM 3083 N N . PRO B 1 91 ? -3.391 -0.285 -21.656 1 88.38 91 PRO B N 1
ATOM 3084 C CA . PRO B 1 91 ? -4.293 -1.001 -20.766 1 88.38 91 PRO B CA 1
ATOM 3085 C C . PRO B 1 91 ? -4.379 -0.353 -19.375 1 88.38 91 PRO B C 1
ATOM 3087 O O . PRO B 1 91 ? -3.447 0.336 -18.953 1 88.38 91 PRO B O 1
ATOM 3090 N N . PHE B 1 92 ? -5.473 -0.681 -18.734 1 86.56 92 PHE B N 1
ATOM 3091 C CA . PHE B 1 92 ? -5.785 -0.103 -17.422 1 86.56 92 PHE B CA 1
ATOM 3092 C C . PHE B 1 92 ? -4.664 -0.383 -16.422 1 86.56 92 PHE B C 1
ATOM 3094 O O . PHE B 1 92 ? -4.285 0.495 -15.648 1 86.56 92 PHE B O 1
ATOM 3101 N N . GLU B 1 93 ? -4.188 -1.588 -16.469 1 89.88 93 GLU B N 1
ATOM 3102 C CA . GLU B 1 93 ? -3.158 -1.984 -15.516 1 89.88 93 GLU B CA 1
ATOM 3103 C C . GLU B 1 93 ? -1.878 -1.178 -15.719 1 89.88 93 GLU B C 1
ATOM 3105 O O . GLU B 1 93 ? -1.212 -0.806 -14.75 1 89.88 93 GLU B O 1
ATOM 3110 N N . VAL B 1 94 ? -1.607 -0.854 -16.922 1 91.81 94 VAL B N 1
ATOM 3111 C CA . VAL B 1 94 ? -0.406 -0.091 -17.25 1 91.81 94 VAL B CA 1
ATOM 3112 C C . VAL B 1 94 ? -0.584 1.361 -16.812 1 91.81 94 VAL B C 1
ATOM 3114 O O . VAL B 1 94 ? 0.305 1.939 -16.188 1 91.81 94 VAL B O 1
ATOM 3117 N N . LYS B 1 95 ? -1.704 1.927 -17.125 1 91.69 95 LYS B N 1
ATOM 3118 C CA . LYS B 1 95 ? -1.984 3.303 -16.719 1 91.69 95 LYS B CA 1
ATOM 3119 C C . LYS B 1 95 ? -1.916 3.457 -15.203 1 91.69 95 LYS B C 1
ATOM 3121 O O . LYS B 1 95 ? -1.364 4.438 -14.695 1 91.69 95 LYS B O 1
ATOM 3126 N N . SER B 1 96 ? -2.5 2.475 -14.547 1 92.25 96 SER B N 1
ATOM 3127 C CA . SER B 1 96 ? -2.488 2.488 -13.086 1 92.25 96 SER B CA 1
ATOM 3128 C C . SER B 1 96 ? -1.064 2.525 -12.547 1 92.25 96 SER B C 1
ATOM 3130 O O . SER B 1 96 ? -0.768 3.281 -11.617 1 92.25 96 SER B O 1
ATOM 3132 N N . ILE B 1 97 ? -0.196 1.787 -13.094 1 93.5 97 ILE B N 1
ATOM 3133 C CA . ILE B 1 97 ? 1.193 1.73 -12.648 1 93.5 97 ILE B CA 1
ATOM 3134 C C . ILE B 1 97 ? 1.882 3.062 -12.938 1 93.5 97 ILE B C 1
ATOM 3136 O O . ILE B 1 97 ? 2.607 3.59 -12.094 1 93.5 97 ILE B O 1
ATOM 3140 N N . LEU B 1 98 ? 1.665 3.594 -14.133 1 93.81 98 LEU B N 1
ATOM 3141 C CA . LEU B 1 98 ? 2.275 4.863 -14.516 1 93.81 98 LEU B CA 1
ATOM 3142 C C . LEU B 1 98 ? 1.85 5.977 -13.562 1 93.81 98 LEU B C 1
ATOM 3144 O O . LEU B 1 98 ? 2.672 6.805 -13.164 1 93.81 98 LEU B O 1
ATOM 3148 N N . HIS B 1 99 ? 0.565 5.965 -13.156 1 92.88 99 HIS B N 1
ATOM 3149 C CA . HIS B 1 99 ? 0.089 6.941 -12.18 1 92.88 99 HIS B CA 1
ATOM 3150 C C . HIS B 1 99 ? 0.819 6.793 -10.852 1 92.88 99 HIS B C 1
ATOM 3152 O O . HIS B 1 99 ? 1.186 7.789 -10.227 1 92.88 99 HIS B O 1
ATOM 3158 N N . SER B 1 100 ? 0.984 5.59 -10.492 1 94.44 100 SER B N 1
ATOM 3159 C CA . SER B 1 100 ? 1.674 5.332 -9.234 1 94.44 100 SER B CA 1
ATOM 3160 C C . SER B 1 100 ? 3.123 5.801 -9.289 1 94.44 100 SER B C 1
ATOM 3162 O O . SER B 1 100 ? 3.625 6.402 -8.336 1 94.44 100 SER B O 1
ATOM 3164 N N . LEU B 1 101 ? 3.797 5.531 -10.375 1 94.94 101 LEU B N 1
ATOM 3165 C CA . LEU B 1 101 ? 5.184 5.953 -10.531 1 94.94 101 LEU B CA 1
ATOM 3166 C C . LEU B 1 101 ? 5.297 7.477 -10.508 1 94.94 101 LEU B C 1
ATOM 3168 O O . LEU B 1 101 ? 6.211 8.023 -9.891 1 94.94 101 LEU B O 1
ATOM 3172 N N . LYS B 1 102 ? 4.395 8.109 -11.141 1 95.5 102 LYS B N 1
ATOM 3173 C CA . LYS B 1 102 ? 4.379 9.57 -11.18 1 95.5 102 LYS B CA 1
ATOM 3174 C C . LYS B 1 102 ? 4.234 10.164 -9.781 1 95.5 102 LYS B C 1
ATOM 3176 O O . LYS B 1 102 ? 4.883 11.156 -9.453 1 95.5 102 LYS B O 1
ATOM 3181 N N . ARG B 1 103 ? 3.414 9.516 -8.992 1 94.44 103 ARG B N 1
ATOM 3182 C CA . ARG B 1 103 ? 3.178 10 -7.637 1 94.44 103 ARG B CA 1
ATOM 3183 C C . ARG B 1 103 ? 4.383 9.719 -6.742 1 94.44 103 ARG B C 1
ATOM 3185 O O . ARG B 1 103 ? 4.656 10.484 -5.809 1 94.44 103 ARG B O 1
ATOM 3192 N N . THR B 1 104 ? 5.086 8.695 -6.984 1 95.94 104 THR B N 1
ATOM 3193 C CA . THR B 1 104 ? 6.121 8.188 -6.094 1 95.94 104 THR B CA 1
ATOM 3194 C C . THR B 1 104 ? 7.449 8.898 -6.348 1 95.94 104 THR B C 1
ATOM 3196 O O . THR B 1 104 ? 8.117 9.336 -5.406 1 95.94 104 THR B O 1
ATOM 3199 N N . TYR B 1 105 ? 7.789 9.016 -7.633 1 95.44 105 TYR B N 1
ATOM 3200 C CA . TYR B 1 105 ? 9.156 9.414 -7.934 1 95.44 105 TYR B CA 1
ATOM 3201 C C . TYR B 1 105 ? 9.258 10.914 -8.141 1 95.44 105 TYR B C 1
ATOM 3203 O O . TYR B 1 105 ? 8.844 11.438 -9.18 1 95.44 105 TYR B O 1
ATOM 3211 N N . SER B 1 106 ? 9.742 11.562 -7.199 1 93.62 106 SER B N 1
ATOM 3212 C CA . SER B 1 106 ? 10.156 12.961 -7.258 1 93.62 106 SER B CA 1
ATOM 3213 C C . SER B 1 106 ? 11.68 13.086 -7.207 1 93.62 106 SER B C 1
ATOM 3215 O O . SER B 1 106 ? 12.383 12.086 -7.086 1 93.62 106 SER B O 1
ATOM 3217 N N . ARG B 1 107 ? 12.188 14.297 -7.273 1 92.75 107 ARG B N 1
ATOM 3218 C CA . ARG B 1 107 ? 13.625 14.531 -7.219 1 92.75 107 ARG B CA 1
ATOM 3219 C C . ARG B 1 107 ? 14.188 14.188 -5.844 1 92.75 107 ARG B C 1
ATOM 3221 O O . ARG B 1 107 ? 15.375 13.883 -5.711 1 92.75 107 ARG B O 1
ATOM 3228 N N . GLN B 1 108 ? 13.328 14.148 -4.855 1 92.56 108 GLN B N 1
ATOM 3229 C CA . GLN B 1 108 ? 13.781 13.961 -3.482 1 92.56 108 GLN B CA 1
ATOM 3230 C C . GLN B 1 108 ? 13.586 12.516 -3.029 1 92.56 108 GLN B C 1
ATOM 3232 O O . GLN B 1 108 ? 13.977 12.156 -1.919 1 92.56 108 GLN B O 1
ATOM 3237 N N . TYR B 1 109 ? 13.086 11.703 -3.902 1 95.62 109 TYR B N 1
ATOM 3238 C CA . TYR B 1 109 ? 12.742 10.344 -3.496 1 95.62 109 TYR B CA 1
ATOM 3239 C C . TYR B 1 109 ? 13.766 9.344 -4.016 1 95.62 109 TYR B C 1
ATOM 3241 O O . TYR B 1 109 ? 14.227 9.445 -5.156 1 95.62 109 TYR B O 1
ATOM 3249 N N . SER B 1 110 ? 14.125 8.406 -3.133 1 95 110 SER B N 1
ATOM 3250 C CA . SER B 1 110 ? 14.953 7.246 -3.465 1 95 110 SER B CA 1
ATOM 3251 C C . SER B 1 110 ? 14.57 6.035 -2.623 1 95 110 SER B C 1
ATOM 3253 O O . SER B 1 110 ? 14.32 6.16 -1.422 1 95 110 SER B O 1
ATOM 3255 N N . ILE B 1 111 ? 14.562 4.883 -3.25 1 94.38 111 ILE B N 1
ATOM 3256 C CA . ILE B 1 111 ? 14.203 3.688 -2.494 1 94.38 111 ILE B CA 1
ATOM 3257 C C . ILE B 1 111 ? 15.32 3.334 -1.518 1 94.38 111 ILE B C 1
ATOM 3259 O O . ILE B 1 111 ? 15.117 2.562 -0.579 1 94.38 111 ILE B O 1
ATOM 3263 N N . LYS B 1 112 ? 16.516 3.801 -1.705 1 91.69 112 LYS B N 1
ATOM 3264 C CA . LYS B 1 112 ? 17.641 3.48 -0.84 1 91.69 112 LYS B CA 1
ATOM 3265 C C . LYS B 1 112 ? 17.422 4.023 0.569 1 91.69 112 LYS B C 1
ATOM 3267 O O . LYS B 1 112 ? 17.953 3.471 1.539 1 91.69 112 LYS B O 1
ATOM 3272 N N . GLY B 1 113 ? 16.656 5.043 0.742 1 85.19 113 GLY B N 1
ATOM 3273 C CA . GLY B 1 113 ? 16.5 5.703 2.027 1 85.19 113 GLY B CA 1
ATOM 3274 C C . GLY B 1 113 ? 15.219 5.309 2.744 1 85.19 113 GLY B C 1
ATOM 3275 O O . GLY B 1 113 ? 14.906 5.852 3.807 1 85.19 113 GLY B O 1
ATOM 3276 N N . VAL B 1 114 ? 14.5 4.34 2.158 1 90.56 114 VAL B N 1
ATOM 3277 C CA . VAL B 1 114 ? 13.203 4.062 2.762 1 90.56 114 VAL B CA 1
ATOM 3278 C C . VAL B 1 114 ? 13.18 2.637 3.307 1 90.56 114 VAL B C 1
ATOM 3280 O O . VAL B 1 114 ? 14.008 1.806 2.926 1 90.56 114 VAL B O 1
ATOM 3283 N N . ASN B 1 115 ? 12.305 2.4 4.242 1 90.62 115 ASN B N 1
ATOM 3284 C CA . ASN B 1 115 ? 12.188 1.091 4.879 1 90.62 115 ASN B CA 1
ATOM 3285 C C . ASN B 1 115 ? 11.461 0.096 3.98 1 90.62 115 ASN B C 1
ATOM 3287 O O . ASN B 1 115 ? 10.984 0.458 2.902 1 90.62 115 ASN B O 1
ATOM 3291 N N . GLU B 1 116 ? 11.344 -1.145 4.379 1 91.38 116 GLU B N 1
ATOM 3292 C CA . GLU B 1 116 ? 10.773 -2.26 3.635 1 91.38 116 GLU B CA 1
ATOM 3293 C C . GLU B 1 116 ? 9.312 -2 3.289 1 91.38 116 GLU B C 1
ATOM 3295 O O . GLU B 1 116 ? 8.906 -2.127 2.133 1 91.38 116 GLU B O 1
ATOM 3300 N N . ASN B 1 117 ? 8.547 -1.562 4.273 1 92.5 117 ASN B N 1
ATOM 3301 C CA . ASN B 1 117 ? 7.125 -1.334 4.059 1 92.5 117 ASN B CA 1
ATOM 3302 C C . ASN B 1 117 ? 6.883 -0.227 3.037 1 92.5 117 ASN B C 1
ATOM 3304 O O . ASN B 1 117 ? 5.906 -0.275 2.285 1 92.5 117 ASN B O 1
ATOM 3308 N N . THR B 1 118 ? 7.738 0.708 3.002 1 94.94 118 THR B N 1
ATOM 3309 C CA . THR B 1 118 ? 7.605 1.803 2.045 1 94.94 118 THR B CA 1
ATOM 3310 C C . THR B 1 118 ? 7.938 1.33 0.633 1 94.94 118 THR B C 1
ATOM 3312 O O . THR B 1 118 ? 7.297 1.745 -0.333 1 94.94 118 THR B O 1
ATOM 3315 N N . ILE B 1 119 ? 8.914 0.448 0.545 1 93.81 119 ILE B N 1
ATOM 3316 C CA . ILE B 1 119 ? 9.234 -0.126 -0.757 1 93.81 119 ILE B CA 1
ATOM 3317 C C . ILE B 1 119 ? 8.055 -0.945 -1.265 1 93.81 119 ILE B C 1
ATOM 3319 O O . ILE B 1 119 ? 7.695 -0.87 -2.443 1 93.81 119 ILE B O 1
ATOM 3323 N N . ILE B 1 120 ? 7.477 -1.69 -0.399 1 94.81 120 ILE B N 1
ATOM 3324 C CA . ILE B 1 120 ? 6.305 -2.486 -0.758 1 94.81 120 ILE B CA 1
ATOM 3325 C C . ILE B 1 120 ? 5.172 -1.564 -1.205 1 94.81 120 ILE B C 1
ATOM 3327 O O . ILE B 1 120 ? 4.598 -1.756 -2.277 1 94.81 120 ILE B O 1
ATOM 3331 N N . LYS B 1 121 ? 4.898 -0.532 -0.463 1 95.69 121 LYS B N 1
ATOM 3332 C CA . LYS B 1 121 ? 3.85 0.445 -0.742 1 95.69 121 LYS B CA 1
ATOM 3333 C C . LYS B 1 121 ? 4.074 1.124 -2.09 1 95.69 121 LYS B C 1
ATOM 3335 O O . LYS B 1 121 ? 3.152 1.231 -2.9 1 95.69 121 LYS B O 1
ATOM 3340 N N . ASP B 1 122 ? 5.297 1.552 -2.297 1 95.38 122 ASP B N 1
ATOM 3341 C CA . ASP B 1 122 ? 5.574 2.461 -3.402 1 95.38 122 ASP B CA 1
ATOM 3342 C C . ASP B 1 122 ? 5.824 1.69 -4.699 1 95.38 122 ASP B C 1
ATOM 3344 O O . ASP B 1 122 ? 5.66 2.236 -5.793 1 95.38 122 ASP B O 1
ATOM 3348 N N . HIS B 1 123 ? 6.199 0.378 -4.59 1 93.62 123 HIS B N 1
ATOM 3349 C CA . HIS B 1 123 ? 6.637 -0.288 -5.812 1 93.62 123 HIS B CA 1
ATOM 3350 C C . HIS B 1 123 ? 5.938 -1.632 -5.988 1 93.62 123 HIS B C 1
ATOM 3352 O O . HIS B 1 123 ? 5.355 -1.899 -7.039 1 93.62 123 HIS B O 1
ATOM 3358 N N . LEU B 1 124 ? 5.938 -2.412 -5.023 1 94.75 124 LEU B N 1
ATOM 3359 C CA . LEU B 1 124 ? 5.434 -3.77 -5.191 1 94.75 124 LEU B CA 1
ATOM 3360 C C . LEU B 1 124 ? 3.912 -3.775 -5.297 1 94.75 124 LEU B C 1
ATOM 3362 O O . LEU B 1 124 ? 3.354 -4.359 -6.23 1 94.75 124 LEU B O 1
ATOM 3366 N N . VAL B 1 125 ? 3.277 -3.045 -4.387 1 95.81 125 VAL B N 1
ATOM 3367 C CA . VAL B 1 125 ? 1.818 -3.043 -4.336 1 95.81 125 VAL B CA 1
ATOM 3368 C C . VAL B 1 125 ? 1.256 -2.467 -5.633 1 95.81 125 VAL B C 1
ATOM 3370 O O . VAL B 1 125 ? 0.415 -3.092 -6.285 1 95.81 125 VAL B O 1
ATOM 3373 N N . PRO B 1 126 ? 1.746 -1.359 -6.098 1 93.94 126 PRO B N 1
ATOM 3374 C CA . PRO B 1 126 ? 1.167 -0.792 -7.32 1 93.94 126 PRO B CA 1
ATOM 3375 C C . PRO B 1 126 ? 1.296 -1.724 -8.523 1 93.94 126 PRO B C 1
ATOM 3377 O O . PRO B 1 126 ? 0.367 -1.83 -9.328 1 93.94 126 PRO B O 1
ATOM 3380 N N . ILE B 1 127 ? 2.391 -2.406 -8.656 1 94.12 127 ILE B N 1
ATOM 3381 C CA . ILE B 1 127 ? 2.582 -3.234 -9.844 1 94.12 127 ILE B CA 1
ATOM 3382 C C . ILE B 1 127 ? 1.802 -4.539 -9.695 1 94.12 127 ILE B C 1
ATOM 3384 O O . ILE B 1 127 ? 1.147 -4.988 -10.633 1 94.12 127 ILE B O 1
ATOM 3388 N N . LEU B 1 128 ? 1.826 -5.141 -8.547 1 96.44 128 LEU B N 1
ATOM 3389 C CA . LEU B 1 128 ? 1.164 -6.422 -8.336 1 96.44 128 LEU B CA 1
ATOM 3390 C C . LEU B 1 128 ? -0.352 -6.258 -8.336 1 96.44 128 LEU B C 1
ATOM 3392 O O . LEU B 1 128 ? -1.065 -7.031 -8.977 1 96.44 128 LEU B O 1
ATOM 3396 N N . ASP B 1 129 ? -0.87 -5.242 -7.66 1 96.44 129 ASP B N 1
ATOM 3397 C CA . ASP B 1 129 ? -2.312 -5.023 -7.609 1 96.44 129 ASP B CA 1
ATOM 3398 C C . ASP B 1 129 ? -2.875 -4.742 -9 1 96.44 129 ASP B C 1
ATOM 3400 O O . ASP B 1 129 ? -4.035 -5.051 -9.281 1 96.44 129 ASP B O 1
ATOM 3404 N N . SER B 1 130 ? -2.08 -4.117 -9.805 1 94.69 130 SER B N 1
ATOM 3405 C CA . SER B 1 130 ? -2.543 -3.787 -11.148 1 94.69 130 SER B CA 1
ATOM 3406 C C . SER B 1 130 ? -2.703 -5.039 -12.008 1 94.69 130 SER B C 1
ATOM 3408 O O . SER B 1 130 ? -3.625 -5.129 -12.82 1 94.69 130 SER B O 1
ATOM 3410 N N . PHE B 1 131 ? -1.853 -5.996 -11.852 1 94.88 131 PHE B N 1
ATOM 3411 C CA . PHE B 1 131 ? -1.884 -7.199 -12.672 1 94.88 131 PHE B CA 1
ATOM 3412 C C . PHE B 1 131 ? -2.732 -8.281 -12.023 1 94.88 131 PHE B C 1
ATOM 3414 O O . PHE B 1 131 ? -3.139 -9.242 -12.68 1 94.88 131 PHE B O 1
ATOM 3421 N N . PHE B 1 132 ? -2.895 -8.125 -10.742 1 97 132 PHE B N 1
ATOM 3422 C CA . PHE B 1 132 ? -3.701 -9.094 -10.016 1 97 132 PHE B CA 1
ATOM 3423 C C . PHE B 1 132 ? -4.832 -8.406 -9.266 1 97 132 PHE B C 1
ATOM 3425 O O . PHE B 1 132 ? -4.898 -8.469 -8.031 1 97 132 PHE B O 1
ATOM 3432 N N . PRO B 1 133 ? -5.727 -7.801 -9.977 1 96 133 PRO B N 1
ATOM 3433 C CA . PRO B 1 133 ? -6.875 -7.191 -9.305 1 96 133 PRO B CA 1
ATOM 3434 C C . PRO B 1 133 ? -7.762 -8.219 -8.602 1 96 133 PRO B C 1
ATOM 3436 O O . PRO B 1 133 ? -7.789 -9.383 -8.992 1 96 133 PRO B O 1
ATOM 3439 N N . ASN B 1 134 ? -8.422 -7.758 -7.559 1 96 134 ASN B N 1
ATOM 3440 C CA . ASN B 1 134 ? -9.422 -8.617 -6.934 1 96 134 ASN B CA 1
ATOM 3441 C C . ASN B 1 134 ? -10.578 -8.906 -7.883 1 96 134 ASN B C 1
ATOM 3443 O O . ASN B 1 134 ? -11.086 -8 -8.539 1 96 134 ASN B O 1
ATOM 3447 N N . ASP B 1 135 ? -10.961 -10.102 -8 1 94.88 135 ASP B N 1
ATOM 3448 C CA . ASP B 1 135 ? -12.102 -10.516 -8.812 1 94.88 135 ASP B CA 1
ATOM 3449 C C . ASP B 1 135 ? -12.781 -11.742 -8.219 1 94.88 135 ASP B C 1
ATOM 3451 O O . ASP B 1 135 ? -12.719 -11.969 -7.004 1 94.88 135 ASP B O 1
ATOM 3455 N N . ASP B 1 136 ? -13.516 -12.438 -8.992 1 93.62 136 ASP B N 1
ATOM 3456 C CA . ASP B 1 136 ? -14.266 -13.586 -8.477 1 93.62 136 ASP B CA 1
ATOM 3457 C C . ASP B 1 136 ? -13.32 -14.711 -8.055 1 93.62 136 ASP B C 1
ATOM 3459 O O . ASP B 1 136 ? -13.656 -15.508 -7.184 1 93.62 136 ASP B O 1
ATOM 3463 N N . TYR B 1 137 ? -12.109 -14.672 -8.594 1 96.25 137 TYR B N 1
ATOM 3464 C CA . TYR B 1 137 ? -11.219 -15.812 -8.383 1 96.25 137 TYR B CA 1
ATOM 3465 C C . TYR B 1 137 ? -10.055 -15.43 -7.473 1 96.25 137 TYR B C 1
ATOM 3467 O O . TYR B 1 137 ? -9.516 -16.281 -6.762 1 96.25 137 TYR B O 1
ATOM 3475 N N . LEU B 1 138 ? -9.688 -14.211 -7.5 1 97.38 138 LEU B N 1
ATOM 3476 C CA . LEU B 1 138 ? -8.469 -13.812 -6.809 1 97.38 138 LEU B CA 1
ATOM 3477 C C . LEU B 1 138 ? -8.742 -12.688 -5.816 1 97.38 138 LEU B C 1
ATOM 3479 O O . LEU B 1 138 ? -9.555 -11.797 -6.09 1 97.38 138 LEU B O 1
ATOM 3483 N N . THR B 1 139 ? -8.062 -12.711 -4.707 1 96.62 139 THR B N 1
ATOM 3484 C CA . THR B 1 139 ? -7.945 -11.602 -3.77 1 96.62 139 THR B CA 1
ATOM 3485 C C . THR B 1 139 ? -6.496 -11.406 -3.332 1 96.62 139 THR B C 1
ATOM 3487 O O . THR B 1 139 ? -5.789 -12.383 -3.068 1 96.62 139 THR B O 1
ATOM 3490 N N . THR B 1 140 ? -6.082 -10.195 -3.314 1 97 140 THR B N 1
ATOM 3491 C CA . THR B 1 140 ? -4.727 -9.883 -2.879 1 97 140 THR B CA 1
ATOM 3492 C C . THR B 1 140 ? -4.715 -9.438 -1.419 1 97 140 THR B C 1
ATOM 3494 O O . THR B 1 140 ? -5.656 -8.789 -0.954 1 97 140 THR B O 1
ATOM 3497 N N . TYR B 1 141 ? -3.662 -9.781 -0.719 1 95 141 TYR B N 1
ATOM 3498 C CA . TYR B 1 141 ? -3.506 -9.453 0.693 1 95 141 TYR B CA 1
ATOM 3499 C C . TYR B 1 141 ? -2.121 -8.883 0.97 1 95 141 TYR B C 1
ATOM 3501 O O . TYR B 1 141 ? -1.127 -9.352 0.411 1 95 141 TYR B O 1
ATOM 3509 N N . ALA B 1 142 ? -2.139 -7.844 1.766 1 93.62 142 ALA B N 1
ATOM 3510 C CA . ALA B 1 142 ? -0.872 -7.324 2.275 1 93.62 142 ALA B CA 1
ATOM 3511 C C . ALA B 1 142 ? -0.337 -8.195 3.406 1 93.62 142 ALA B C 1
ATOM 3513 O O . ALA B 1 142 ? -0.708 -9.367 3.525 1 93.62 142 ALA B O 1
ATOM 3514 N N . ALA B 1 143 ? 0.675 -7.629 4.109 1 86.25 143 ALA B N 1
ATOM 3515 C CA . ALA B 1 143 ? 1.367 -8.391 5.145 1 86.25 143 ALA B CA 1
ATOM 3516 C C . ALA B 1 143 ? 0.389 -8.891 6.203 1 86.25 143 ALA B C 1
ATOM 3518 O O . ALA B 1 143 ? -0.699 -8.336 6.367 1 86.25 143 ALA B O 1
ATOM 3519 N N . ASP B 1 144 ? 0.738 -10.023 6.883 1 70.69 144 ASP B N 1
ATOM 3520 C CA . ASP B 1 144 ? 0.112 -10.602 8.062 1 70.69 144 ASP B CA 1
ATOM 3521 C C . ASP B 1 144 ? -1.068 -11.492 7.684 1 70.69 144 ASP B C 1
ATOM 3523 O O . ASP B 1 144 ? -1.896 -11.828 8.531 1 70.69 144 ASP B O 1
ATOM 3527 N N . LYS B 1 145 ? -1.159 -11.695 6.488 1 72.62 145 LYS B N 1
ATOM 3528 C CA . LYS B 1 145 ? -2.082 -12.773 6.148 1 72.62 145 LYS B CA 1
ATOM 3529 C C . LYS B 1 145 ? -1.46 -14.141 6.426 1 72.62 145 LYS B C 1
ATOM 3531 O O . LYS B 1 145 ? -0.395 -14.461 5.895 1 72.62 145 LYS B O 1
ATOM 3536 N N . GLU B 1 146 ? -2.055 -14.789 7.32 1 64 146 GLU B N 1
ATOM 3537 C CA . GLU B 1 146 ? -1.522 -16.094 7.715 1 64 146 GLU B CA 1
ATOM 3538 C C . GLU B 1 146 ? -1.676 -17.109 6.59 1 64 146 GLU B C 1
ATOM 3540 O O . GLU B 1 146 ? -2.693 -17.125 5.898 1 64 146 GLU B O 1
ATOM 3545 N N . ILE B 1 147 ? -0.61 -17.703 6.375 1 62.69 147 ILE B N 1
ATOM 3546 C CA . ILE B 1 147 ? -0.643 -18.859 5.484 1 62.69 147 ILE B CA 1
ATOM 3547 C C . ILE B 1 147 ? -0.984 -20.125 6.281 1 62.69 147 ILE B C 1
ATOM 3549 O O . ILE B 1 147 ? -0.121 -20.688 6.953 1 62.69 147 ILE B O 1
ATOM 3553 N N . ALA B 1 148 ? -2.104 -20.469 6.266 1 67.44 148 ALA B N 1
ATOM 3554 C CA . ALA B 1 148 ? -2.684 -21.516 7.105 1 67.44 148 ALA B CA 1
ATOM 3555 C C . ALA B 1 148 ? -1.863 -22.797 7.027 1 67.44 148 ALA B C 1
ATOM 3557 O O . ALA B 1 148 ? -1.672 -23.484 8.031 1 67.44 148 ALA B O 1
ATOM 3558 N N . GLU B 1 149 ? -1.328 -23.062 5.879 1 70.56 149 GLU B N 1
ATOM 3559 C CA . GLU B 1 149 ? -0.642 -24.328 5.645 1 70.56 149 GLU B CA 1
ATOM 3560 C C . GLU B 1 149 ? 0.668 -24.391 6.422 1 70.56 149 GLU B C 1
ATOM 3562 O O . GLU B 1 149 ? 1.073 -25.469 6.871 1 70.56 149 GLU B O 1
ATOM 3567 N N . SER B 1 150 ? 1.275 -23.25 6.547 1 64.69 150 SER B N 1
ATOM 3568 C CA . SER B 1 150 ? 2.492 -23.188 7.352 1 64.69 150 SER B CA 1
ATOM 3569 C C . SER B 1 150 ? 2.193 -23.453 8.828 1 64.69 150 SER B C 1
ATOM 3571 O O . SER B 1 150 ? 2.939 -24.172 9.5 1 64.69 150 SER B O 1
ATOM 3573 N N . SER B 1 151 ? 1.138 -22.891 9.219 1 66.62 151 SER B N 1
ATOM 3574 C CA . SER B 1 151 ? 0.725 -23.094 10.609 1 66.62 151 SER B CA 1
ATOM 3575 C C . SER B 1 151 ? 0.436 -24.562 10.891 1 66.62 151 SER B C 1
ATOM 3577 O O . SER B 1 151 ? 0.803 -25.094 11.945 1 66.62 151 SER B O 1
ATOM 3579 N N . ILE B 1 152 ? -0.158 -25.203 9.969 1 67.31 152 ILE B N 1
ATOM 3580 C CA . ILE B 1 152 ? -0.497 -26.625 10.109 1 67.31 152 ILE B CA 1
ATOM 3581 C C . ILE B 1 152 ? 0.782 -27.453 10.219 1 67.31 152 ILE B C 1
ATOM 3583 O O . ILE B 1 152 ? 0.9 -28.297 11.109 1 67.31 152 ILE B O 1
ATOM 3587 N N . ARG B 1 153 ? 1.729 -27.203 9.391 1 65.69 153 ARG B N 1
ATOM 3588 C CA . ARG B 1 153 ? 2.998 -27.922 9.438 1 65.69 153 ARG B CA 1
ATOM 3589 C C . ARG B 1 153 ? 3.705 -27.719 10.766 1 65.69 153 ARG B C 1
ATOM 3591 O O . ARG B 1 153 ? 4.18 -28.672 11.383 1 65.69 153 ARG B O 1
ATOM 3598 N N . PHE B 1 154 ? 3.699 -26.5 11.117 1 62.25 154 PHE B N 1
ATOM 3599 C CA . PHE B 1 154 ? 4.418 -26.188 12.352 1 62.25 154 PHE B CA 1
ATOM 3600 C C . PHE B 1 154 ? 3.707 -26.797 13.555 1 62.25 154 PHE B C 1
ATOM 3602 O O . PHE B 1 154 ? 4.355 -27.312 14.469 1 62.25 154 PHE B O 1
ATOM 3609 N N . THR B 1 155 ? 2.453 -26.688 13.477 1 64.81 155 THR B N 1
ATOM 3610 C CA . THR B 1 155 ? 1.677 -27.25 14.578 1 64.81 155 THR B CA 1
ATOM 3611 C C . THR B 1 155 ? 1.82 -28.766 14.625 1 64.81 155 THR B C 1
ATOM 3613 O O . THR B 1 155 ? 1.81 -29.359 15.703 1 64.81 155 THR B O 1
ATOM 3616 N N . ALA B 1 156 ? 1.942 -29.328 13.438 1 64.62 156 ALA B N 1
ATOM 3617 C CA . ALA B 1 156 ? 2.129 -30.781 13.367 1 64.62 156 ALA B CA 1
ATOM 3618 C C . ALA B 1 156 ? 3.471 -31.188 13.969 1 64.62 156 ALA B C 1
ATOM 3620 O O . ALA B 1 156 ? 3.607 -32.281 14.5 1 64.62 156 ALA B O 1
ATOM 3621 N N . ILE B 1 157 ? 4.402 -30.297 13.844 1 60.31 157 ILE B N 1
ATOM 3622 C CA . ILE B 1 157 ? 5.715 -30.531 14.43 1 60.31 157 ILE B CA 1
ATOM 3623 C C . ILE B 1 157 ? 5.664 -30.281 15.938 1 60.31 157 ILE B C 1
ATOM 3625 O O . ILE B 1 157 ? 6.109 -31.125 16.719 1 60.31 157 ILE B O 1
ATOM 3629 N N . ASP B 1 158 ? 5.184 -29.141 16.328 1 61.5 158 ASP B N 1
ATOM 3630 C CA . ASP B 1 158 ? 5.051 -28.719 17.719 1 61.5 158 ASP B CA 1
ATOM 3631 C C . ASP B 1 158 ? 3.896 -27.719 17.891 1 61.5 158 ASP B C 1
ATOM 3633 O O . ASP B 1 158 ? 3.953 -26.609 17.375 1 61.5 158 ASP B O 1
ATOM 3637 N N . PRO B 1 159 ? 2.908 -28.203 18.562 1 66.38 159 PRO B N 1
ATOM 3638 C CA . PRO B 1 159 ? 1.728 -27.359 18.734 1 66.38 159 PRO B CA 1
ATOM 3639 C C . PRO B 1 159 ? 2.074 -25.969 19.25 1 66.38 159 PRO B C 1
ATOM 3641 O O . PRO B 1 159 ? 1.328 -25.016 19.016 1 66.38 159 PRO B O 1
ATOM 3644 N N . SER B 1 160 ? 3.119 -25.859 19.906 1 62.44 160 SER B N 1
ATOM 3645 C CA . SER B 1 160 ? 3.514 -24.578 20.469 1 62.44 160 SER B CA 1
ATOM 3646 C C . SER B 1 160 ? 3.984 -23.625 19.375 1 62.44 160 SER B C 1
ATOM 3648 O O . SER B 1 160 ? 4.078 -22.406 19.594 1 62.44 160 SER B O 1
ATOM 3650 N N . LEU B 1 161 ? 4.105 -24.188 18.172 1 58.62 161 LEU B N 1
ATOM 3651 C CA . LEU B 1 161 ? 4.641 -23.391 17.062 1 58.62 161 LEU B CA 1
ATOM 3652 C C . LEU B 1 161 ? 3.512 -22.828 16.219 1 58.62 161 LEU B C 1
ATOM 3654 O O . LEU B 1 161 ? 3.758 -22.297 15.125 1 58.62 161 LEU B O 1
ATOM 3658 N N . GLN B 1 162 ? 2.377 -22.969 16.703 1 57 162 GLN B N 1
ATOM 3659 C CA . GLN B 1 162 ? 1.216 -22.484 15.961 1 57 162 GLN B CA 1
ATOM 3660 C C . GLN B 1 162 ? 1.355 -21.016 15.617 1 57 162 GLN B C 1
ATOM 3662 O O . GLN B 1 162 ? 0.989 -20.594 14.516 1 57 162 GLN B O 1
ATOM 3667 N N . LYS B 1 163 ? 1.921 -20.344 16.516 1 59.25 163 LYS B N 1
ATOM 3668 C CA . LYS B 1 163 ? 2.002 -18.891 16.359 1 59.25 163 LYS B CA 1
ATOM 3669 C C . LYS B 1 163 ? 3.135 -18.516 15.406 1 59.25 163 LYS B C 1
ATOM 3671 O O . LYS B 1 163 ? 3.299 -17.344 15.07 1 59.25 163 LYS B O 1
ATOM 3676 N N . HIS B 1 164 ? 3.777 -19.484 14.961 1 58.94 164 HIS B N 1
ATOM 3677 C CA . HIS B 1 164 ? 4.926 -19.219 14.109 1 58.94 164 HIS B CA 1
ATOM 3678 C C . HIS B 1 164 ? 4.555 -19.328 12.633 1 58.94 164 HIS B C 1
ATOM 3680 O O . HIS B 1 164 ? 5.414 -19.578 11.789 1 58.94 164 HIS B O 1
ATOM 3686 N N . ALA B 1 165 ? 3.287 -19.172 12.484 1 62.09 165 ALA B N 1
ATOM 3687 C CA . ALA B 1 165 ? 2.869 -19.188 11.086 1 62.09 165 ALA B CA 1
ATOM 3688 C C . ALA B 1 165 ? 3.564 -18.078 10.297 1 62.09 165 ALA B C 1
ATOM 3690 O O . ALA B 1 165 ? 3.729 -16.953 10.797 1 62.09 165 ALA B O 1
ATOM 3691 N N . LYS B 1 166 ? 4.039 -18.531 9.188 1 67.81 166 LYS B N 1
ATOM 3692 C CA . LYS B 1 166 ? 4.723 -17.562 8.344 1 67.81 166 LYS B CA 1
ATOM 3693 C C . LYS B 1 166 ? 3.73 -16.609 7.695 1 67.81 166 LYS B C 1
ATOM 3695 O O . LYS B 1 166 ? 2.6 -16.984 7.395 1 67.81 166 LYS B O 1
ATOM 3700 N N . LYS B 1 167 ? 4.18 -15.406 7.684 1 82.38 167 LYS B N 1
ATOM 3701 C CA . LYS B 1 167 ? 3.387 -14.344 7.07 1 82.38 167 LYS B CA 1
ATOM 3702 C C . LYS B 1 167 ? 4.121 -13.719 5.887 1 82.38 167 LYS B C 1
ATOM 3704 O O . LYS B 1 167 ? 5.297 -13.367 5.996 1 82.38 167 LYS B O 1
ATOM 3709 N N . ALA B 1 168 ? 3.463 -13.852 4.727 1 89 168 ALA B N 1
ATOM 3710 C CA . ALA B 1 168 ? 4.043 -13.211 3.547 1 89 168 ALA B CA 1
ATOM 3711 C C . ALA B 1 168 ? 3.83 -11.695 3.582 1 89 168 ALA B C 1
ATOM 3713 O O . ALA B 1 168 ? 2.896 -11.211 4.227 1 89 168 ALA B O 1
ATOM 3714 N N . ASP B 1 169 ? 4.633 -10.992 2.941 1 92.81 169 ASP B N 1
ATOM 3715 C CA . ASP B 1 169 ? 4.523 -9.539 2.875 1 92.81 169 ASP B CA 1
ATOM 3716 C C . ASP B 1 169 ? 3.463 -9.117 1.864 1 92.81 169 ASP B C 1
ATOM 3718 O O . ASP B 1 169 ? 3.021 -7.965 1.868 1 92.81 169 ASP B O 1
ATOM 3722 N N . TYR B 1 170 ? 3.066 -10 1.061 1 95.19 170 TYR B N 1
ATOM 3723 C CA . TYR B 1 170 ? 2.031 -9.844 0.046 1 95.19 170 TYR B CA 1
ATOM 3724 C C . TYR B 1 170 ? 1.612 -11.195 -0.518 1 95.19 170 TYR B C 1
ATOM 3726 O O . TYR B 1 170 ? 2.445 -12.094 -0.688 1 95.19 170 TYR B O 1
ATOM 3734 N N . SER B 1 171 ? 0.355 -11.422 -0.851 1 96.06 171 SER B N 1
ATOM 3735 C CA . SER B 1 171 ? -0.08 -12.688 -1.426 1 96.06 171 SER B CA 1
ATOM 3736 C C . SER B 1 171 ? -1.251 -12.484 -2.383 1 96.06 171 SER B C 1
ATOM 3738 O O . SER B 1 171 ? -2.051 -11.562 -2.211 1 96.06 171 SER B O 1
ATOM 3740 N N . VAL B 1 172 ? -1.298 -13.219 -3.375 1 97.38 172 VAL B N 1
ATOM 3741 C CA . VAL B 1 172 ? -2.463 -13.422 -4.23 1 97.38 172 VAL B CA 1
ATOM 3742 C C . VAL B 1 172 ? -3.119 -14.758 -3.906 1 97.38 172 VAL B C 1
ATOM 3744 O O . VAL B 1 172 ? -2.48 -15.812 -4 1 97.38 172 VAL B O 1
ATOM 3747 N N . VAL B 1 173 ? -4.336 -14.758 -3.59 1 96.06 173 VAL B N 1
ATOM 3748 C CA . VAL B 1 173 ? -5.004 -15.938 -3.057 1 96.06 173 VAL B CA 1
ATOM 3749 C C . VAL B 1 173 ? -6.188 -16.312 -3.945 1 96.06 173 VAL B C 1
ATOM 3751 O O . VAL B 1 173 ? -6.945 -15.438 -4.379 1 96.06 173 VAL B O 1
ATOM 3754 N N . HIS B 1 174 ? -6.301 -17.547 -4.207 1 96.81 174 HIS B N 1
ATOM 3755 C CA . HIS B 1 174 ? -7.48 -18.062 -4.898 1 96.81 174 HIS B CA 1
ATOM 3756 C C . HIS B 1 174 ? -8.688 -18.109 -3.971 1 96.81 174 HIS B C 1
ATOM 3758 O O . HIS B 1 174 ? -8.672 -18.812 -2.959 1 96.81 174 HIS B O 1
ATOM 3764 N N . ASN B 1 175 ? -9.75 -17.469 -4.316 1 94.25 175 ASN B N 1
ATOM 3765 C CA . ASN B 1 175 ? -10.859 -17.219 -3.406 1 94.25 175 ASN B CA 1
ATOM 3766 C C . ASN B 1 175 ? -11.555 -18.516 -2.992 1 94.25 175 ASN B C 1
ATOM 3768 O O . ASN B 1 175 ? -11.758 -18.766 -1.803 1 94.25 175 ASN B O 1
ATOM 3772 N N . PRO B 1 176 ? -11.906 -19.359 -3.898 1 93.19 176 PRO B N 1
ATOM 3773 C CA . PRO B 1 176 ? -12.695 -20.531 -3.535 1 93.19 176 PRO B CA 1
ATOM 3774 C C . PRO B 1 176 ? -11.914 -21.516 -2.668 1 93.19 176 PRO B C 1
ATOM 3776 O O . PRO B 1 176 ? -12.477 -22.109 -1.737 1 93.19 176 PRO B O 1
ATOM 3779 N N . THR B 1 177 ? -10.664 -21.719 -2.934 1 93.56 177 THR B N 1
ATOM 3780 C CA . THR B 1 177 ? -9.906 -22.75 -2.23 1 93.56 177 THR B CA 1
ATOM 3781 C C . THR B 1 177 ? -9.102 -22.141 -1.09 1 93.56 177 THR B C 1
ATOM 3783 O O . THR B 1 177 ? -8.617 -22.859 -0.211 1 93.56 177 THR B O 1
ATOM 3786 N N . LYS B 1 178 ? -8.719 -20.844 -1.149 1 92.44 178 LYS B N 1
ATOM 3787 C CA . LYS B 1 178 ? -7.977 -20.078 -0.152 1 92.44 178 LYS B CA 1
ATOM 3788 C C . LYS B 1 178 ? -6.48 -20.375 -0.232 1 92.44 178 LYS B C 1
ATOM 3790 O O . LYS B 1 178 ? -5.723 -20 0.67 1 92.44 178 LYS B O 1
ATOM 3795 N N . PHE B 1 179 ? -6.023 -21.031 -1.311 1 94.12 179 PHE B N 1
ATOM 3796 C CA . PHE B 1 179 ? -4.602 -21.281 -1.518 1 94.12 179 PHE B CA 1
ATOM 3797 C C . PHE B 1 179 ? -3.92 -20.047 -2.102 1 94.12 179 PHE B C 1
ATOM 3799 O O . PHE B 1 179 ? -4.453 -19.406 -3.012 1 94.12 179 PHE B O 1
ATOM 3806 N N . ALA B 1 180 ? -2.807 -19.719 -1.574 1 95.5 180 ALA B N 1
ATOM 3807 C CA . ALA B 1 180 ? -1.991 -18.656 -2.166 1 95.5 180 ALA B CA 1
ATOM 3808 C C . ALA B 1 180 ? -1.357 -19.125 -3.475 1 95.5 180 ALA B C 1
ATOM 3810 O O . ALA B 1 180 ? -0.792 -20.219 -3.545 1 95.5 180 ALA B O 1
ATOM 3811 N N . LEU B 1 181 ? -1.454 -18.312 -4.469 1 97.62 181 LEU B N 1
ATOM 3812 C CA . LEU B 1 181 ? -0.896 -18.625 -5.781 1 97.62 181 LEU B CA 1
ATOM 3813 C C . LEU B 1 181 ? 0.414 -17.875 -6.004 1 97.62 181 LEU B C 1
ATOM 3815 O O . LEU B 1 181 ? 1.23 -18.281 -6.836 1 97.62 181 LEU B O 1
ATOM 3819 N N . LEU B 1 182 ? 0.562 -16.797 -5.336 1 97.62 182 LEU B N 1
ATOM 3820 C CA . LEU B 1 182 ? 1.746 -15.945 -5.379 1 97.62 182 LEU B CA 1
ATOM 3821 C C . LEU B 1 182 ? 2.049 -15.359 -4.004 1 97.62 182 LEU B C 1
ATOM 3823 O O . LEU B 1 182 ? 1.147 -14.867 -3.322 1 97.62 182 LEU B O 1
ATOM 3827 N N . THR B 1 183 ? 3.27 -15.484 -3.551 1 96 183 THR B N 1
ATOM 3828 C CA . THR B 1 183 ? 3.699 -14.938 -2.268 1 96 183 THR B CA 1
ATOM 3829 C C . THR B 1 183 ? 4.969 -14.102 -2.432 1 96 183 THR B C 1
ATOM 3831 O O . THR B 1 183 ? 5.816 -14.414 -3.27 1 96 183 THR B O 1
ATOM 3834 N N . VAL B 1 184 ? 5.043 -13.062 -1.608 1 96.06 184 VAL B N 1
ATOM 3835 C CA . VAL B 1 184 ? 6.18 -12.148 -1.708 1 96.06 184 VAL B CA 1
ATOM 3836 C C . VAL B 1 184 ? 6.875 -12.039 -0.353 1 96.06 184 VAL B C 1
ATOM 3838 O O . VAL B 1 184 ? 6.219 -11.977 0.688 1 96.06 184 VAL B O 1
ATOM 3841 N N . GLU B 1 185 ? 8.164 -12.102 -0.357 1 93.94 185 GLU B N 1
ATOM 3842 C CA . GLU B 1 185 ? 9.039 -11.695 0.741 1 93.94 185 GLU B CA 1
ATOM 3843 C C . GLU B 1 185 ? 9.906 -10.508 0.341 1 93.94 185 GLU B C 1
ATOM 3845 O O . GLU B 1 185 ? 10.57 -10.539 -0.698 1 93.94 185 GLU B O 1
ATOM 3850 N N . ALA B 1 186 ? 9.867 -9.469 1.14 1 92.94 186 ALA B N 1
ATOM 3851 C CA . ALA B 1 186 ? 10.57 -8.25 0.747 1 92.94 186 ALA B CA 1
ATOM 3852 C C . ALA B 1 186 ? 11.523 -7.789 1.845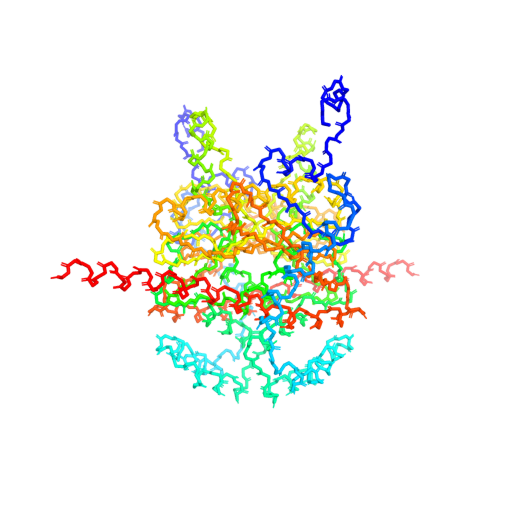 1 92.94 186 ALA B C 1
ATOM 3854 O O . ALA B 1 186 ? 11.242 -7.965 3.033 1 92.94 186 ALA B O 1
ATOM 3855 N N . LYS B 1 187 ? 12.586 -7.242 1.395 1 90.88 187 LYS B N 1
ATOM 3856 C CA . LYS B 1 187 ? 13.555 -6.555 2.25 1 90.88 187 LYS B CA 1
ATOM 3857 C C . LYS B 1 187 ? 13.945 -5.199 1.662 1 90.88 187 LYS B C 1
ATOM 3859 O O . LYS B 1 187 ? 13.977 -5.035 0.441 1 90.88 187 LYS B O 1
ATOM 3864 N N . SER B 1 188 ? 14.242 -4.316 2.531 1 89.25 188 SER B N 1
ATOM 3865 C CA . SER B 1 188 ? 14.688 -3.002 2.082 1 89.25 188 SER B CA 1
ATOM 3866 C C . SER B 1 188 ? 16.125 -3.043 1.602 1 89.25 188 SER B C 1
ATOM 3868 O O . SER B 1 188 ? 16.828 -4.047 1.784 1 89.25 188 SER B O 1
ATOM 3870 N N . CYS B 1 189 ? 16.594 -1.927 1.046 1 85.38 189 CYS B N 1
ATOM 3871 C CA . CYS B 1 189 ? 17.969 -1.819 0.576 1 85.38 189 CYS B CA 1
ATOM 3872 C C . CYS B 1 189 ? 18.953 -1.878 1.742 1 85.38 189 CYS B C 1
ATOM 3874 O O . CYS B 1 189 ? 20.078 -2.357 1.59 1 85.38 189 CYS B O 1
ATOM 3876 N N . GLN B 1 190 ? 18.516 -1.443 2.855 1 80.94 190 GLN B N 1
ATOM 3877 C CA . GLN B 1 190 ? 19.375 -1.396 4.031 1 80.94 190 GLN B CA 1
ATOM 3878 C C . GLN B 1 190 ? 19.484 -2.77 4.688 1 80.94 190 GLN B C 1
ATOM 3880 O O . GLN B 1 190 ? 20.516 -3.088 5.301 1 80.94 190 GLN B O 1
ATOM 3885 N N . ASN B 1 191 ? 18.547 -3.594 4.547 1 78.12 191 ASN B N 1
ATOM 3886 C CA . ASN B 1 191 ? 18.5 -4.883 5.23 1 78.12 191 ASN B CA 1
ATOM 3887 C C . ASN B 1 191 ? 18.719 -6.039 4.262 1 78.12 191 ASN B C 1
ATOM 3889 O O . ASN B 1 191 ? 18.344 -7.176 4.555 1 78.12 191 ASN B O 1
ATOM 3893 N N . GLN B 1 192 ? 19.266 -5.867 3.23 1 71.56 192 GLN B N 1
ATOM 3894 C CA . GLN B 1 192 ? 19.359 -6.875 2.182 1 71.56 192 GLN B CA 1
ATOM 3895 C C . GLN B 1 192 ? 20.297 -8.016 2.59 1 71.56 192 GLN B C 1
ATOM 3897 O O . GLN B 1 192 ? 20.172 -9.133 2.094 1 71.56 192 GLN B O 1
ATOM 3902 N N . SER B 1 193 ? 21.25 -7.758 3.35 1 62.53 193 SER B N 1
ATOM 3903 C CA . SER B 1 193 ? 22.266 -8.773 3.641 1 62.53 193 SER B CA 1
ATOM 3904 C C . SER B 1 193 ? 21.703 -9.852 4.57 1 62.53 193 SER B C 1
ATOM 3906 O O . SER B 1 193 ? 22.297 -10.93 4.695 1 62.53 193 SER B O 1
ATOM 3908 N N . LYS B 1 194 ? 20.656 -9.617 5.18 1 55.56 194 LYS B N 1
ATOM 3909 C CA . LYS B 1 194 ? 20.125 -10.586 6.129 1 55.56 194 LYS B CA 1
ATOM 3910 C C . LYS B 1 194 ? 19.281 -11.641 5.418 1 55.56 194 LYS B C 1
ATOM 3912 O O . LYS B 1 194 ? 18.625 -12.461 6.066 1 55.56 194 LYS B O 1
ATOM 3917 N N . SER B 1 195 ? 19.375 -11.805 3.979 1 55.5 195 SER B N 1
ATOM 3918 C CA . SER B 1 195 ? 18.422 -12.273 2.986 1 55.5 195 SER B CA 1
ATOM 3919 C C . SER B 1 195 ? 18.484 -13.789 2.818 1 55.5 195 SER B C 1
ATOM 3921 O O . SER B 1 195 ? 17.562 -14.398 2.264 1 55.5 195 SER B O 1
ATOM 3923 N N . SER B 1 196 ? 19.547 -14.461 3.145 1 55.28 196 SER B N 1
ATOM 3924 C CA . SER B 1 196 ? 19.688 -15.867 2.779 1 55.28 196 SER B CA 1
ATOM 3925 C C . SER B 1 196 ? 18.516 -16.688 3.287 1 55.28 196 SER B C 1
ATOM 3927 O O . SER B 1 196 ? 18.109 -17.656 2.645 1 55.28 196 SER B O 1
ATOM 3929 N N . SER B 1 197 ? 17.75 -16.016 3.881 1 81.88 197 SER B N 1
ATOM 3930 C CA . SER B 1 197 ? 16.719 -16.766 4.609 1 81.88 197 SER B CA 1
ATOM 3931 C C . SER B 1 197 ? 15.344 -16.562 3.996 1 81.88 197 SER B C 1
ATOM 3933 O O . SER B 1 197 ? 14.477 -17.422 4.098 1 81.88 197 SER B O 1
ATOM 3935 N N . ASP B 1 198 ? 15.406 -15.695 2.91 1 88.88 198 ASP B N 1
ATOM 3936 C CA . ASP B 1 198 ? 14.055 -15.438 2.414 1 88.88 198 ASP B CA 1
ATOM 3937 C C . ASP B 1 198 ? 13.703 -16.375 1.264 1 88.88 198 ASP B C 1
ATOM 3939 O O . ASP B 1 198 ? 12.555 -16.797 1.13 1 88.88 198 ASP B O 1
ATOM 3943 N N . VAL B 1 199 ? 14.742 -16.734 0.513 1 91.38 199 VAL B N 1
ATOM 3944 C CA . VAL B 1 199 ? 14.539 -17.688 -0.57 1 91.38 199 VAL B CA 1
ATOM 3945 C C . VAL B 1 199 ? 14.141 -19.047 0.007 1 91.38 199 VAL B C 1
ATOM 3947 O O . VAL B 1 199 ? 13.219 -19.703 -0.497 1 91.38 199 VAL B O 1
ATOM 3950 N N . VAL B 1 200 ? 14.812 -19.422 1.062 1 91 200 VAL B N 1
ATOM 3951 C CA . VAL B 1 200 ? 14.516 -20.688 1.728 1 91 200 VAL B CA 1
ATOM 3952 C C . VAL B 1 200 ? 13.109 -20.641 2.314 1 91 200 VAL B C 1
ATOM 3954 O O . VAL B 1 200 ? 12.344 -21.594 2.174 1 91 200 VAL B O 1
ATOM 3957 N N . LYS B 1 201 ? 12.82 -19.5 2.881 1 89.38 201 LYS B N 1
ATOM 3958 C CA . LYS B 1 201 ? 11.492 -19.328 3.465 1 89.38 201 LYS B CA 1
ATOM 3959 C C . LYS B 1 201 ? 10.398 -19.5 2.414 1 89.38 201 LYS B C 1
ATOM 3961 O O . LYS B 1 201 ? 9.43 -20.234 2.629 1 89.38 201 LYS B O 1
ATOM 3966 N N . ILE B 1 202 ? 10.578 -18.906 1.316 1 92.06 202 ILE B N 1
ATOM 3967 C CA . ILE B 1 202 ? 9.602 -18.953 0.237 1 92.06 202 ILE B CA 1
ATOM 3968 C C . ILE B 1 202 ? 9.492 -20.375 -0.304 1 92.06 202 ILE B C 1
ATOM 3970 O O . ILE B 1 202 ? 8.391 -20.875 -0.542 1 92.06 202 ILE B O 1
ATOM 3974 N N . GLY B 1 203 ? 10.641 -20.984 -0.489 1 92.94 203 GLY B N 1
ATOM 3975 C CA . GLY B 1 203 ? 10.633 -22.344 -0.976 1 92.94 203 GLY B CA 1
ATOM 3976 C C . GLY B 1 203 ? 9.867 -23.297 -0.073 1 92.94 203 GLY B C 1
ATOM 3977 O O . GLY B 1 203 ? 9.008 -24.062 -0.542 1 92.94 203 GLY B O 1
ATOM 3978 N N . LYS B 1 204 ? 10.125 -23.234 1.169 1 89.75 204 LYS B N 1
ATOM 3979 C CA . LYS B 1 204 ? 9.477 -24.109 2.135 1 89.75 204 LYS B CA 1
ATOM 3980 C C . LYS B 1 204 ? 7.98 -23.828 2.23 1 89.75 204 LYS B C 1
ATOM 3982 O O . LYS B 1 204 ? 7.168 -24.75 2.299 1 89.75 204 LYS B O 1
ATOM 3987 N N . TYR B 1 205 ? 7.688 -22.578 2.18 1 89.94 205 TYR B N 1
ATOM 3988 C CA . TYR B 1 205 ? 6.289 -22.172 2.25 1 89.94 205 TYR B CA 1
ATOM 3989 C C . TYR B 1 205 ? 5.504 -22.688 1.05 1 89.94 205 TYR B C 1
ATOM 3991 O O . TYR B 1 205 ? 4.406 -23.219 1.202 1 89.94 205 TYR B O 1
ATOM 3999 N N . LEU B 1 206 ? 6.031 -22.516 -0.06 1 93.44 206 LEU B N 1
ATOM 4000 C CA . LEU B 1 206 ? 5.32 -22.891 -1.272 1 93.44 206 LEU B CA 1
ATOM 4001 C C . LEU B 1 206 ? 5.242 -24.422 -1.396 1 93.44 206 LEU B C 1
ATOM 4003 O O . LEU B 1 206 ? 4.254 -24.953 -1.905 1 93.44 206 LEU B O 1
ATOM 4007 N N . LYS B 1 207 ? 6.273 -25.047 -0.914 1 92.69 207 LYS B N 1
ATOM 4008 C CA . LYS B 1 207 ? 6.203 -26.516 -0.83 1 92.69 207 LYS B CA 1
ATOM 4009 C C . LYS B 1 207 ? 5.039 -26.953 0.052 1 92.69 207 LYS B C 1
ATOM 4011 O O . LYS B 1 207 ? 4.293 -27.859 -0.308 1 92.69 207 LYS B O 1
ATOM 4016 N N . ASP B 1 208 ? 4.891 -26.375 1.276 1 90.06 208 ASP B N 1
ATOM 4017 C CA . ASP B 1 208 ? 3.797 -26.703 2.188 1 90.06 208 ASP B CA 1
ATOM 4018 C C . ASP B 1 208 ? 2.443 -26.484 1.514 1 90.06 208 ASP B C 1
ATOM 4020 O O . ASP B 1 208 ? 1.52 -27.281 1.705 1 90.06 208 ASP B O 1
ATOM 4024 N N . LEU B 1 209 ? 2.338 -25.469 0.75 1 92.62 209 LEU B N 1
ATOM 4025 C CA . LEU B 1 209 ? 1.098 -25.156 0.042 1 92.62 209 LEU B CA 1
ATOM 4026 C C . LEU B 1 209 ? 0.801 -26.219 -1.012 1 92.62 209 LEU B C 1
ATOM 4028 O O . LEU B 1 209 ? -0.341 -26.672 -1.146 1 92.62 209 LEU B O 1
ATOM 4032 N N . LEU B 1 210 ? 1.825 -26.609 -1.743 1 94.19 210 LEU B N 1
ATOM 4033 C CA . LEU B 1 210 ? 1.666 -27.641 -2.76 1 94.19 210 LEU B CA 1
ATOM 4034 C C . LEU B 1 210 ? 1.234 -28.969 -2.129 1 94.19 210 LEU B C 1
ATOM 4036 O O . LEU B 1 210 ? 0.314 -29.625 -2.621 1 94.19 210 LEU B O 1
ATOM 4040 N N . ASP B 1 211 ? 1.88 -29.281 -1.019 1 91.94 211 ASP B N 1
ATOM 4041 C CA . ASP B 1 211 ? 1.525 -30.5 -0.305 1 91.94 211 ASP B CA 1
ATOM 4042 C C . ASP B 1 211 ? 0.059 -30.484 0.121 1 91.94 211 ASP B C 1
ATOM 4044 O O . ASP B 1 211 ? -0.653 -31.484 -0.044 1 91.94 211 ASP B O 1
ATOM 4048 N N . ALA B 1 212 ? -0.373 -29.406 0.649 1 91.19 212 ALA B N 1
ATOM 4049 C CA . ALA B 1 212 ? -1.753 -29.266 1.109 1 91.19 212 ALA B CA 1
ATOM 4050 C C . ALA B 1 212 ? -2.732 -29.375 -0.057 1 91.19 212 ALA B C 1
ATOM 4052 O O . ALA B 1 212 ? -3.789 -30 0.065 1 91.19 212 ALA B O 1
ATOM 4053 N N . ALA B 1 213 ? -2.436 -28.719 -1.126 1 93.31 213 ALA B N 1
ATOM 4054 C CA . ALA B 1 213 ? -3.299 -28.766 -2.303 1 93.31 213 ALA B CA 1
ATOM 4055 C C . ALA B 1 213 ? -3.377 -30.172 -2.879 1 93.31 213 ALA B C 1
ATOM 4057 O O . ALA B 1 213 ? -4.461 -30.641 -3.23 1 93.31 213 ALA B O 1
ATOM 4058 N N . GLU B 1 214 ? -2.275 -30.812 -2.951 1 92.38 214 GLU B N 1
ATOM 4059 C CA . GLU B 1 214 ? -2.232 -32.188 -3.475 1 92.38 214 GLU B CA 1
ATOM 4060 C C . GLU B 1 214 ? -3.031 -33.125 -2.592 1 92.38 214 GLU B C 1
ATOM 4062 O O . GLU B 1 214 ? -3.676 -34.062 -3.094 1 92.38 214 GLU B O 1
ATOM 4067 N N . ALA B 1 215 ? -2.922 -32.875 -1.319 1 90.06 215 ALA B N 1
ATOM 4068 C CA . ALA B 1 215 ? -3.713 -33.688 -0.39 1 90.06 215 ALA B CA 1
ATOM 4069 C C . ALA B 1 215 ? -5.207 -33.531 -0.663 1 90.06 215 ALA B C 1
ATOM 4071 O O . ALA B 1 215 ? -5.992 -34.438 -0.389 1 90.06 215 ALA B O 1
ATOM 4072 N N . LYS B 1 216 ? -5.566 -32.438 -1.223 1 91.38 216 LYS B N 1
ATOM 4073 C CA . LYS B 1 216 ? -6.969 -32.188 -1.541 1 91.38 216 LYS B CA 1
ATOM 4074 C C . LYS B 1 216 ? -7.293 -32.594 -2.969 1 91.38 216 LYS B C 1
ATOM 4076 O O . LYS B 1 216 ? -8.398 -32.375 -3.459 1 91.38 216 LYS B O 1
ATOM 4081 N N . GLY B 1 217 ? -6.297 -33.156 -3.674 1 90.81 217 GLY B N 1
ATOM 4082 C CA . GLY B 1 217 ? -6.547 -33.75 -4.977 1 90.81 217 GLY B CA 1
ATOM 4083 C C . GLY B 1 217 ? -6.145 -32.844 -6.129 1 90.81 217 GLY B C 1
ATOM 4084 O O . GLY B 1 217 ? -6.371 -33.188 -7.293 1 90.81 217 GLY B O 1
ATOM 4085 N N . TYR B 1 218 ? -5.586 -31.672 -5.859 1 93.75 218 TYR B N 1
ATOM 4086 C CA . TYR B 1 218 ? -5.133 -30.781 -6.922 1 93.75 218 TYR B CA 1
ATOM 4087 C C . TYR B 1 218 ? -3.713 -31.141 -7.359 1 93.75 218 TYR B C 1
ATOM 4089 O O . TYR B 1 218 ? -2.807 -31.219 -6.527 1 93.75 218 TYR B O 1
ATOM 4097 N N . GLN B 1 219 ? -3.523 -31.297 -8.672 1 92.06 219 GLN B N 1
ATOM 4098 C CA . GLN B 1 219 ? -2.215 -31.656 -9.203 1 92.06 219 GLN B CA 1
ATOM 4099 C C . GLN B 1 219 ? -1.776 -30.688 -10.297 1 92.06 219 GLN B C 1
ATOM 4101 O O . GLN B 1 219 ? -2.613 -30.062 -10.945 1 92.06 219 GLN B O 1
ATOM 4106 N N . GLY B 1 220 ? -0.43 -30.531 -10.391 1 93.56 220 GLY B N 1
ATOM 4107 C CA . GLY B 1 220 ? 0.116 -29.781 -11.508 1 93.56 220 GLY B CA 1
ATOM 4108 C C . GLY B 1 220 ? 0.206 -28.281 -11.25 1 93.56 220 GLY B C 1
ATOM 4109 O O . GLY B 1 220 ? 0.423 -27.5 -12.172 1 93.56 220 GLY B O 1
ATOM 4110 N N . LEU B 1 221 ? 0.045 -27.906 -10.008 1 96.38 221 LEU B N 1
ATOM 4111 C CA . LEU B 1 221 ? 0.11 -26.484 -9.664 1 96.38 221 LEU B CA 1
ATOM 4112 C C . LEU B 1 221 ? 1.525 -25.953 -9.844 1 96.38 221 LEU B C 1
ATOM 4114 O O . LEU B 1 221 ? 2.5 -26.672 -9.641 1 96.38 221 LEU B O 1
ATOM 4118 N N . GLN B 1 222 ? 1.653 -24.719 -10.234 1 97.06 222 GLN B N 1
ATOM 4119 C CA . GLN B 1 222 ? 2.877 -23.938 -10.359 1 97.06 222 GLN B CA 1
ATOM 4120 C C . GLN B 1 222 ? 2.779 -22.625 -9.57 1 97.06 222 GLN B C 1
ATOM 4122 O O . GLN B 1 222 ? 2.277 -21.625 -10.078 1 97.06 222 GLN B O 1
ATOM 4127 N N . LEU B 1 223 ? 3.324 -22.625 -8.406 1 97.81 223 LEU B N 1
ATOM 4128 C CA . LEU B 1 223 ? 3.129 -21.5 -7.488 1 97.81 223 LEU B CA 1
ATOM 4129 C C . LEU B 1 223 ? 4.277 -20.516 -7.598 1 97.81 223 LEU B C 1
ATOM 4131 O O . LEU B 1 223 ? 5.426 -20.891 -7.828 1 97.81 223 LEU B O 1
ATOM 4135 N N . LEU B 1 224 ? 3.965 -19.266 -7.391 1 98.19 224 LEU B N 1
ATOM 4136 C CA . LEU B 1 224 ? 4.934 -18.203 -7.594 1 98.19 224 LEU B CA 1
ATOM 4137 C C . LEU B 1 224 ? 5.441 -17.656 -6.262 1 98.19 224 LEU B C 1
ATOM 4139 O O . LEU B 1 224 ? 4.652 -17.422 -5.344 1 98.19 224 LEU B O 1
ATOM 4143 N N . GLY B 1 225 ? 6.75 -17.5 -6.148 1 97.56 225 GLY B N 1
ATOM 4144 C CA . GLY B 1 225 ? 7.41 -16.797 -5.055 1 97.56 225 GLY B CA 1
ATOM 4145 C C . GLY B 1 225 ? 8.266 -15.633 -5.516 1 97.56 225 GLY B C 1
ATOM 4146 O O . GLY B 1 225 ? 9.125 -15.797 -6.387 1 97.56 225 GLY B O 1
ATOM 4147 N N . LEU B 1 226 ? 8.008 -14.477 -5 1 97.12 226 LEU B N 1
ATOM 4148 C CA . LEU B 1 226 ? 8.828 -13.305 -5.293 1 97.12 226 LEU B CA 1
ATOM 4149 C C . LEU B 1 226 ? 9.672 -12.914 -4.086 1 97.12 226 LEU B C 1
ATOM 4151 O O . LEU B 1 226 ? 9.148 -12.797 -2.973 1 97.12 226 LEU B O 1
ATOM 4155 N N . VAL B 1 227 ? 10.914 -12.789 -4.297 1 95.19 227 VAL B N 1
ATOM 4156 C CA . VAL B 1 227 ? 11.828 -12.312 -3.266 1 95.19 227 VAL B CA 1
ATOM 4157 C C . VAL B 1 227 ? 12.398 -10.953 -3.666 1 95.19 227 VAL B C 1
ATOM 4159 O O . VAL B 1 227 ? 13.219 -10.859 -4.586 1 95.19 227 VAL B O 1
ATOM 4162 N N . SER B 1 228 ? 11.938 -9.961 -2.967 1 94.38 228 SER B N 1
ATOM 4163 C CA . SER B 1 228 ? 12.398 -8.602 -3.221 1 94.38 228 SER B CA 1
ATOM 4164 C C . SER B 1 228 ? 13.555 -8.227 -2.295 1 94.38 228 SER B C 1
ATOM 4166 O O . SER B 1 228 ? 13.406 -8.258 -1.071 1 94.38 228 SER B O 1
ATOM 4168 N N . ARG B 1 229 ? 14.672 -7.859 -2.91 1 91.62 229 ARG B N 1
ATOM 4169 C CA . ARG B 1 229 ? 15.852 -7.406 -2.18 1 91.62 229 ARG B CA 1
ATOM 4170 C C . ARG B 1 229 ? 16.406 -6.125 -2.785 1 91.62 229 ARG B C 1
ATOM 4172 O O . ARG B 1 229 ? 16.969 -6.141 -3.885 1 91.62 229 ARG B O 1
ATOM 4179 N N . GLY B 1 230 ? 16.25 -5.129 -1.996 1 88.88 230 GLY B N 1
ATOM 4180 C CA . GLY B 1 230 ? 16.703 -3.85 -2.52 1 88.88 230 GLY B CA 1
ATOM 4181 C C . GLY B 1 230 ? 15.977 -3.422 -3.775 1 88.88 230 GLY B C 1
ATOM 4182 O O . GLY B 1 230 ? 14.758 -3.244 -3.758 1 88.88 230 GLY B O 1
ATOM 4183 N N . ASP B 1 231 ? 16.812 -3.348 -4.871 1 91.75 231 ASP B N 1
ATOM 4184 C CA . ASP B 1 231 ? 16.219 -2.844 -6.105 1 91.75 231 ASP B CA 1
ATOM 4185 C C . ASP B 1 231 ? 15.938 -3.982 -7.086 1 91.75 231 ASP B C 1
ATOM 4187 O O . ASP B 1 231 ? 15.695 -3.744 -8.273 1 91.75 231 ASP B O 1
ATOM 4191 N N . GLN B 1 232 ? 15.969 -5.223 -6.551 1 93 232 GLN B N 1
ATOM 4192 C CA . GLN B 1 232 ? 15.727 -6.383 -7.398 1 93 232 GLN B CA 1
ATOM 4193 C C . GLN B 1 232 ? 14.625 -7.266 -6.824 1 93 232 GLN B C 1
ATOM 4195 O O . GLN B 1 232 ? 14.5 -7.398 -5.605 1 93 232 GLN B O 1
ATOM 4200 N N . ILE B 1 233 ? 13.875 -7.84 -7.691 1 95.06 233 ILE B N 1
ATOM 4201 C CA . ILE B 1 233 ? 12.883 -8.844 -7.34 1 95.06 233 ILE B CA 1
ATOM 4202 C C . ILE B 1 233 ? 13.141 -10.125 -8.133 1 95.06 233 ILE B C 1
ATOM 4204 O O . ILE B 1 233 ? 13.008 -10.148 -9.359 1 95.06 233 ILE B O 1
ATOM 4208 N N . ASN B 1 234 ? 13.523 -11.172 -7.441 1 94.81 234 ASN B N 1
ATOM 4209 C CA . ASN B 1 234 ? 13.656 -12.477 -8.078 1 94.81 234 ASN B CA 1
ATOM 4210 C C . ASN B 1 234 ? 12.336 -13.242 -8.07 1 94.81 234 ASN B C 1
ATOM 4212 O O . ASN B 1 234 ? 11.672 -13.32 -7.043 1 94.81 234 ASN B O 1
ATOM 4216 N N . VAL B 1 235 ? 12.039 -13.727 -9.195 1 96.69 235 VAL B N 1
ATOM 4217 C CA . VAL B 1 235 ? 10.789 -14.461 -9.367 1 96.69 235 VAL B CA 1
ATOM 4218 C C . VAL B 1 235 ? 11.07 -15.961 -9.453 1 96.69 235 VAL B C 1
ATOM 4220 O O . VAL B 1 235 ? 11.828 -16.406 -10.32 1 96.69 235 VAL B O 1
ATOM 4223 N N . TYR B 1 236 ? 10.453 -16.703 -8.594 1 96.75 236 TYR B N 1
ATOM 4224 C CA . TYR B 1 236 ? 10.602 -18.156 -8.586 1 96.75 236 TYR B CA 1
ATOM 4225 C C . TYR B 1 236 ? 9.266 -18.844 -8.859 1 96.75 236 TYR B C 1
ATOM 4227 O O . TYR B 1 236 ? 8.211 -18.328 -8.5 1 96.75 236 TYR B O 1
ATOM 4235 N N . VAL B 1 237 ? 9.375 -19.938 -9.461 1 97.5 237 VAL B N 1
ATOM 4236 C CA . VAL B 1 237 ? 8.25 -20.844 -9.609 1 97.5 237 VAL B CA 1
ATOM 4237 C C . VAL B 1 237 ? 8.555 -22.156 -8.891 1 97.5 237 VAL B C 1
ATOM 4239 O O . VAL B 1 237 ? 9.633 -22.734 -9.078 1 97.5 237 VAL B O 1
ATOM 4242 N N . VAL B 1 238 ? 7.664 -22.609 -8.07 1 96.56 238 VAL B N 1
ATOM 4243 C CA . VAL B 1 238 ? 7.82 -23.875 -7.363 1 96.56 238 VAL B CA 1
ATOM 4244 C C . VAL B 1 238 ? 6.762 -24.859 -7.84 1 96.56 238 VAL B C 1
ATOM 4246 O O . VAL B 1 238 ? 5.578 -24.516 -7.926 1 96.56 238 VAL B O 1
ATOM 4249 N N . GLU B 1 239 ? 7.148 -26.016 -8.125 1 96.12 239 GLU B N 1
ATOM 4250 C CA . GLU B 1 239 ? 6.23 -27.047 -8.586 1 96.12 239 GLU B CA 1
ATOM 4251 C C . GLU B 1 239 ? 6.672 -28.422 -8.102 1 96.12 239 GLU B C 1
ATOM 4253 O O . GLU B 1 239 ? 7.793 -28.594 -7.613 1 96.12 239 GLU B O 1
ATOM 4258 N N . HIS B 1 240 ? 5.773 -29.312 -8.109 1 94.19 240 HIS B N 1
ATOM 4259 C CA . HIS B 1 240 ? 5.984 -30.703 -7.77 1 94.19 240 HIS B CA 1
ATOM 4260 C C . HIS B 1 240 ? 5.641 -31.609 -8.945 1 94.19 240 HIS B C 1
ATOM 4262 O O . HIS B 1 240 ? 4.512 -32.094 -9.047 1 94.19 240 HIS B O 1
ATOM 4268 N N . LYS B 1 241 ? 6.555 -31.781 -9.836 1 81.5 241 LYS B N 1
ATOM 4269 C CA . LYS B 1 241 ? 6.281 -32.531 -11.055 1 81.5 241 LYS B CA 1
ATOM 4270 C C . LYS B 1 241 ? 6.762 -33.969 -10.93 1 81.5 241 LYS B C 1
ATOM 4272 O O . LYS B 1 241 ? 6.156 -34.906 -11.484 1 81.5 241 LYS B O 1
ATOM 4277 N N . TYR B 1 242 ? 7.922 -34.156 -10.352 1 75.56 242 TYR B N 1
ATOM 4278 C CA . TYR B 1 242 ? 8.516 -35.469 -10.289 1 75.56 242 TYR B CA 1
ATOM 4279 C C . TYR B 1 242 ? 8.359 -36.094 -8.898 1 75.56 242 TYR B C 1
ATOM 4281 O O . TYR B 1 242 ? 8.102 -35.375 -7.93 1 75.56 242 TYR B O 1
ATOM 4289 N N . ASP B 1 243 ? 8.586 -37.312 -8.883 1 74.25 243 ASP B N 1
ATOM 4290 C CA . ASP B 1 243 ? 8.375 -38.031 -7.641 1 74.25 243 ASP B CA 1
ATOM 4291 C C . ASP B 1 243 ? 9.344 -37.562 -6.559 1 74.25 243 ASP B C 1
ATOM 4293 O O . ASP B 1 243 ? 10.555 -37.531 -6.773 1 74.25 243 ASP B O 1
ATOM 4297 N N . CYS B 1 244 ? 8.961 -37 -5.523 1 77.06 244 CYS B N 1
ATOM 4298 C CA . CYS B 1 244 ? 9.578 -36.75 -4.227 1 77.06 244 CYS B CA 1
ATOM 4299 C C . CYS B 1 244 ? 10.422 -35.469 -4.246 1 77.06 244 CYS B C 1
ATOM 4301 O O . CYS B 1 244 ? 11.125 -35.188 -3.283 1 77.06 244 CYS B O 1
ATOM 4303 N N . ILE B 1 245 ? 10.469 -34.781 -5.438 1 88.88 245 ILE B N 1
ATOM 4304 C CA . ILE B 1 245 ? 11.336 -33.625 -5.441 1 88.88 245 ILE B CA 1
ATOM 4305 C C . ILE B 1 245 ? 10.547 -32.406 -5.941 1 88.88 245 ILE B C 1
ATOM 4307 O O . ILE B 1 245 ? 9.852 -32.5 -6.953 1 88.88 245 ILE B O 1
ATOM 4311 N N . TYR B 1 246 ? 10.648 -31.484 -5.176 1 94.19 246 TYR B N 1
ATOM 4312 C CA . TYR B 1 246 ? 10.133 -30.188 -5.594 1 94.19 246 TYR B CA 1
ATOM 4313 C C . TYR B 1 246 ? 11.195 -29.391 -6.344 1 94.19 246 TYR B C 1
ATOM 4315 O O . TYR B 1 246 ? 12.391 -29.516 -6.059 1 94.19 246 TYR B O 1
ATOM 4323 N N . THR B 1 247 ? 10.789 -28.703 -7.328 1 94.31 247 THR B N 1
ATOM 4324 C CA . THR B 1 247 ? 11.703 -27.812 -8.047 1 94.31 247 THR B CA 1
ATOM 4325 C C . THR B 1 247 ? 11.352 -26.359 -7.789 1 94.31 247 THR B C 1
ATOM 4327 O O . THR B 1 247 ? 10.18 -25.984 -7.789 1 94.31 247 THR B O 1
ATOM 4330 N N . MET B 1 248 ? 12.297 -25.609 -7.492 1 95.06 248 MET B N 1
ATOM 4331 C CA . MET B 1 248 ? 12.234 -24.156 -7.41 1 95.06 248 MET B CA 1
ATOM 4332 C C . MET B 1 248 ? 13.086 -23.5 -8.492 1 95.06 248 MET B C 1
ATOM 4334 O O . MET B 1 248 ? 14.312 -23.516 -8.414 1 95.06 248 MET B O 1
ATOM 4338 N N . PHE B 1 249 ? 12.391 -22.953 -9.477 1 95.12 249 PHE B N 1
ATOM 4339 C CA . PHE B 1 249 ? 13.039 -22.438 -10.68 1 95.12 249 PHE B CA 1
ATOM 4340 C C . PHE B 1 249 ? 13.023 -20.906 -10.688 1 95.12 249 PHE B C 1
ATOM 4342 O O . PHE B 1 249 ? 11.961 -20.297 -10.578 1 95.12 249 PHE B O 1
ATOM 4349 N N . LYS B 1 250 ? 14.172 -20.312 -10.82 1 94.88 250 LYS B N 1
ATOM 4350 C CA . LYS B 1 250 ? 14.219 -18.859 -10.984 1 94.88 250 LYS B CA 1
ATOM 4351 C C . LYS B 1 250 ? 13.789 -18.453 -12.391 1 94.88 250 LYS B C 1
ATOM 4353 O O . LYS B 1 250 ? 14.57 -18.594 -13.344 1 94.88 250 LYS B O 1
ATOM 4358 N N . LEU B 1 251 ? 12.734 -17.875 -12.508 1 94.25 251 LEU B N 1
ATOM 4359 C CA . LEU B 1 251 ? 12.109 -17.562 -13.781 1 94.25 251 LEU B CA 1
ATOM 4360 C C . LEU B 1 251 ? 12.672 -16.266 -14.352 1 94.25 251 LEU B C 1
ATOM 4362 O O . LEU B 1 251 ? 12.922 -16.156 -15.555 1 94.25 251 LEU B O 1
ATOM 4366 N N . ASN B 1 252 ? 12.766 -15.289 -13.516 1 93 252 ASN B N 1
ATOM 4367 C CA . ASN B 1 252 ? 13.164 -13.961 -13.969 1 93 252 ASN B CA 1
ATOM 4368 C C . ASN B 1 252 ? 13.609 -13.078 -12.812 1 93 252 ASN B C 1
ATOM 4370 O O . ASN B 1 252 ? 13.5 -13.469 -11.648 1 93 252 ASN B O 1
ATOM 4374 N N . THR B 1 253 ? 14.188 -11.977 -13.195 1 92.88 253 THR B N 1
ATOM 4375 C CA . THR B 1 253 ? 14.5 -10.906 -12.258 1 92.88 253 THR B CA 1
ATOM 4376 C C . THR B 1 253 ? 13.891 -9.586 -12.719 1 92.88 253 THR B C 1
ATOM 4378 O O . THR B 1 253 ? 14.07 -9.188 -13.875 1 92.88 253 THR B O 1
ATOM 4381 N N . LEU B 1 254 ? 13.156 -8.945 -11.789 1 93.62 254 LEU B N 1
ATOM 4382 C CA . LEU B 1 254 ? 12.617 -7.602 -11.992 1 93.62 254 LEU B CA 1
ATOM 4383 C C . LEU B 1 254 ? 13.469 -6.559 -11.281 1 93.62 254 LEU B C 1
ATOM 4385 O O . LEU B 1 254 ? 14.047 -6.844 -10.227 1 93.62 254 LEU B O 1
ATOM 4389 N N . HIS B 1 255 ? 13.445 -5.406 -11.914 1 93.25 255 HIS B N 1
ATOM 4390 C CA . HIS B 1 255 ? 14.195 -4.32 -11.289 1 93.25 255 HIS B CA 1
ATOM 4391 C C . HIS B 1 255 ? 13.266 -3.178 -10.875 1 93.25 255 HIS B C 1
ATOM 4393 O O . HIS B 1 255 ? 12.359 -2.809 -11.625 1 93.25 255 HIS B O 1
ATOM 4399 N N . ILE B 1 256 ? 13.469 -2.691 -9.719 1 93.81 256 ILE B N 1
ATOM 4400 C CA . ILE B 1 256 ? 12.773 -1.522 -9.195 1 93.81 256 ILE B CA 1
ATOM 4401 C C . ILE B 1 256 ? 13.602 -0.268 -9.453 1 93.81 256 ILE B C 1
ATOM 4403 O O . ILE B 1 256 ? 14.805 -0.241 -9.18 1 93.81 256 ILE B O 1
ATOM 4407 N N . PRO B 1 257 ? 13.008 0.771 -10.062 1 95.94 257 PRO B N 1
ATOM 4408 C CA . PRO B 1 257 ? 13.75 2.027 -10.172 1 95.94 257 PRO B CA 1
ATOM 4409 C C . PRO B 1 257 ? 14.266 2.523 -8.82 1 95.94 257 PRO B C 1
ATOM 4411 O O . PRO B 1 257 ? 13.562 2.426 -7.812 1 95.94 257 PRO B O 1
ATOM 4414 N N . ILE B 1 258 ? 15.477 3.023 -8.812 1 95.56 258 ILE B N 1
ATOM 4415 C CA . ILE B 1 258 ? 16.062 3.527 -7.582 1 95.56 258 ILE B CA 1
ATOM 4416 C C . ILE B 1 258 ? 15.641 4.977 -7.355 1 95.56 258 ILE B C 1
ATOM 4418 O O . ILE B 1 258 ? 15.312 5.363 -6.234 1 95.56 258 ILE B O 1
ATOM 4422 N N . LYS B 1 259 ? 15.68 5.742 -8.312 1 95.94 259 LYS B N 1
ATOM 4423 C CA . LYS B 1 259 ? 15.289 7.148 -8.32 1 95.94 259 LYS B CA 1
ATOM 4424 C C . LYS B 1 259 ? 14.633 7.527 -9.648 1 95.94 259 LYS B C 1
ATOM 4426 O O . LYS B 1 259 ? 14.5 6.688 -10.539 1 95.94 259 LYS B O 1
ATOM 4431 N N . TYR B 1 260 ? 14.25 8.773 -9.75 1 95.5 260 TYR B N 1
ATOM 4432 C CA . TYR B 1 260 ? 13.523 9.234 -10.93 1 95.5 260 TYR B CA 1
ATOM 4433 C C . TYR B 1 260 ? 14.398 9.133 -12.18 1 95.5 260 TYR B C 1
ATOM 4435 O O . TYR B 1 260 ? 13.883 8.945 -13.289 1 95.5 260 TYR B O 1
ATOM 4443 N N . THR B 1 261 ? 15.742 9.125 -12.125 1 95.88 261 THR B N 1
ATOM 4444 C CA . THR B 1 261 ? 16.641 9.148 -13.266 1 95.88 261 THR B CA 1
ATOM 4445 C C . THR B 1 261 ? 16.719 7.777 -13.93 1 95.88 261 THR B C 1
ATOM 4447 O O . THR B 1 261 ? 17.109 7.664 -15.094 1 95.88 261 THR B O 1
ATOM 4450 N N . ASP B 1 262 ? 16.422 6.758 -13.203 1 96.31 262 ASP B N 1
ATOM 4451 C CA . ASP B 1 262 ? 16.484 5.422 -13.789 1 96.31 262 ASP B CA 1
ATOM 4452 C C . ASP B 1 262 ? 15.109 4.766 -13.82 1 96.31 262 ASP B C 1
ATOM 4454 O O . ASP B 1 262 ? 14.992 3.543 -13.711 1 96.31 262 ASP B O 1
ATOM 4458 N N . ILE B 1 263 ? 14.062 5.555 -13.898 1 96.19 263 ILE B N 1
ATOM 4459 C CA . ILE B 1 263 ? 12.672 5.113 -13.828 1 96.19 263 ILE B CA 1
ATOM 4460 C C . ILE B 1 263 ? 12.391 4.109 -14.945 1 96.19 263 ILE B C 1
ATOM 4462 O O . ILE B 1 263 ? 11.461 3.305 -14.844 1 96.19 263 ILE B O 1
ATOM 4466 N N . HIS B 1 264 ? 13.195 4.051 -16.016 1 93.69 264 HIS B N 1
ATOM 4467 C CA . HIS B 1 264 ? 13.016 3.143 -17.141 1 93.69 264 HIS B CA 1
ATOM 4468 C C . HIS B 1 264 ? 13.242 1.693 -16.719 1 93.69 264 HIS B C 1
ATOM 4470 O O . HIS B 1 264 ? 12.844 0.767 -17.438 1 93.69 264 HIS B O 1
ATOM 4476 N N . ARG B 1 265 ? 13.859 1.468 -15.57 1 93.44 265 ARG B N 1
ATOM 4477 C CA . ARG B 1 265 ? 14.062 0.119 -15.055 1 93.44 265 ARG B CA 1
ATOM 4478 C C . ARG B 1 265 ? 12.727 -0.597 -14.859 1 93.44 265 ARG B C 1
ATOM 4480 O O . ARG B 1 265 ? 12.672 -1.828 -14.859 1 93.44 265 ARG B O 1
ATOM 4487 N N . ALA B 1 266 ? 11.648 0.186 -14.719 1 92.44 266 ALA B N 1
ATOM 4488 C CA . ALA B 1 266 ? 10.328 -0.369 -14.445 1 92.44 266 ALA B CA 1
ATOM 4489 C C . ALA B 1 266 ? 9.758 -1.063 -15.68 1 92.44 266 ALA B C 1
ATOM 4491 O O . ALA B 1 266 ? 8.805 -1.843 -15.578 1 92.44 266 ALA B O 1
ATOM 4492 N N . ILE B 1 267 ? 10.305 -0.874 -16.844 1 90.69 267 ILE B N 1
ATOM 4493 C CA . ILE B 1 267 ? 9.719 -1.309 -18.109 1 90.69 267 ILE B CA 1
ATOM 4494 C C . ILE B 1 267 ? 9.633 -2.834 -18.141 1 90.69 267 ILE B C 1
ATOM 4496 O O . ILE B 1 267 ? 8.648 -3.396 -18.609 1 90.69 267 ILE B O 1
ATOM 4500 N N . SER B 1 268 ? 10.617 -3.508 -17.609 1 85.25 268 SER B N 1
ATOM 4501 C CA . SER B 1 268 ? 10.656 -4.965 -17.672 1 85.25 268 SER B CA 1
ATOM 4502 C C . SER B 1 268 ? 9.523 -5.586 -16.859 1 85.25 268 SER B C 1
ATOM 4504 O O . SER B 1 268 ? 9.109 -6.719 -17.109 1 85.25 268 SER B O 1
ATOM 4506 N N . ALA B 1 269 ? 8.984 -4.855 -15.883 1 88.38 269 ALA B N 1
ATOM 4507 C CA . ALA B 1 269 ? 7.926 -5.371 -15.016 1 88.38 269 ALA B CA 1
ATOM 4508 C C . ALA B 1 269 ? 6.672 -5.707 -15.812 1 88.38 269 ALA B C 1
ATOM 4510 O O . ALA B 1 269 ? 5.965 -6.668 -15.5 1 88.38 269 ALA B O 1
ATOM 4511 N N . PHE B 1 270 ? 6.41 -4.996 -16.859 1 89.12 270 PHE B N 1
ATOM 4512 C CA . PHE B 1 270 ? 5.16 -5.152 -17.594 1 89.12 270 PHE B CA 1
ATOM 4513 C C . PHE B 1 270 ? 5.121 -6.488 -18.312 1 89.12 270 PHE B C 1
ATOM 4515 O O . PHE B 1 270 ? 4.109 -7.199 -18.266 1 89.12 270 PHE B O 1
ATOM 4522 N N . GLU B 1 271 ? 6.25 -6.863 -18.938 1 87.56 271 GLU B N 1
ATOM 4523 C CA . GLU B 1 271 ? 6.316 -8.148 -19.625 1 87.56 271 GLU B CA 1
ATOM 4524 C C . GLU B 1 271 ? 6.336 -9.305 -18.625 1 87.56 271 GLU B C 1
ATOM 4526 O O . GLU B 1 271 ? 5.598 -10.281 -18.781 1 87.56 271 GLU B O 1
ATOM 4531 N N . ILE B 1 272 ? 7.086 -9.164 -17.656 1 91 272 ILE B N 1
ATOM 4532 C CA . ILE B 1 272 ? 7.273 -10.234 -16.688 1 91 272 ILE B CA 1
ATOM 4533 C C . ILE B 1 272 ? 5.98 -10.461 -15.914 1 91 272 ILE B C 1
ATOM 4535 O O . ILE B 1 272 ? 5.555 -11.602 -15.711 1 91 272 ILE B O 1
ATOM 4539 N N . LEU B 1 273 ? 5.324 -9.391 -15.523 1 92.62 273 LEU B N 1
ATOM 4540 C CA . LEU B 1 273 ? 4.109 -9.531 -14.727 1 92.62 273 LEU B CA 1
ATOM 4541 C C . LEU B 1 273 ? 2.969 -10.094 -15.57 1 92.62 273 LEU B C 1
ATOM 4543 O O . LEU B 1 273 ? 2.113 -10.82 -15.055 1 92.62 273 LEU B O 1
ATOM 4547 N N . SER B 1 274 ? 2.961 -9.773 -16.797 1 91.31 274 SER B N 1
ATOM 4548 C CA . SER B 1 274 ? 1.998 -10.406 -17.688 1 91.31 274 SER B CA 1
ATOM 4549 C C . SER B 1 274 ? 2.197 -11.914 -17.734 1 91.31 274 SER B C 1
ATOM 4551 O O . SER B 1 274 ? 1.227 -12.68 -17.75 1 91.31 274 SER B O 1
ATOM 4553 N N . ARG B 1 275 ? 3.445 -12.289 -17.781 1 93.06 275 ARG B N 1
ATOM 4554 C CA . ARG B 1 275 ? 3.781 -13.711 -17.766 1 93.06 275 ARG B CA 1
ATOM 4555 C C . ARG B 1 275 ? 3.334 -14.352 -16.453 1 93.06 275 ARG B C 1
ATOM 4557 O O . ARG B 1 275 ? 2.783 -15.453 -16.453 1 93.06 275 ARG B O 1
ATOM 4564 N N . LEU B 1 276 ? 3.576 -13.719 -15.367 1 96.44 276 LEU B N 1
ATOM 4565 C CA . LEU B 1 276 ? 3.164 -14.227 -14.062 1 96.44 276 LEU B CA 1
ATOM 4566 C C . LEU B 1 276 ? 1.646 -14.367 -13.992 1 96.44 276 LEU B C 1
ATOM 4568 O O . LEU B 1 276 ? 1.136 -15.328 -13.406 1 96.44 276 LEU B O 1
ATOM 4572 N N . LYS B 1 277 ? 0.994 -13.414 -14.539 1 95.25 277 LYS B N 1
ATOM 4573 C CA . LYS B 1 277 ? -0.464 -13.477 -14.57 1 95.25 277 LYS B CA 1
ATOM 4574 C C . LYS B 1 277 ? -0.943 -14.727 -15.297 1 95.25 277 LYS B C 1
ATOM 4576 O O . LYS B 1 277 ? -1.894 -15.383 -14.859 1 95.25 277 LYS B O 1
ATOM 4581 N N . GLN B 1 278 ? -0.314 -15.07 -16.359 1 95.38 278 GLN B N 1
ATOM 4582 C CA . GLN B 1 278 ? -0.673 -16.266 -17.094 1 95.38 278 GLN B CA 1
ATOM 4583 C C . GLN B 1 278 ? -0.46 -17.516 -16.25 1 95.38 278 GLN B C 1
ATOM 4585 O O . GLN B 1 278 ? -1.247 -18.469 -16.328 1 95.38 278 GLN B O 1
ATOM 4590 N N . ILE B 1 279 ? 0.566 -17.516 -15.523 1 97 279 ILE B N 1
ATOM 4591 C CA . ILE B 1 279 ? 0.842 -18.656 -14.656 1 97 279 ILE B CA 1
ATOM 4592 C C . ILE B 1 279 ? -0.229 -18.75 -13.57 1 97 279 ILE B C 1
ATOM 4594 O O . ILE B 1 279 ? -0.722 -19.844 -13.266 1 97 279 ILE B O 1
ATOM 4598 N N . VAL B 1 280 ? -0.581 -17.625 -12.984 1 97.81 280 VAL B N 1
ATOM 4599 C CA . VAL B 1 280 ? -1.628 -17.594 -11.969 1 97.81 280 VAL B CA 1
ATOM 4600 C C . VAL B 1 280 ? -2.947 -18.062 -12.57 1 97.81 280 VAL B C 1
ATOM 4602 O O . VAL B 1 280 ? -3.658 -18.875 -11.969 1 97.81 280 VAL B O 1
ATOM 4605 N N . ASP B 1 281 ? -3.262 -17.625 -13.781 1 96.19 281 ASP B N 1
ATOM 4606 C CA . ASP B 1 281 ? -4.48 -18.031 -14.469 1 96.19 281 ASP B CA 1
ATOM 4607 C C . ASP B 1 281 ? -4.473 -19.531 -14.742 1 96.19 281 ASP B C 1
ATOM 4609 O O . ASP B 1 281 ? -5.508 -20.188 -14.641 1 96.19 281 ASP B O 1
ATOM 4613 N N . TYR B 1 282 ? -3.346 -20.016 -15.164 1 96.56 282 TYR B N 1
ATOM 4614 C CA . TYR B 1 282 ? -3.178 -21.438 -15.359 1 96.56 282 TYR B CA 1
ATOM 4615 C C . TYR B 1 282 ? -3.559 -22.219 -14.109 1 96.56 282 TYR B C 1
ATOM 4617 O O . TYR B 1 282 ? -4.262 -23.234 -14.18 1 96.56 282 TYR B O 1
ATOM 4625 N N . ASN B 1 283 ? -3.104 -21.797 -12.945 1 97.62 283 ASN B N 1
ATOM 4626 C CA . ASN B 1 283 ? -3.43 -22.453 -11.68 1 97.62 283 ASN B CA 1
ATOM 4627 C C . ASN B 1 283 ? -4.918 -22.344 -11.359 1 97.62 283 ASN B C 1
ATOM 4629 O O . ASN B 1 283 ? -5.512 -23.281 -10.836 1 97.62 283 ASN B O 1
ATOM 4633 N N . VAL B 1 284 ? -5.477 -21.156 -11.594 1 97.56 284 VAL B N 1
ATOM 4634 C CA . VAL B 1 284 ? -6.91 -20.984 -11.383 1 97.56 284 VAL B CA 1
ATOM 4635 C C . VAL B 1 284 ? -7.688 -22 -12.203 1 97.56 284 VAL B C 1
ATOM 4637 O O . VAL B 1 284 ? -8.648 -22.609 -11.711 1 97.56 284 VAL B O 1
ATOM 4640 N N . ASP B 1 285 ? -7.297 -22.234 -13.406 1 96.56 285 ASP B N 1
ATOM 4641 C CA . ASP B 1 285 ? -7.941 -23.219 -14.281 1 96.56 285 ASP B CA 1
ATOM 4642 C C . ASP B 1 285 ? -7.859 -24.625 -13.695 1 96.56 285 ASP B C 1
ATOM 4644 O O . ASP B 1 285 ? -8.812 -25.406 -13.789 1 96.56 285 ASP B O 1
ATOM 4648 N N . ILE B 1 286 ? -6.734 -24.938 -13.172 1 96.38 286 ILE B N 1
ATOM 4649 C CA . ILE B 1 286 ? -6.566 -26.234 -12.547 1 96.38 286 ILE B CA 1
ATOM 4650 C C . ILE B 1 286 ? -7.598 -26.406 -11.43 1 96.38 286 ILE B C 1
ATOM 4652 O O . ILE B 1 286 ? -8.242 -27.453 -11.328 1 96.38 286 ILE B O 1
ATOM 4656 N N . PHE B 1 287 ? -7.781 -25.391 -10.57 1 95.94 287 PHE B N 1
ATOM 4657 C CA . PHE B 1 287 ? -8.734 -25.453 -9.469 1 95.94 287 PHE B CA 1
ATOM 4658 C C . PHE B 1 287 ? -10.156 -25.609 -9.984 1 95.94 287 PHE B C 1
ATOM 4660 O O . PHE B 1 287 ? -10.953 -26.359 -9.422 1 95.94 287 PHE B O 1
ATOM 4667 N N . GLU B 1 288 ? -10.469 -24.906 -11.039 1 93.5 288 GLU B N 1
ATOM 4668 C CA . GLU B 1 288 ? -11.82 -24.906 -11.586 1 93.5 288 GLU B CA 1
ATOM 4669 C C . GLU B 1 288 ? -12.141 -26.234 -12.258 1 93.5 288 GLU B C 1
ATOM 4671 O O . GLU B 1 288 ? -13.266 -26.734 -12.164 1 93.5 288 GLU B O 1
ATOM 4676 N N . GLN B 1 289 ? -11.203 -26.844 -12.891 1 91.69 289 GLN B N 1
ATOM 4677 C CA . GLN B 1 289 ? -11.398 -28.141 -13.531 1 91.69 289 GLN B CA 1
ATOM 4678 C C . GLN B 1 289 ? -11.633 -29.234 -12.5 1 91.69 289 GLN B C 1
ATOM 4680 O O . GLN B 1 289 ? -12.453 -30.125 -12.711 1 91.69 289 GLN B O 1
ATOM 4685 N N . ALA B 1 290 ? -10.938 -29.109 -11.469 1 86.81 290 ALA B N 1
ATOM 4686 C CA . ALA B 1 290 ? -11.102 -30.094 -10.406 1 86.81 290 ALA B CA 1
ATOM 4687 C C . ALA B 1 290 ? -12.484 -29.984 -9.766 1 86.81 290 ALA B C 1
ATOM 4689 O O . ALA B 1 290 ? -13.086 -31 -9.398 1 86.81 290 ALA B O 1
ATOM 4690 N N . LYS B 1 291 ? -12.945 -28.828 -9.617 1 81.19 291 LYS B N 1
ATOM 4691 C CA . LYS B 1 291 ? -14.289 -28.594 -9.086 1 81.19 291 LYS B CA 1
ATOM 4692 C C . LYS B 1 291 ? -15.352 -29.188 -9.992 1 81.19 291 LYS B C 1
ATOM 4694 O O . LYS B 1 291 ? -16.297 -29.828 -9.516 1 81.19 291 LYS B O 1
ATOM 4699 N N . ASP B 1 292 ? -15.211 -29 -11.211 1 82.38 292 ASP B N 1
ATOM 4700 C CA . ASP B 1 292 ? -16.156 -29.531 -12.188 1 82.38 292 ASP B CA 1
ATOM 4701 C C . ASP B 1 292 ? -16.156 -31.062 -12.188 1 82.38 292 ASP B C 1
ATOM 4703 O O . ASP B 1 292 ? -17.219 -31.688 -12.266 1 82.38 292 ASP B O 1
ATOM 4707 N N . ALA B 1 293 ? -14.984 -31.609 -12.039 1 76.94 293 ALA B N 1
ATOM 4708 C CA . ALA B 1 293 ? -14.859 -33.062 -12.008 1 76.94 293 ALA B CA 1
ATOM 4709 C C . ALA B 1 293 ? -15.523 -33.625 -10.758 1 76.94 293 ALA B C 1
ATOM 4711 O O . ALA B 1 293 ? -16.156 -34.688 -10.812 1 76.94 293 ALA B O 1
ATOM 4712 N N . ARG B 1 294 ? -15.547 -33 -9.719 1 73.75 294 ARG B N 1
ATOM 4713 C CA . ARG B 1 294 ? -16.141 -33.469 -8.469 1 73.75 294 ARG B CA 1
ATOM 4714 C C . ARG B 1 294 ? -17.672 -33.344 -8.523 1 73.75 294 ARG B C 1
ATOM 4716 O O . ARG B 1 294 ? -18.375 -34.188 -7.934 1 73.75 294 ARG B O 1
ATOM 4723 N N . CYS B 1 295 ? -18.078 -32.281 -9.188 1 70.44 295 CYS B N 1
ATOM 4724 C CA . CYS B 1 295 ? -19.531 -32.094 -9.336 1 70.44 295 CYS B CA 1
ATOM 4725 C C . CYS B 1 295 ? -20.109 -33.156 -10.25 1 70.44 295 CYS B C 1
ATOM 4727 O O . CYS B 1 295 ? -21.203 -33.688 -9.984 1 70.44 295 CYS B O 1
ATOM 4729 N N . ILE B 1 296 ? -19.406 -33.594 -11.211 1 71.38 296 ILE B N 1
ATOM 4730 C CA . ILE B 1 296 ? -19.844 -34.625 -12.141 1 71.38 296 ILE B CA 1
ATOM 4731 C C . ILE B 1 296 ? -19.844 -36 -11.453 1 71.38 296 ILE B C 1
ATOM 4733 O O . ILE B 1 296 ? -20.75 -36.812 -11.641 1 71.38 296 ILE B O 1
ATOM 4737 N N . ALA B 1 297 ? -18.953 -36.188 -10.711 1 66.69 297 ALA B N 1
ATOM 4738 C CA . ALA B 1 297 ? -18.844 -37.469 -10.031 1 66.69 297 ALA B CA 1
ATOM 4739 C C . ALA B 1 297 ? -19.922 -37.656 -8.977 1 66.69 297 ALA B C 1
ATOM 4741 O O . ALA B 1 297 ? -20.219 -38.781 -8.547 1 66.69 297 ALA B O 1
ATOM 4742 N N . LYS B 1 298 ? -20.469 -36.688 -8.453 1 68 298 LYS B N 1
ATOM 4743 C CA . LYS B 1 298 ? -21.516 -36.75 -7.441 1 68 298 LYS B CA 1
ATOM 4744 C C . LYS B 1 298 ? -22.891 -36.938 -8.086 1 68 298 LYS B C 1
ATOM 4746 O O . LYS B 1 298 ? -23.844 -37.312 -7.414 1 68 298 LYS B O 1
ATOM 4751 N N . ASP B 1 299 ? -23.078 -36.656 -9.234 1 52.84 299 ASP B N 1
ATOM 4752 C CA . ASP B 1 299 ? -24.312 -36.969 -9.93 1 52.84 299 ASP B CA 1
ATOM 4753 C C . ASP B 1 299 ? -24.297 -38.406 -10.445 1 52.84 299 ASP B C 1
ATOM 4755 O O . ASP B 1 299 ? -25.344 -39.062 -10.547 1 52.84 299 ASP B O 1
#

Radius of gyration: 26.04 Å; Cα contacts (8 Å, |Δi|>4): 991; chains: 2; bounding box: 56×76×72 Å

Sequence (598 aa):
MVQMCRNPTVKICDEHQLALSGILLLDIDQTLSILEHMDYLNAYKEMDSNYAKFTAGGHGAWIQDVYENLHLIRTAATASFNTCVNSSTLPFEVKSILHSLKRTYSRQYSIKGVNENTIIKDHLVPILDSFFPNDDYLTTYAADKEIAESSIRFTAIDPSLQKHAKKADYSVVHNPTKFALLTVEAKSCQNQSKSSSDVVKIGKYLKDLLDAAEAKGYQGLQLLGLVSRGDQINVYVVEHKYDCIYTMFKLNTLHIPIKYTDIHRAISAFEILSRLKQIVDYNVDIFEQAKDARCIAKDMVQMCRNPTVKICDEHQLALSGILLLDIDQTLSILEHMDYLNAYKEMDSNYAKFTAGGHGAWIQDVYENLHLIRTAATASFNTCVNSSTLPFEVKSILHSLKRTYSRQYSIKGVNENTIIKDHLVPILDSFFPNDDYLTTYAADKEIAESSIRFTAIDPSLQKHAKKADYSVVHNPTKFALLTVEAKSCQNQSKSSSDVVKIGKYLKDLLDAAEAKGYQGLQLLGLVSRGDQINVYVVEHKYDCIYTMFKLNTLHIPIKYTDIHRAISAFEILSRLKQIVDYNVDIFEQAKDARCIAKD